Protein AF-A0A3M1DAM8-F1 (afdb_monomer_lite)

pLDDT: mean 81.43, std 16.42, range [24.94, 98.44]

Structure (mmCIF, N/CA/C/O backbone):
data_AF-A0A3M1DAM8-F1
#
_entry.id   AF-A0A3M1DAM8-F1
#
loop_
_atom_site.group_PDB
_atom_site.id
_atom_site.type_symbol
_atom_site.label_atom_id
_atom_site.label_alt_id
_atom_site.label_comp_id
_atom_site.label_asym_id
_atom_site.label_entity_id
_atom_site.label_seq_id
_atom_site.pdbx_PDB_ins_code
_atom_site.Cartn_x
_atom_site.Cartn_y
_atom_site.Cartn_z
_atom_site.occupancy
_atom_site.B_iso_or_equiv
_atom_site.auth_seq_id
_atom_site.auth_comp_id
_atom_site.auth_asym_id
_atom_site.auth_atom_id
_atom_site.pdbx_PDB_model_num
ATOM 1 N N . ASP A 1 1 ? -20.349 29.891 34.684 1.00 51.31 1 ASP A N 1
ATOM 2 C CA . ASP A 1 1 ? -20.551 28.574 34.054 1.00 51.31 1 ASP A CA 1
ATOM 3 C C . ASP A 1 1 ? -19.245 27.816 34.015 1.00 51.31 1 ASP A C 1
ATOM 5 O O . ASP A 1 1 ? -18.319 28.221 33.321 1.00 51.31 1 ASP A O 1
ATOM 9 N N . VAL A 1 2 ? -19.131 26.781 34.844 1.00 54.31 2 VAL A N 1
ATOM 10 C CA . VAL A 1 2 ? -18.022 25.828 34.740 1.00 54.31 2 VAL A CA 1
ATOM 11 C C . VAL A 1 2 ? -18.478 24.766 33.737 1.00 54.31 2 VAL A C 1
ATOM 13 O O . VAL A 1 2 ? -19.573 24.234 33.915 1.00 54.31 2 VAL A O 1
ATOM 16 N N . PRO A 1 3 ? -17.724 24.492 32.661 1.00 67.69 3 PRO A N 1
ATOM 17 C CA . PRO A 1 3 ? -18.123 23.490 31.681 1.00 67.69 3 PRO A CA 1
ATOM 18 C C . PRO A 1 3 ? -18.098 22.084 32.293 1.00 67.69 3 PRO A C 1
ATOM 20 O O . PRO A 1 3 ? -17.290 21.799 33.180 1.00 67.69 3 PRO A O 1
ATOM 23 N N . PHE A 1 4 ? -18.966 21.202 31.791 1.00 71.69 4 PHE A N 1
ATOM 24 C CA . PHE A 1 4 ? -18.923 19.774 32.108 1.00 71.69 4 PHE A CA 1
ATOM 25 C C . PHE A 1 4 ? -17.526 19.197 31.862 1.00 71.69 4 PHE A C 1
ATOM 27 O O . PHE A 1 4 ? -16.839 19.568 30.906 1.00 71.69 4 PHE A O 1
ATOM 34 N N . THR A 1 5 ? -17.123 18.264 32.726 1.00 74.75 5 THR A N 1
ATOM 35 C CA . THR A 1 5 ? -15.880 17.508 32.537 1.00 74.75 5 THR A CA 1
ATOM 36 C C . THR A 1 5 ? -16.200 16.177 31.874 1.00 74.75 5 THR A C 1
ATOM 38 O O . THR A 1 5 ? -17.113 15.472 32.305 1.00 74.75 5 THR A O 1
ATOM 41 N N . PHE A 1 6 ? -15.466 15.840 30.817 1.00 81.19 6 PHE A N 1
ATOM 42 C CA . PHE A 1 6 ? -15.610 14.563 30.130 1.00 81.19 6 PHE A CA 1
ATOM 43 C C . PHE A 1 6 ? -14.553 13.592 30.629 1.00 81.19 6 PHE A C 1
ATOM 45 O O . PHE A 1 6 ? -13.392 13.956 30.812 1.00 81.19 6 PHE A O 1
ATOM 52 N N . GLU A 1 7 ? -14.967 12.351 30.839 1.00 83.50 7 GLU A N 1
ATOM 53 C CA . GLU A 1 7 ? -14.067 11.250 31.129 1.00 83.50 7 GLU A CA 1
ATOM 54 C C . GLU A 1 7 ? -14.307 10.109 30.165 1.00 83.50 7 GLU A C 1
ATOM 56 O O . GLU A 1 7 ? -15.443 9.854 29.763 1.00 83.50 7 GLU A O 1
ATOM 61 N N . TRP A 1 8 ? -13.251 9.376 29.843 1.00 84.94 8 TRP A N 1
ATOM 62 C CA . TRP A 1 8 ? -13.352 8.247 28.938 1.00 84.94 8 TRP A CA 1
ATOM 63 C C . TRP A 1 8 ? -12.553 7.036 29.404 1.00 84.94 8 TRP A C 1
ATOM 65 O O . TRP A 1 8 ? -11.627 7.115 30.218 1.00 84.94 8 TRP A O 1
ATOM 75 N N . ARG A 1 9 ? -12.960 5.888 28.865 1.00 87.50 9 ARG A N 1
ATOM 76 C CA . ARG A 1 9 ? -12.307 4.587 28.969 1.00 87.50 9 ARG A CA 1
ATOM 77 C C . ARG A 1 9 ? -12.384 3.872 27.633 1.00 87.50 9 ARG A C 1
ATOM 79 O O . ARG A 1 9 ? -13.346 4.026 26.893 1.00 87.50 9 ARG A O 1
ATOM 86 N N . VAL A 1 10 ? -11.385 3.055 27.359 1.00 88.75 10 VAL A N 1
ATOM 87 C CA . VAL A 1 10 ? -11.308 2.191 26.195 1.00 88.75 10 VAL A CA 1
ATOM 88 C C . VAL A 1 10 ? -11.270 0.763 26.694 1.00 88.75 10 VAL A C 1
ATOM 90 O O . VAL A 1 10 ? -10.426 0.403 27.520 1.00 88.75 10 VAL A O 1
ATOM 93 N N . TYR A 1 11 ? -12.199 -0.036 26.188 1.00 90.38 11 TYR A N 1
ATOM 94 C CA . TYR A 1 11 ? -12.272 -1.451 26.483 1.00 90.38 11 TYR A CA 1
ATOM 95 C C . TYR A 1 11 ? -11.813 -2.288 25.290 1.00 90.38 11 TYR A C 1
ATOM 97 O O . TYR A 1 11 ? -12.177 -1.985 24.158 1.00 90.38 11 TYR A O 1
ATOM 105 N N . GLY A 1 12 ? -11.027 -3.332 25.534 1.00 90.81 12 GLY A N 1
ATOM 106 C CA . GLY A 1 12 ? -10.430 -4.203 24.520 1.00 90.81 12 GLY A CA 1
ATOM 107 C C . GLY A 1 12 ? -8.984 -4.581 24.872 1.00 90.81 12 GLY A C 1
ATOM 108 O O . GLY A 1 12 ? -8.514 -4.232 25.958 1.00 90.81 12 GLY A O 1
ATOM 109 N N . PRO A 1 13 ? -8.270 -5.299 23.990 1.00 91.31 13 PRO A N 1
ATOM 110 C CA . PRO A 1 13 ? -8.700 -5.747 22.661 1.00 91.31 13 PRO A CA 1
ATOM 111 C C . PRO A 1 13 ? -9.697 -6.920 22.684 1.00 91.31 13 PRO A C 1
ATOM 113 O O . PRO A 1 13 ? -9.583 -7.864 23.480 1.00 91.31 13 PRO A O 1
ATOM 116 N N . TYR A 1 14 ? -10.656 -6.882 21.755 1.00 91.81 14 TYR A N 1
ATOM 117 C CA . TYR A 1 14 ? -11.595 -7.966 21.461 1.00 91.81 14 TYR A CA 1
ATOM 118 C C . TYR A 1 14 ? -11.361 -8.516 20.052 1.00 91.81 14 TYR A C 1
ATOM 120 O O . TYR A 1 14 ? -11.811 -7.941 19.058 1.00 91.81 14 TYR A O 1
ATOM 128 N N . TYR A 1 15 ? -10.664 -9.644 19.975 1.00 88.62 15 TYR A N 1
ATOM 129 C CA . TYR A 1 15 ? -10.414 -10.347 18.721 1.00 88.62 15 TYR A CA 1
ATOM 130 C C . TYR A 1 15 ? -11.683 -11.018 18.185 1.00 88.62 15 TYR A C 1
ATOM 132 O O . TYR A 1 15 ? -12.557 -11.434 18.954 1.00 88.62 15 TYR A O 1
ATOM 140 N N . VAL A 1 16 ? -11.761 -11.119 16.861 1.00 81.38 16 VAL A N 1
ATOM 141 C CA . VAL A 1 16 ? -12.737 -11.961 16.164 1.00 81.38 16 VAL A CA 1
ATOM 142 C C . VAL A 1 16 ? -12.147 -13.368 16.072 1.00 81.38 16 VAL A C 1
ATOM 144 O O . VAL A 1 16 ? -10.995 -13.531 15.673 1.00 81.38 16 VAL A O 1
ATOM 147 N N . ASP A 1 17 ? -12.904 -14.374 16.492 1.00 75.00 17 ASP A N 1
ATOM 148 C CA . ASP A 1 17 ? -12.519 -15.777 16.396 1.00 75.00 17 ASP A CA 1
ATOM 149 C C . ASP A 1 17 ? -12.687 -16.323 14.965 1.00 75.00 17 ASP A C 1
ATOM 151 O O . ASP A 1 17 ? -13.223 -15.671 14.066 1.00 75.00 17 ASP A O 1
ATOM 155 N N . ALA A 1 18 ? -12.222 -17.553 14.740 1.00 60.34 18 ALA A N 1
ATOM 156 C CA . ALA A 1 18 ? -12.277 -18.204 13.430 1.00 60.34 18 ALA A CA 1
ATOM 157 C C . ALA A 1 18 ? -13.711 -18.484 12.934 1.00 60.34 18 ALA A C 1
ATOM 159 O O . ALA A 1 18 ? -13.905 -18.791 11.759 1.00 60.34 18 ALA A O 1
ATOM 160 N N . GLN A 1 19 ? -14.710 -18.408 13.815 1.00 62.50 19 GLN A N 1
ATOM 161 C CA . GLN A 1 19 ? -16.127 -18.588 13.508 1.00 62.50 19 GLN A CA 1
ATOM 162 C C . GLN A 1 19 ? -16.844 -17.243 13.297 1.00 62.50 19 GLN A C 1
ATOM 164 O O . GLN A 1 19 ? -18.054 -17.229 13.071 1.00 62.50 19 GLN A O 1
ATOM 169 N N . GLY A 1 20 ? -16.112 -16.123 13.336 1.00 63.50 20 GLY A N 1
ATOM 170 C CA . GLY A 1 20 ? -16.653 -14.775 13.179 1.00 63.50 20 GLY A CA 1
ATOM 171 C C . GLY A 1 20 ? -17.316 -14.220 14.441 1.00 63.50 20 GLY A C 1
ATOM 172 O O . GLY A 1 20 ? -17.916 -13.150 14.383 1.00 63.50 20 GLY A O 1
ATOM 173 N N . GLY A 1 21 ? -17.232 -14.927 15.570 1.00 72.06 21 GLY A N 1
ATOM 174 C CA . GLY A 1 21 ? -17.699 -14.454 16.865 1.00 72.06 21 GLY A CA 1
ATOM 175 C C . GLY A 1 21 ? -16.644 -13.598 17.552 1.00 72.06 21 GLY A C 1
ATOM 176 O O . GLY A 1 21 ? -15.445 -13.817 17.419 1.00 72.06 21 GLY A O 1
ATOM 177 N N . SER A 1 22 ? -17.064 -12.601 18.322 1.00 78.31 22 SER A N 1
ATOM 178 C CA . SER A 1 22 ? -16.142 -11.829 19.153 1.00 78.31 22 SER A CA 1
ATOM 179 C C . SER A 1 22 ? -16.709 -11.589 20.549 1.00 78.31 22 SER A C 1
ATOM 181 O O . SER A 1 22 ? -17.925 -11.619 20.784 1.00 78.31 22 SER A O 1
ATOM 183 N N . ALA A 1 23 ? -15.823 -11.304 21.507 1.00 86.31 23 ALA A N 1
ATOM 184 C CA . ALA A 1 23 ? -16.248 -10.791 22.809 1.00 86.31 23 ALA A CA 1
ATOM 185 C C . ALA A 1 23 ? -17.082 -9.507 22.644 1.00 86.31 23 ALA A C 1
ATOM 187 O O . ALA A 1 23 ? -18.035 -9.309 23.394 1.00 86.31 23 ALA A O 1
ATOM 188 N N . TRP A 1 24 ? -16.797 -8.702 21.613 1.00 88.69 24 TRP A N 1
ATOM 189 C CA . TRP A 1 24 ? -17.603 -7.545 21.235 1.00 88.69 24 TRP A CA 1
ATOM 190 C C . TRP A 1 24 ? -19.047 -7.919 20.854 1.00 88.69 24 TRP A C 1
ATOM 192 O O . TRP A 1 24 ? -19.976 -7.321 21.391 1.00 88.69 24 TRP A O 1
ATOM 202 N N . ASP A 1 25 ? -19.276 -8.948 20.033 1.00 88.12 25 ASP A N 1
ATOM 203 C CA . ASP A 1 25 ? -20.642 -9.381 19.677 1.00 88.12 25 ASP A CA 1
ATOM 204 C C . ASP A 1 25 ? -21.430 -9.866 20.897 1.00 88.12 25 ASP A C 1
ATOM 206 O O . ASP A 1 25 ? -22.621 -9.568 21.056 1.00 88.12 25 ASP A O 1
ATOM 210 N N . SER A 1 26 ? -20.748 -10.576 21.800 1.00 90.50 26 SER A N 1
ATOM 211 C CA . SER A 1 26 ? -21.319 -10.964 23.089 1.00 90.50 26 SER A CA 1
ATOM 212 C C . SER A 1 26 ? -21.653 -9.748 23.951 1.00 90.50 26 SER A C 1
ATOM 214 O O . SER A 1 26 ? -22.704 -9.738 24.592 1.00 90.50 26 SER A O 1
ATOM 216 N N . ILE A 1 27 ? -20.790 -8.727 23.962 1.00 93.06 27 ILE A N 1
ATOM 217 C CA . ILE A 1 27 ? -21.020 -7.498 24.720 1.00 93.06 27 ILE A CA 1
ATOM 218 C C . ILE A 1 27 ? -22.228 -6.745 24.172 1.00 93.06 27 ILE A C 1
ATOM 220 O O . ILE A 1 27 ? -23.131 -6.411 24.939 1.00 93.06 27 ILE A O 1
ATOM 224 N N . ARG A 1 28 ? -22.288 -6.553 22.851 1.00 91.56 28 ARG A N 1
ATOM 225 C CA . ARG A 1 28 ? -23.414 -5.906 22.172 1.00 91.56 28 ARG A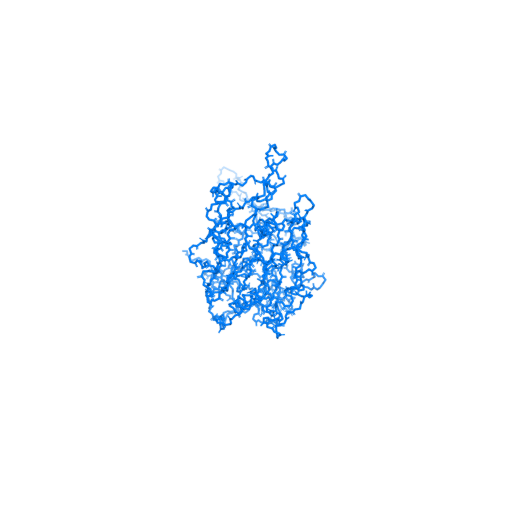 CA 1
ATOM 226 C C . ARG A 1 28 ? -24.734 -6.603 22.488 1.00 91.56 28 ARG A C 1
ATOM 228 O O . ARG A 1 28 ? -25.724 -5.945 22.752 1.00 91.56 28 ARG A O 1
ATOM 235 N N . THR A 1 29 ? -24.748 -7.931 22.514 1.00 91.31 29 THR A N 1
ATOM 236 C CA . THR A 1 29 ? -25.990 -8.684 22.749 1.00 91.31 29 THR A CA 1
ATOM 237 C C . THR A 1 29 ? -26.422 -8.683 24.220 1.00 91.31 29 THR A C 1
ATOM 239 O O . THR A 1 29 ? -27.613 -8.732 24.508 1.00 91.31 29 THR A O 1
ATOM 242 N N . LYS A 1 30 ? -25.474 -8.676 25.166 1.00 92.31 30 LYS A N 1
ATOM 243 C CA . LYS A 1 30 ? -25.769 -8.872 26.599 1.00 92.31 30 LYS A CA 1
ATOM 244 C C . LYS A 1 30 ? -25.804 -7.587 27.421 1.00 92.31 30 LYS A C 1
ATOM 246 O O . LYS A 1 30 ? -26.473 -7.558 28.451 1.00 92.31 30 LYS A O 1
ATOM 251 N N . PHE A 1 31 ? -25.048 -6.568 27.021 1.00 94.44 31 PHE A N 1
ATOM 252 C CA . PHE A 1 31 ? -24.815 -5.374 27.837 1.00 94.44 31 PHE A CA 1
ATOM 253 C C . PHE A 1 31 ? -25.172 -4.069 27.133 1.00 94.44 31 PHE A C 1
ATOM 255 O O . PHE A 1 31 ? -25.290 -3.060 27.823 1.00 94.44 31 PHE A O 1
ATOM 262 N N . VAL A 1 32 ? -25.377 -4.069 25.812 1.00 93.94 32 VAL A N 1
ATOM 263 C CA . VAL A 1 32 ? -26.008 -2.928 25.138 1.00 93.94 32 VAL A CA 1
ATOM 264 C C . VAL A 1 32 ? -27.519 -3.095 25.234 1.00 93.94 32 VAL A C 1
ATOM 266 O O . VAL A 1 32 ? -28.075 -4.090 24.774 1.00 93.94 32 VAL A O 1
ATOM 269 N N . LYS A 1 33 ? -28.170 -2.126 25.872 1.00 92.06 33 LYS A N 1
ATOM 270 C CA . LYS A 1 33 ? -29.611 -2.105 26.114 1.00 92.06 33 LYS A CA 1
ATOM 271 C C . LYS A 1 33 ? -30.223 -0.909 25.405 1.00 92.06 33 LYS A C 1
ATOM 273 O O . LYS A 1 33 ? -29.680 0.195 25.480 1.00 92.06 33 LYS A O 1
ATOM 278 N N . GLU A 1 34 ? -31.369 -1.118 24.771 1.00 91.69 34 GLU A N 1
ATOM 279 C CA . GLU A 1 34 ? -32.238 -0.003 24.407 1.00 91.69 34 GLU A CA 1
ATOM 280 C C . GLU A 1 34 ? -32.925 0.508 25.673 1.00 91.69 34 GLU A C 1
ATOM 282 O O . GLU A 1 34 ? -33.473 -0.267 26.464 1.00 91.69 34 GLU A O 1
ATOM 287 N N . VAL A 1 35 ? -32.897 1.822 25.869 1.00 91.94 35 VAL A N 1
ATOM 288 C CA . VAL A 1 35 ? -33.546 2.470 27.009 1.00 91.94 35 VAL A CA 1
ATOM 289 C C . VAL A 1 35 ? -34.376 3.666 26.561 1.00 91.94 35 VAL A C 1
ATOM 291 O O . VAL A 1 35 ? -34.112 4.281 25.530 1.00 91.94 35 VAL A O 1
ATOM 294 N N . PHE A 1 36 ? -35.384 4.016 27.349 1.00 91.75 36 PHE A N 1
ATOM 295 C CA . PHE A 1 36 ? -36.039 5.311 27.274 1.00 91.75 36 PHE A CA 1
ATOM 296 C C . PHE A 1 36 ? -35.481 6.202 28.381 1.00 91.75 36 PHE A C 1
ATOM 298 O O . PHE A 1 36 ? -35.609 5.887 29.567 1.00 91.75 36 PHE A O 1
ATOM 305 N N . ARG A 1 37 ? -34.828 7.293 27.982 1.00 90.00 37 ARG A N 1
ATOM 306 C CA . ARG A 1 37 ? -34.293 8.313 28.880 1.00 90.00 37 ARG A CA 1
ATOM 307 C C . ARG A 1 37 ? -35.303 9.440 28.998 1.00 90.00 37 ARG A C 1
ATOM 309 O O . ARG A 1 37 ? -35.551 10.150 28.023 1.00 90.00 37 ARG A O 1
ATOM 316 N N . ARG A 1 38 ? -35.849 9.626 30.195 1.00 88.81 38 ARG A N 1
ATOM 317 C CA . ARG A 1 38 ? -36.739 10.746 30.499 1.00 88.81 38 ARG A CA 1
ATOM 318 C C . ARG A 1 38 ? -35.967 12.048 30.684 1.00 88.81 38 ARG A C 1
ATOM 320 O O . ARG A 1 38 ? -34.791 12.040 31.054 1.00 88.81 38 ARG A O 1
ATOM 327 N N . ASN A 1 39 ? -36.652 13.173 30.502 1.00 84.00 39 ASN A N 1
ATOM 328 C CA . ASN A 1 39 ? -36.076 14.512 30.681 1.00 84.00 39 ASN A CA 1
ATOM 329 C C . ASN A 1 39 ? -35.619 14.785 32.124 1.00 84.00 39 ASN A C 1
ATOM 331 O O . ASN A 1 39 ? -34.716 15.583 32.350 1.00 84.00 39 ASN A O 1
ATOM 335 N N . ASN A 1 40 ? -36.180 14.068 33.102 1.00 81.06 40 ASN A N 1
ATOM 336 C CA . ASN A 1 40 ? -35.752 14.104 34.504 1.00 81.06 40 ASN A CA 1
ATOM 337 C C . ASN A 1 40 ? -34.527 13.207 34.811 1.00 81.06 40 ASN A C 1
ATOM 339 O O . ASN A 1 40 ? -34.125 13.112 35.968 1.00 81.06 40 ASN A O 1
ATOM 343 N N . GLY A 1 41 ? -33.958 12.526 33.807 1.00 78.94 41 GLY A N 1
ATOM 344 C CA . GLY A 1 41 ? -32.803 11.632 33.946 1.00 78.94 41 GLY A CA 1
ATOM 345 C C . GLY A 1 41 ? -33.133 10.173 34.285 1.00 78.94 41 GLY A C 1
ATOM 346 O O . GLY A 1 41 ? -32.218 9.353 34.341 1.00 78.94 41 GLY A O 1
ATOM 347 N N . GLU A 1 42 ? -34.406 9.819 34.485 1.00 86.81 42 GLU A N 1
ATOM 348 C CA . GLU A 1 42 ? -34.829 8.434 34.720 1.00 86.81 42 GLU A CA 1
ATOM 349 C C . GLU A 1 42 ? -34.589 7.563 33.474 1.00 86.81 42 GLU A C 1
ATOM 351 O O . GLU A 1 42 ? -34.947 7.944 32.356 1.00 86.81 42 GLU A O 1
ATOM 356 N N . ILE A 1 43 ? -33.995 6.381 33.673 1.00 88.88 43 ILE A N 1
ATOM 357 C CA . ILE A 1 43 ? -33.699 5.410 32.613 1.00 88.88 43 ILE A CA 1
ATOM 358 C C . ILE A 1 43 ? -34.609 4.202 32.763 1.00 88.88 43 ILE A C 1
ATOM 360 O O . ILE A 1 43 ? -34.553 3.494 33.770 1.00 88.88 43 ILE A O 1
ATOM 364 N N . ILE A 1 44 ? -35.415 3.944 31.737 1.00 89.88 44 ILE A N 1
ATOM 365 C CA . ILE A 1 44 ? -36.361 2.831 31.727 1.00 89.88 44 ILE A CA 1
ATOM 366 C C . ILE A 1 44 ? -35.963 1.845 30.622 1.00 89.88 44 ILE A C 1
ATOM 368 O O . ILE A 1 44 ? -35.968 2.227 29.450 1.00 89.88 44 ILE A O 1
ATOM 372 N N . PRO A 1 45 ? -35.609 0.588 30.951 1.00 88.88 45 PRO A N 1
ATOM 373 C CA . PRO A 1 45 ? -35.298 -0.424 29.946 1.00 88.88 45 PRO A CA 1
ATOM 374 C C . PRO A 1 45 ? -36.493 -0.712 29.033 1.00 88.88 45 PRO A C 1
ATOM 376 O O . PRO A 1 45 ? -37.615 -0.901 29.509 1.00 88.88 45 PRO A O 1
ATOM 379 N N . LEU A 1 46 ? -36.232 -0.778 27.728 1.00 88.19 46 LEU A N 1
ATOM 380 C CA . LEU A 1 46 ? -37.199 -1.232 26.730 1.00 88.19 46 LEU A CA 1
ATOM 381 C C . LEU A 1 46 ? -37.232 -2.770 26.677 1.00 88.19 46 LEU A C 1
ATOM 383 O O . LEU A 1 46 ? -36.229 -3.439 26.920 1.00 88.19 46 LEU A O 1
ATOM 387 N N . GLY A 1 47 ? -38.392 -3.337 26.348 1.00 84.69 47 GLY A N 1
ATOM 388 C CA . GLY A 1 47 ? -38.629 -4.780 26.226 1.00 84.69 47 GLY A CA 1
ATOM 389 C C . GLY A 1 47 ? -38.950 -5.496 27.542 1.00 84.69 47 GLY A C 1
ATOM 390 O O . GLY A 1 47 ? -39.156 -6.708 27.544 1.00 84.69 47 GLY A O 1
ATOM 391 N N . GLU A 1 48 ? -39.017 -4.765 28.658 1.00 86.44 48 GLU A N 1
ATOM 392 C CA . GLU A 1 48 ? -39.331 -5.307 29.987 1.00 86.44 48 GLU A CA 1
ATOM 393 C C . GLU A 1 48 ? -40.807 -5.127 30.396 1.00 86.44 48 GLU A C 1
ATOM 395 O O . GLU A 1 48 ? -41.171 -5.472 31.522 1.00 86.44 48 GLU A O 1
ATOM 400 N N . GLY A 1 49 ? -41.673 -4.579 29.532 1.00 85.38 49 GLY A N 1
ATOM 401 C CA . GLY A 1 49 ? -43.084 -4.352 29.872 1.00 85.38 49 GLY A CA 1
ATOM 402 C C . GLY A 1 49 ? -43.280 -3.262 30.929 1.00 85.38 49 GLY A C 1
ATOM 403 O O . GLY A 1 49 ? -44.165 -3.365 31.779 1.00 85.38 49 GLY A O 1
ATOM 404 N N . ARG A 1 50 ? -42.416 -2.238 30.925 1.00 88.31 50 ARG A N 1
ATOM 405 C CA . ARG A 1 50 ? -42.414 -1.163 31.926 1.00 88.31 50 ARG A CA 1
ATOM 406 C C . ARG A 1 50 ? -43.392 -0.048 31.563 1.00 88.31 50 ARG A C 1
ATOM 408 O O . ARG A 1 50 ? -43.567 0.301 30.396 1.00 88.31 50 ARG A O 1
ATOM 415 N N . PHE A 1 51 ? -43.972 0.547 32.600 1.00 87.12 51 PHE A N 1
ATOM 416 C CA . PHE A 1 51 ? -44.838 1.717 32.504 1.00 87.12 51 PHE A CA 1
ATOM 417 C C . PHE A 1 51 ? -44.256 2.852 33.341 1.00 87.12 51 PHE A C 1
ATOM 419 O O . PHE A 1 51 ? -43.661 2.592 34.388 1.00 87.12 51 PHE A O 1
ATOM 426 N N . TYR A 1 52 ? -44.475 4.093 32.915 1.00 85.75 52 TYR A N 1
ATOM 427 C CA . TYR A 1 52 ? -44.286 5.268 33.766 1.00 85.75 52 TYR A CA 1
ATOM 428 C C . TYR A 1 52 ? -45.534 6.136 33.758 1.00 85.75 52 TYR A C 1
ATOM 430 O O . TYR A 1 52 ? -46.354 6.063 32.843 1.00 85.75 52 TYR A O 1
ATOM 438 N N . THR A 1 53 ? -45.676 6.943 34.802 1.00 86.50 53 THR A N 1
ATOM 439 C CA . THR A 1 53 ? -46.802 7.857 34.948 1.00 86.50 53 THR A CA 1
ATOM 440 C C . THR A 1 53 ? -46.392 9.252 34.493 1.00 86.50 53 THR A C 1
ATOM 442 O O . THR A 1 53 ? -45.386 9.791 34.965 1.00 86.50 53 THR A O 1
ATOM 445 N N . VAL A 1 54 ? -47.186 9.832 33.598 1.00 82.44 54 VAL A N 1
ATOM 446 C CA . VAL A 1 54 ? -47.126 11.242 33.203 1.00 82.44 54 VAL A CA 1
ATOM 447 C C . VAL A 1 54 ? -48.280 11.944 33.888 1.00 82.44 54 VAL A C 1
ATOM 449 O O . VAL A 1 54 ? -49.400 11.447 33.838 1.00 82.44 54 VAL A O 1
ATOM 452 N N . CYS A 1 55 ? -48.012 13.057 34.561 1.00 84.50 55 CYS A N 1
ATOM 453 C CA . CYS A 1 55 ? -49.040 13.825 35.247 1.00 84.50 55 CYS A CA 1
ATOM 454 C C . CYS A 1 55 ? -49.053 15.255 34.719 1.00 84.50 55 CYS A C 1
ATOM 456 O O . CYS A 1 55 ? -48.110 16.008 34.954 1.00 84.50 55 CYS A O 1
ATOM 458 N N . ASP A 1 56 ? -50.154 15.637 34.084 1.00 79.94 56 ASP A N 1
ATOM 459 C CA . ASP A 1 56 ? -50.389 16.993 33.618 1.00 79.94 56 ASP A CA 1
ATOM 460 C C . ASP A 1 56 ? -51.153 17.789 34.666 1.00 79.94 56 ASP A C 1
ATOM 462 O O . ASP A 1 56 ? -52.165 17.345 35.219 1.00 79.94 56 ASP A O 1
ATOM 466 N N . THR A 1 57 ? -50.673 19.002 34.934 1.00 84.75 57 THR A N 1
ATOM 467 C CA . THR A 1 57 ? -51.338 19.926 35.852 1.00 84.75 57 THR A CA 1
ATOM 468 C C . THR A 1 57 ? -52.076 20.978 35.042 1.00 84.75 57 THR A C 1
ATOM 470 O O . THR A 1 57 ? -51.454 21.847 34.434 1.00 84.75 57 THR A O 1
ATOM 473 N N . MET A 1 58 ? -53.406 20.919 35.043 1.00 81.31 58 MET A N 1
ATOM 474 C CA . MET A 1 58 ? -54.242 21.878 34.328 1.00 81.31 58 MET A CA 1
ATOM 475 C C . MET A 1 58 ? -54.931 22.851 35.296 1.00 81.31 58 MET A C 1
ATOM 477 O O . MET A 1 58 ? -55.543 22.424 36.282 1.00 81.31 58 MET A O 1
ATOM 481 N N . PRO A 1 59 ? -54.860 24.168 35.041 1.00 81.00 59 PRO A N 1
ATOM 482 C CA . PRO A 1 59 ? -55.632 25.146 35.790 1.00 81.00 59 PRO A CA 1
ATOM 483 C C . PRO A 1 59 ? -57.106 25.072 35.384 1.00 81.00 59 PRO A C 1
ATOM 485 O O . PRO A 1 59 ? -57.460 25.339 34.236 1.00 81.00 59 PRO A O 1
ATOM 488 N N . VAL A 1 60 ? -57.980 24.751 36.336 1.00 82.88 60 VAL A N 1
ATOM 489 C CA . VAL A 1 60 ? -59.433 24.748 36.145 1.00 82.88 60 VAL A CA 1
ATOM 490 C C . VAL A 1 60 ? -60.049 25.911 36.928 1.00 82.88 60 VAL A C 1
ATOM 492 O O . VAL A 1 60 ? -59.883 25.982 38.150 1.00 82.88 60 VAL A O 1
ATOM 495 N N . PRO A 1 61 ? -60.754 26.846 36.264 1.00 76.81 61 PRO A N 1
ATOM 496 C CA . PRO A 1 61 ? -61.427 27.945 36.946 1.00 76.81 61 PRO A CA 1
ATOM 497 C C . PRO A 1 61 ? -62.535 27.425 37.865 1.00 76.81 61 PRO A C 1
ATOM 499 O O . PRO A 1 61 ? -63.402 26.660 37.441 1.00 76.81 61 PRO A O 1
ATOM 502 N N . VAL A 1 62 ? -62.541 27.882 39.114 1.00 77.19 62 VAL A N 1
ATOM 503 C CA . VAL A 1 62 ? -63.626 27.660 40.072 1.00 77.19 62 VAL A CA 1
ATOM 504 C C . VAL A 1 62 ? -64.224 29.030 40.402 1.00 77.19 62 VAL A C 1
ATOM 506 O O . VAL A 1 62 ? -63.788 29.733 41.309 1.00 77.19 62 VAL A O 1
ATOM 509 N N . GLY A 1 63 ? -65.207 29.455 39.608 1.00 76.69 63 GLY A N 1
ATOM 510 C CA . GLY A 1 63 ? -65.792 30.801 39.694 1.00 76.69 63 GLY A CA 1
ATOM 511 C C . GLY A 1 63 ? -65.002 31.868 38.924 1.00 76.69 63 GLY A C 1
ATOM 512 O O . GLY A 1 63 ? -64.158 31.546 38.094 1.00 76.69 63 GLY A O 1
ATOM 513 N N . THR A 1 64 ? -65.314 33.147 39.162 1.00 72.94 64 THR A N 1
ATOM 514 C CA . THR A 1 64 ? -64.742 34.285 38.413 1.00 72.94 64 THR A CA 1
ATOM 515 C C . THR A 1 64 ? -63.316 34.651 38.821 1.00 72.94 64 THR A C 1
ATOM 517 O O . THR A 1 64 ? -62.601 35.216 38.003 1.00 72.94 64 THR A O 1
ATOM 520 N N . ASP A 1 65 ? -62.892 34.300 40.041 1.00 71.69 65 ASP A N 1
ATOM 521 C CA . ASP A 1 65 ? -61.654 34.824 40.644 1.00 71.69 65 ASP A CA 1
ATOM 522 C C . ASP A 1 65 ? -60.755 33.748 41.280 1.00 71.69 65 ASP A C 1
ATOM 524 O O . ASP A 1 65 ? -59.816 34.077 42.004 1.00 71.69 65 ASP A O 1
ATOM 528 N N . SER A 1 66 ? -61.020 32.455 41.052 1.00 70.12 66 SER A N 1
ATOM 529 C CA . SER A 1 66 ? -60.171 31.389 41.599 1.00 70.12 66 SER A CA 1
ATOM 530 C C . SER A 1 66 ? -59.881 30.284 40.590 1.00 70.12 66 SER A C 1
ATOM 532 O O . SER A 1 66 ? -60.728 29.918 39.778 1.00 70.12 66 SER A O 1
ATOM 534 N N . VAL A 1 67 ? -58.655 29.763 40.633 1.00 77.44 67 VAL A N 1
ATOM 535 C CA . VAL A 1 67 ? -58.178 28.662 39.794 1.00 77.44 67 VAL A CA 1
ATOM 536 C C . VAL A 1 67 ? -57.759 27.536 40.723 1.00 77.44 67 VAL A C 1
ATOM 538 O O . VAL A 1 67 ? -56.935 27.736 41.613 1.00 77.44 67 VAL A O 1
ATOM 541 N N . THR A 1 68 ? -58.331 26.354 40.523 1.00 82.44 68 THR A N 1
ATOM 542 C CA . THR A 1 68 ? -57.874 25.127 41.179 1.00 82.44 68 THR A CA 1
ATOM 543 C C . THR A 1 68 ? -57.018 24.346 40.195 1.00 82.44 68 THR A C 1
ATOM 545 O O . THR A 1 68 ? -57.386 24.195 39.033 1.00 82.44 68 THR A O 1
ATOM 548 N N . LEU A 1 69 ? -55.867 23.855 40.644 1.00 82.12 69 LEU A N 1
ATOM 549 C CA . LEU A 1 69 ? -55.027 22.977 39.837 1.00 82.12 69 LEU A CA 1
ATOM 550 C C . LEU A 1 69 ? -55.573 21.553 39.932 1.00 82.12 69 LEU A C 1
ATOM 552 O O . LEU A 1 69 ? -55.650 20.993 41.026 1.00 82.12 69 LEU A O 1
ATOM 556 N N . ILE A 1 70 ? -55.956 20.977 38.796 1.00 84.00 70 ILE A N 1
ATOM 557 C CA . ILE A 1 70 ? -56.292 19.558 38.696 1.00 84.00 70 ILE A CA 1
ATOM 558 C C . ILE A 1 70 ? -55.087 18.842 38.098 1.00 84.00 70 ILE A C 1
ATOM 560 O O . ILE A 1 70 ? -54.597 19.229 37.038 1.00 84.00 70 ILE A O 1
ATOM 564 N N . VAL A 1 71 ? -54.614 17.804 38.784 1.00 85.94 71 VAL A N 1
ATOM 565 C CA . VAL A 1 71 ? -53.560 16.917 38.285 1.00 85.94 71 VAL A CA 1
ATOM 566 C C . VAL A 1 71 ? -54.231 15.695 37.669 1.00 85.94 71 VAL A C 1
ATOM 568 O O . VAL A 1 71 ? -54.944 14.972 38.365 1.00 85.94 71 VAL A O 1
ATOM 571 N N . THR A 1 72 ? -54.021 15.478 36.374 1.00 83.31 72 THR A N 1
ATOM 572 C CA . THR A 1 72 ? -54.475 14.277 35.660 1.00 83.31 72 THR A CA 1
ATOM 573 C C . THR A 1 72 ? -53.256 13.436 35.343 1.00 83.31 72 THR A C 1
ATOM 575 O O . THR A 1 72 ? -52.286 13.968 34.818 1.00 83.31 72 THR A O 1
ATOM 578 N N . CYS A 1 73 ? -53.283 12.149 35.680 1.00 86.56 73 CYS A N 1
ATOM 579 C CA . CYS A 1 73 ? -52.155 11.257 35.453 1.00 86.56 73 CYS A CA 1
ATOM 580 C C . CYS A 1 73 ? -52.548 10.115 34.522 1.00 86.56 73 CYS A C 1
ATOM 582 O O . CYS A 1 73 ? -53.531 9.426 34.793 1.00 86.56 73 CYS A O 1
ATOM 584 N N . ASP A 1 74 ? -51.735 9.881 33.498 1.00 84.56 74 ASP A N 1
ATOM 585 C CA . ASP A 1 74 ? -51.838 8.750 32.583 1.00 84.56 74 ASP A CA 1
ATOM 586 C C . ASP A 1 74 ? -50.610 7.845 32.703 1.00 84.56 74 ASP A C 1
ATOM 588 O O . ASP A 1 74 ? -49.520 8.270 33.089 1.00 84.56 74 ASP A O 1
ATOM 592 N N . THR A 1 75 ? -50.787 6.565 32.383 1.00 86.94 75 THR A N 1
ATOM 593 C CA . THR A 1 75 ? -49.694 5.587 32.346 1.00 86.94 75 THR A CA 1
ATOM 594 C C . THR A 1 75 ? -49.275 5.324 30.911 1.00 86.94 75 THR A C 1
ATOM 596 O O . THR A 1 75 ? -50.085 4.878 30.098 1.00 86.94 75 THR A O 1
ATOM 599 N N . VAL A 1 76 ? -47.996 5.525 30.617 1.00 85.69 76 VAL A N 1
ATOM 600 C CA . VAL A 1 76 ? -47.412 5.288 29.299 1.00 85.69 76 VAL A CA 1
ATOM 601 C C . VAL A 1 76 ? -46.671 3.957 29.302 1.00 85.69 76 VAL A C 1
ATOM 603 O O . VAL A 1 76 ? -45.824 3.710 30.162 1.00 85.69 76 VAL A O 1
ATOM 606 N N . TRP A 1 77 ? -46.974 3.100 28.325 1.00 88.62 77 TRP A N 1
ATOM 607 C CA . TRP A 1 77 ? -46.232 1.862 28.089 1.00 88.62 77 TRP A CA 1
ATOM 608 C C . TRP A 1 77 ? -44.969 2.160 27.276 1.00 88.62 77 TRP A C 1
ATOM 610 O O . TRP A 1 77 ? -45.050 2.508 26.096 1.00 88.62 77 TRP A O 1
ATOM 620 N N . VAL A 1 78 ? -43.798 2.013 27.898 1.00 86.88 78 VAL A N 1
ATOM 621 C CA . VAL A 1 78 ? -42.511 2.451 27.325 1.00 86.88 78 VAL A CA 1
ATOM 622 C C . VAL A 1 78 ? -42.181 1.738 26.016 1.00 86.88 78 VAL A C 1
ATOM 624 O O . VAL A 1 78 ? -41.671 2.364 25.091 1.00 86.88 78 VAL A O 1
ATOM 627 N N . ASP A 1 79 ? -42.551 0.463 25.886 1.00 86.12 79 ASP A N 1
ATOM 628 C CA . ASP A 1 79 ? -42.238 -0.335 24.693 1.00 86.12 79 ASP A CA 1
ATOM 629 C C . ASP A 1 79 ? -42.975 0.147 23.431 1.00 86.12 79 ASP A C 1
ATOM 631 O O . ASP A 1 79 ? -42.573 -0.189 22.317 1.00 86.12 79 ASP A O 1
ATOM 635 N N . THR A 1 80 ? -44.026 0.965 23.582 1.00 86.19 80 THR A N 1
ATOM 636 C CA . THR A 1 80 ? -44.761 1.564 22.451 1.00 86.19 80 THR A CA 1
ATOM 637 C C . THR A 1 80 ? -44.113 2.829 21.902 1.00 86.19 80 THR A C 1
ATOM 639 O O . THR A 1 80 ? -44.442 3.256 20.795 1.00 86.19 80 THR A O 1
ATOM 642 N N . ILE A 1 81 ? -43.183 3.431 22.644 1.00 85.00 81 ILE A N 1
ATOM 643 C CA . ILE A 1 81 ? -42.512 4.660 22.233 1.00 85.00 81 ILE A CA 1
ATOM 644 C C . ILE A 1 81 ? -41.502 4.303 21.147 1.00 85.00 81 ILE A C 1
ATOM 646 O O . ILE A 1 81 ? -40.610 3.491 21.382 1.00 85.00 81 ILE A O 1
ATOM 650 N N . GLN A 1 82 ? -41.632 4.899 19.961 1.00 81.00 82 GLN A N 1
ATOM 651 C CA . GLN A 1 82 ? -40.734 4.653 18.821 1.00 81.00 82 GLN A CA 1
ATOM 652 C C . GLN A 1 82 ? -39.709 5.775 18.598 1.00 81.00 82 GLN A C 1
ATOM 654 O O . GLN A 1 82 ? -38.669 5.531 17.993 1.00 81.00 82 GLN A O 1
ATOM 659 N N . TYR A 1 83 ? -39.972 6.981 19.109 1.00 83.44 83 TYR A N 1
ATOM 660 C CA . TYR A 1 83 ? -39.175 8.190 18.867 1.00 83.44 83 TYR A CA 1
ATOM 661 C C . TYR A 1 83 ? -39.076 9.054 20.134 1.00 83.44 83 TYR A C 1
ATOM 663 O O . TYR A 1 83 ? -39.556 8.663 21.198 1.00 83.44 83 TYR A O 1
ATOM 671 N N . SER A 1 84 ? -38.457 10.231 20.022 1.00 85.62 84 SER A N 1
ATOM 672 C CA . SER A 1 84 ? -38.496 11.255 21.067 1.00 85.62 84 SER A CA 1
ATOM 673 C C . SER A 1 84 ? -39.916 11.776 21.295 1.00 85.62 84 SER A C 1
ATOM 675 O O . SER A 1 84 ? -40.726 11.863 20.374 1.00 85.62 84 SER A O 1
ATOM 677 N N . THR A 1 85 ? -40.191 12.132 22.540 1.00 86.25 85 THR A N 1
ATOM 678 C CA . THR A 1 85 ? -41.449 12.684 23.043 1.00 86.25 85 THR A CA 1
ATOM 679 C C . THR A 1 85 ? -41.129 13.852 23.970 1.00 86.25 85 THR A C 1
ATOM 681 O O . THR A 1 85 ? -39.979 14.017 24.380 1.00 86.25 85 THR A O 1
ATOM 684 N N . ASP A 1 86 ? -42.145 14.606 24.377 1.00 84.00 86 ASP A N 1
ATOM 685 C CA . ASP A 1 86 ? -41.983 15.701 25.343 1.00 84.00 86 ASP A CA 1
ATOM 686 C C . ASP A 1 86 ? -41.496 15.221 26.723 1.00 84.00 86 ASP A C 1
ATOM 688 O O . ASP A 1 86 ? -40.983 16.006 27.514 1.00 84.00 86 ASP A O 1
ATOM 692 N N . GLU A 1 87 ? -41.596 13.919 27.002 1.00 85.88 87 GLU A N 1
ATOM 693 C CA . GLU A 1 87 ? -41.184 13.298 28.263 1.00 85.88 87 GLU A CA 1
ATOM 694 C C . GLU A 1 87 ? -39.756 12.745 28.240 1.00 85.88 87 GLU A C 1
ATOM 696 O O . GLU A 1 87 ? -39.192 12.436 29.295 1.00 85.88 87 GLU A O 1
ATOM 701 N N . GLY A 1 88 ? -39.165 12.583 27.055 1.00 88.19 88 GLY A N 1
ATOM 702 C CA . GLY A 1 88 ? -37.874 11.924 26.895 1.00 88.19 88 GLY A CA 1
ATOM 703 C C . GLY A 1 88 ? -37.648 11.321 25.516 1.00 88.19 88 GLY A C 1
ATOM 704 O O . GLY A 1 88 ? -38.447 11.488 24.594 1.00 88.19 88 GLY A O 1
ATOM 705 N N . ARG A 1 89 ? -36.559 10.565 25.373 1.00 91.06 89 ARG A N 1
ATOM 706 C CA . ARG A 1 89 ? -36.138 9.962 24.102 1.00 91.06 89 ARG A CA 1
ATOM 707 C C . ARG A 1 89 ? -35.666 8.523 24.250 1.00 91.06 89 ARG A C 1
ATOM 709 O O . ARG A 1 89 ? -35.177 8.121 25.305 1.00 91.06 89 ARG A O 1
ATOM 716 N N . ARG A 1 90 ? -35.769 7.757 23.161 1.00 89.69 90 ARG A N 1
ATOM 717 C CA . ARG A 1 90 ? -35.050 6.484 23.028 1.00 89.69 90 ARG A CA 1
ATOM 718 C C . ARG A 1 90 ? -33.547 6.740 22.958 1.00 89.69 90 ARG A C 1
ATOM 720 O O . ARG A 1 90 ? -33.113 7.673 22.288 1.00 89.69 90 ARG A O 1
ATOM 727 N N . ASP A 1 91 ? -32.780 5.895 23.629 1.00 90.44 91 ASP A N 1
ATOM 728 C CA . ASP A 1 91 ? -31.324 5.956 23.681 1.00 90.44 91 ASP A CA 1
ATOM 729 C C . ASP A 1 91 ? -30.736 4.539 23.824 1.00 90.44 91 ASP A C 1
ATOM 731 O O . ASP A 1 91 ? -31.461 3.548 23.978 1.00 90.44 91 ASP A O 1
ATOM 735 N N . THR A 1 92 ? -29.410 4.437 23.789 1.00 91.00 92 THR A N 1
ATOM 736 C CA . THR A 1 92 ? -28.683 3.184 24.021 1.00 91.00 92 THR A CA 1
ATOM 737 C C . THR A 1 92 ? -27.756 3.305 25.217 1.00 91.00 92 THR A C 1
ATOM 739 O O . THR A 1 92 ? -27.044 4.292 25.377 1.00 91.00 92 THR A O 1
ATOM 742 N N . LEU A 1 93 ? -27.734 2.268 26.050 1.00 91.69 93 LEU A N 1
ATOM 743 C CA . LEU A 1 93 ? -26.876 2.187 27.225 1.00 91.69 93 LEU A CA 1
ATOM 744 C C . LEU A 1 93 ? -25.963 0.970 27.114 1.00 91.69 93 LEU A C 1
ATOM 746 O O . LEU A 1 93 ? -26.447 -0.156 27.014 1.00 91.69 93 LEU A O 1
ATOM 750 N N . LEU A 1 94 ? -24.652 1.188 27.210 1.00 93.50 94 LEU A N 1
ATOM 751 C CA . LEU A 1 94 ? -23.694 0.121 27.482 1.00 93.50 94 LEU A CA 1
ATOM 752 C C . LEU A 1 94 ? -23.515 -0.033 28.998 1.00 93.50 94 LEU A C 1
ATOM 754 O O . LEU A 1 94 ? -22.869 0.784 29.655 1.00 93.50 94 LEU A O 1
ATOM 758 N N . ASP A 1 95 ? -24.072 -1.104 29.554 1.00 90.81 95 ASP A N 1
ATOM 759 C CA . ASP A 1 95 ? -24.065 -1.383 30.991 1.00 90.81 95 ASP A CA 1
ATOM 760 C C . ASP A 1 95 ? -22.768 -2.083 31.436 1.00 90.81 95 ASP A C 1
ATOM 762 O O . ASP A 1 95 ? -22.747 -3.266 31.784 1.00 90.81 95 ASP A O 1
ATOM 766 N N . VAL A 1 96 ? -21.653 -1.345 31.423 1.00 89.12 96 VAL A N 1
ATOM 767 C CA . VAL A 1 96 ? -20.344 -1.867 31.869 1.00 89.12 96 VAL A CA 1
ATOM 768 C C . VAL A 1 96 ? -20.257 -2.093 33.382 1.00 89.12 96 VAL A C 1
ATOM 770 O O . VAL A 1 96 ? -19.315 -2.722 33.861 1.00 89.12 96 VAL A O 1
ATOM 773 N N . ASN A 1 97 ? -21.217 -1.568 34.148 1.00 88.38 97 ASN A N 1
ATOM 774 C CA . ASN A 1 97 ? -21.277 -1.723 35.601 1.00 88.38 97 ASN A CA 1
ATOM 775 C C . ASN A 1 97 ? -22.068 -2.970 36.022 1.00 88.38 97 ASN A C 1
ATOM 777 O O . ASN A 1 97 ? -22.078 -3.313 37.206 1.00 88.38 97 ASN A O 1
ATOM 781 N N . ALA A 1 98 ? -22.707 -3.667 35.076 1.00 91.00 98 ALA A N 1
ATOM 782 C CA . ALA A 1 98 ? -23.373 -4.930 35.342 1.00 91.00 98 ALA A CA 1
ATOM 783 C C . ALA A 1 98 ? -22.402 -5.911 36.034 1.00 91.00 98 ALA A C 1
ATOM 785 O O . ALA A 1 98 ? -21.284 -6.110 35.543 1.00 91.00 98 ALA A O 1
ATOM 786 N N . PRO A 1 99 ? -22.809 -6.602 37.120 1.00 93.94 99 PRO A N 1
ATOM 787 C CA . PRO A 1 99 ? -21.930 -7.533 37.832 1.00 93.94 99 PRO A CA 1
ATOM 788 C C . PRO A 1 99 ? -21.297 -8.594 36.921 1.00 93.94 99 PRO A C 1
ATOM 790 O O . PRO A 1 99 ? -20.130 -8.937 37.085 1.00 93.94 99 PRO A O 1
ATOM 793 N N . ALA A 1 100 ? -22.040 -9.071 35.917 1.00 93.31 100 ALA A N 1
ATOM 794 C CA . ALA A 1 100 ? -21.551 -10.040 34.938 1.00 93.31 100 ALA A CA 1
ATOM 795 C C . ALA A 1 100 ? -20.530 -9.459 33.938 1.00 93.31 100 ALA A C 1
ATOM 797 O O . ALA A 1 100 ? -19.717 -10.216 33.409 1.00 93.31 100 ALA A O 1
ATOM 798 N N . PHE A 1 101 ? -20.555 -8.147 33.677 1.00 93.44 101 PHE A N 1
ATOM 799 C CA . PHE A 1 101 ? -19.532 -7.472 32.875 1.00 93.44 101 PHE A CA 1
ATOM 800 C C . PHE A 1 101 ? -18.246 -7.337 33.692 1.00 93.44 101 PHE A C 1
ATOM 802 O O . PHE A 1 101 ? -17.193 -7.811 33.275 1.00 93.44 101 PHE A O 1
ATOM 809 N N . LEU A 1 102 ? -18.357 -6.766 34.897 1.00 91.62 102 LEU A N 1
ATOM 810 C CA . LEU A 1 102 ? -17.224 -6.501 35.788 1.00 91.62 102 LEU A CA 1
ATOM 811 C C . LEU A 1 102 ? -16.491 -7.776 36.221 1.00 91.62 102 LEU A C 1
ATOM 813 O O . LEU A 1 102 ? -15.263 -7.775 36.301 1.00 91.62 102 LEU A O 1
ATOM 817 N N . ALA A 1 103 ? -17.233 -8.855 36.487 1.00 91.69 103 ALA A N 1
ATOM 818 C CA . ALA A 1 103 ? -16.669 -10.130 36.922 1.00 91.69 103 ALA A CA 1
ATOM 819 C C . ALA A 1 103 ? -16.033 -10.946 35.785 1.00 91.69 103 ALA A C 1
ATOM 821 O O . ALA A 1 103 ? -15.326 -11.913 36.066 1.00 91.69 103 ALA A O 1
ATOM 822 N N . ASN A 1 104 ? -16.284 -10.600 34.515 1.00 90.75 104 ASN A N 1
ATOM 823 C CA . ASN A 1 104 ? -15.768 -11.359 33.383 1.00 90.75 104 ASN A CA 1
ATOM 824 C C . ASN A 1 104 ? -14.539 -10.669 32.762 1.00 90.75 104 ASN A C 1
ATOM 826 O O . ASN A 1 104 ? -14.699 -9.667 32.060 1.00 90.75 104 ASN A O 1
ATOM 830 N N . PRO A 1 105 ? -13.322 -11.222 32.923 1.00 88.75 105 PRO A N 1
ATOM 831 C CA . PRO A 1 105 ? -12.108 -10.635 32.354 1.00 88.75 105 PRO A CA 1
ATOM 832 C C . PRO A 1 105 ? -12.088 -10.648 30.818 1.00 88.75 105 PRO A C 1
ATOM 834 O O . PRO A 1 105 ? -11.321 -9.906 30.216 1.00 88.75 105 PRO A O 1
ATOM 837 N N . ALA A 1 106 ? -12.934 -11.450 30.159 1.00 86.88 106 ALA A N 1
ATOM 838 C CA . ALA A 1 106 ? -13.089 -11.400 28.706 1.00 86.88 106 ALA A CA 1
ATOM 839 C C . ALA A 1 106 ? -13.848 -10.147 28.234 1.00 86.88 106 ALA A C 1
ATOM 841 O O . ALA A 1 106 ? -13.706 -9.762 27.075 1.00 86.88 106 ALA A O 1
ATOM 842 N N . TYR A 1 107 ? -14.645 -9.521 29.110 1.00 90.19 107 TYR A N 1
ATOM 843 C CA . TYR A 1 107 ? -15.415 -8.310 28.814 1.00 90.19 107 TYR A CA 1
ATOM 844 C C . TYR A 1 107 ? -14.765 -7.073 29.432 1.00 90.19 107 TYR A C 1
ATOM 846 O O . TYR A 1 107 ? -14.510 -6.103 28.727 1.00 90.19 107 TYR A O 1
ATOM 854 N N . ASN A 1 108 ? -14.416 -7.111 30.717 1.00 90.00 108 ASN A N 1
ATOM 855 C CA . ASN A 1 108 ? -13.778 -5.998 31.415 1.00 90.00 108 ASN A CA 1
ATOM 856 C C . ASN A 1 108 ? -12.259 -5.939 31.150 1.00 90.00 108 ASN A C 1
ATOM 858 O O . ASN A 1 108 ? -11.445 -6.097 32.059 1.00 90.00 108 ASN A O 1
ATOM 862 N N . LYS A 1 109 ? -11.882 -5.732 29.885 1.00 87.81 109 LYS A N 1
ATOM 863 C CA . LYS A 1 109 ? -10.500 -5.490 29.458 1.00 87.81 109 LYS A CA 1
ATOM 864 C C . LYS A 1 109 ? -10.289 -3.993 29.290 1.00 87.81 109 LYS A C 1
ATOM 866 O O . LYS A 1 109 ? -10.827 -3.439 28.346 1.00 87.81 109 LYS A O 1
ATOM 871 N N . ILE A 1 110 ? -9.557 -3.333 30.180 1.00 86.06 110 ILE A N 1
ATOM 872 C CA . ILE A 1 110 ? -9.289 -1.890 30.072 1.00 86.06 110 ILE A CA 1
ATOM 873 C C . ILE A 1 110 ? -7.944 -1.696 29.368 1.00 86.06 110 ILE A C 1
ATOM 875 O O . ILE A 1 110 ? -6.934 -2.244 29.811 1.00 86.06 110 ILE A O 1
ATOM 879 N N . ALA A 1 111 ? -7.925 -0.917 28.287 1.00 81.62 111 ALA A N 1
ATOM 880 C CA . ALA A 1 111 ? -6.687 -0.584 27.591 1.00 81.62 111 ALA A CA 1
ATOM 881 C C . ALA A 1 111 ? -5.795 0.307 28.473 1.00 81.62 111 ALA A C 1
ATOM 883 O O . ALA A 1 111 ? -6.294 1.168 29.199 1.00 81.62 111 ALA A O 1
ATOM 884 N N . LEU A 1 112 ? -4.468 0.152 28.385 1.00 74.19 112 LEU A N 1
ATOM 885 C CA . LEU A 1 112 ? -3.523 0.917 29.216 1.00 74.19 112 LEU A CA 1
ATOM 886 C C . LEU A 1 112 ? -3.694 2.435 29.047 1.00 74.19 112 LEU A C 1
ATOM 888 O O . LEU A 1 112 ? -3.614 3.179 30.026 1.00 74.19 112 LEU A O 1
ATOM 892 N N . SER A 1 113 ? -4.007 2.884 27.825 1.00 70.12 113 SER A N 1
ATOM 893 C CA . SER A 1 113 ? -4.319 4.285 27.508 1.00 70.12 113 SER A CA 1
ATOM 894 C C . SER A 1 113 ? -5.444 4.874 28.356 1.00 70.12 113 SER A C 1
ATOM 896 O O . SER A 1 113 ? -5.603 6.084 28.385 1.00 70.12 113 SER A O 1
ATOM 898 N N . SER A 1 114 ? -6.252 4.033 29.003 1.00 69.31 114 SER A N 1
ATOM 899 C CA . SER A 1 114 ? -7.410 4.410 29.811 1.00 69.31 114 SER A CA 1
ATOM 900 C C . SER A 1 114 ? -7.139 4.436 31.311 1.00 69.31 114 SER A C 1
ATOM 902 O O . SER A 1 114 ? -8.077 4.400 32.110 1.00 69.31 114 SER A O 1
ATOM 904 N N . THR A 1 115 ? -5.866 4.517 31.701 1.00 65.19 115 THR A N 1
ATOM 905 C CA . THR A 1 115 ? -5.453 4.672 33.095 1.00 65.19 115 THR A CA 1
ATOM 906 C C . THR A 1 115 ? -4.513 5.869 33.246 1.00 65.19 115 THR A C 1
ATOM 908 O O . THR A 1 115 ? -3.459 5.932 32.622 1.00 65.19 115 THR A O 1
ATOM 911 N N . GLU A 1 116 ? -4.894 6.836 34.084 1.00 63.38 116 GLU A N 1
ATOM 912 C CA . GLU A 1 116 ? -3.972 7.849 34.611 1.00 63.38 116 GLU A CA 1
ATOM 913 C C . GLU A 1 116 ? -3.431 7.344 35.960 1.00 63.38 116 GLU A C 1
ATOM 915 O O . GLU A 1 116 ? -4.141 6.659 36.699 1.00 63.38 116 GLU A O 1
ATOM 920 N N . THR A 1 117 ? -2.191 7.680 36.326 1.00 59.50 117 THR A N 1
ATOM 921 C CA . THR A 1 117 ? -1.594 7.253 37.605 1.00 59.50 117 THR A CA 1
ATOM 922 C C . THR A 1 117 ? -2.510 7.586 38.788 1.00 59.50 117 THR A C 1
ATOM 924 O O . THR A 1 117 ? -2.740 8.751 39.104 1.00 59.50 117 THR A O 1
ATOM 927 N N . GLY A 1 118 ? -3.032 6.552 39.455 1.00 55.28 118 GLY A N 1
ATOM 928 C CA . GLY A 1 118 ? -3.919 6.693 40.614 1.00 55.28 118 GLY A CA 1
ATOM 929 C C . GLY A 1 118 ? -5.389 7.000 40.296 1.00 55.28 118 GLY A C 1
ATOM 930 O O . GLY A 1 118 ? -6.172 7.152 41.232 1.00 55.28 118 GLY A O 1
ATOM 931 N N . LYS A 1 119 ? -5.794 7.052 39.019 1.00 59.41 119 LYS A N 1
ATOM 932 C CA . LYS A 1 119 ? -7.198 7.203 38.610 1.00 59.41 119 LYS A CA 1
ATOM 933 C C . LYS A 1 119 ? -7.660 6.027 37.764 1.00 59.41 119 LYS A C 1
ATOM 935 O O . LYS A 1 119 ? -6.930 5.472 36.951 1.00 59.41 119 LYS A O 1
ATOM 940 N N . THR A 1 120 ? -8.932 5.684 37.920 1.00 68.31 120 THR A N 1
ATOM 941 C CA . THR A 1 120 ? -9.577 4.640 37.120 1.00 68.31 120 THR A CA 1
ATOM 942 C C . THR A 1 120 ? -10.198 5.183 35.830 1.00 68.31 120 THR A C 1
ATOM 944 O O . THR A 1 120 ? -10.756 4.404 35.071 1.00 68.31 120 THR A O 1
ATOM 947 N N . TRP A 1 121 ? -10.154 6.492 35.585 1.00 75.06 121 TRP A N 1
ATOM 948 C CA . TRP A 1 121 ? -10.736 7.173 34.427 1.00 75.06 121 TRP A CA 1
ATOM 949 C C . TRP A 1 121 ? -9.756 8.205 33.888 1.00 75.06 121 TRP A C 1
ATOM 951 O O . TRP A 1 121 ? -9.022 8.807 34.676 1.00 75.06 121 TRP A O 1
ATOM 961 N N . VAL A 1 122 ? -9.777 8.416 32.572 1.00 76.56 122 VAL A N 1
ATOM 962 C CA . VAL A 1 122 ? -8.993 9.473 31.931 1.00 76.56 122 VAL A CA 1
ATOM 963 C C . VAL A 1 122 ? -9.868 10.698 31.770 1.00 76.56 122 VAL A C 1
ATOM 965 O O . VAL A 1 122 ? -10.990 10.603 31.279 1.00 76.56 122 VAL A O 1
ATOM 968 N N . SER A 1 123 ? -9.350 11.830 32.229 1.00 75.25 123 SER A N 1
ATOM 969 C CA . SER A 1 123 ? -10.010 13.142 32.199 1.00 75.25 123 SER A CA 1
ATOM 970 C C . SER A 1 123 ? -9.400 14.083 31.159 1.00 75.25 123 SER A C 1
ATOM 972 O O . SER A 1 123 ? -9.916 15.175 30.931 1.00 75.25 123 SER A O 1
ATOM 974 N N . ASP A 1 124 ? -8.292 13.667 30.544 1.00 70.00 124 ASP A N 1
ATOM 975 C CA . ASP A 1 124 ? -7.684 14.372 29.426 1.00 70.00 124 ASP A CA 1
ATOM 976 C C . ASP A 1 124 ? -8.628 14.362 28.215 1.00 70.00 124 ASP A C 1
ATOM 978 O O . ASP A 1 124 ? -9.113 13.313 27.796 1.00 70.00 124 ASP A O 1
ATOM 982 N N . SER A 1 125 ? -8.888 15.534 27.645 1.00 65.62 125 SER A N 1
ATOM 983 C CA . SER A 1 125 ? -9.695 15.691 26.433 1.00 65.62 125 SER A CA 1
ATOM 984 C C . SER A 1 125 ? -8.889 15.474 25.149 1.00 65.62 125 SER A C 1
ATOM 986 O O . SER A 1 125 ? -9.397 15.735 24.055 1.00 65.62 125 SER A O 1
ATOM 988 N N . SER A 1 126 ? -7.632 15.030 25.255 1.00 59.06 126 SER A N 1
ATOM 989 C CA . SER A 1 126 ? -6.800 14.762 24.089 1.00 59.06 126 SER A CA 1
ATOM 990 C C . SER A 1 126 ? -7.402 13.683 23.182 1.00 59.06 126 SER A C 1
ATOM 992 O O . SER A 1 126 ? -7.975 12.685 23.614 1.00 59.06 126 SER A O 1
ATOM 994 N N . SER A 1 127 ? -7.271 13.897 21.872 1.00 57.84 127 SER A N 1
ATOM 995 C CA . SER A 1 127 ? -7.844 13.044 20.827 1.00 57.84 127 SER A CA 1
ATOM 996 C C . SER A 1 127 ? -6.936 11.871 20.434 1.00 57.84 127 SER A C 1
ATOM 998 O O . SER A 1 127 ? -7.032 11.385 19.308 1.00 57.84 127 SER A O 1
ATOM 1000 N N . ILE A 1 128 ? -5.969 11.488 21.280 1.00 61.59 128 ILE A N 1
ATOM 1001 C CA . ILE A 1 128 ? -4.918 10.533 20.905 1.00 61.59 128 ILE A CA 1
ATOM 1002 C C . ILE A 1 128 ? -4.807 9.418 21.942 1.00 61.59 128 ILE A C 1
ATOM 1004 O O . ILE A 1 128 ? -4.411 9.639 23.083 1.00 61.59 128 ILE A O 1
ATOM 1008 N N . PHE A 1 129 ? -5.090 8.195 21.500 1.00 68.69 129 PHE A N 1
ATOM 1009 C CA . PHE A 1 129 ? -4.888 6.977 22.276 1.00 68.69 129 PHE A CA 1
ATOM 1010 C C . PHE A 1 129 ? -3.533 6.362 21.921 1.00 68.69 129 PHE A C 1
ATOM 1012 O O . PHE A 1 129 ? -3.221 6.183 20.743 1.00 68.69 129 PHE A O 1
ATOM 1019 N N . TYR A 1 130 ? -2.737 6.004 22.928 1.00 66.31 130 TYR A N 1
ATOM 1020 C CA . TYR A 1 130 ? -1.438 5.359 22.727 1.00 66.31 130 TYR A CA 1
ATOM 1021 C C . TYR A 1 130 ? -1.459 3.918 23.226 1.00 66.31 130 TYR A C 1
ATOM 1023 O O . TYR A 1 130 ? -1.957 3.645 24.313 1.00 66.31 130 TYR A O 1
ATOM 1031 N N . ASN A 1 131 ? -0.842 3.016 22.461 1.00 70.25 131 ASN A N 1
ATOM 1032 C CA . ASN A 1 131 ? -0.520 1.657 22.895 1.00 70.25 131 ASN A CA 1
ATOM 1033 C C . ASN A 1 131 ? -1.732 0.860 23.429 1.00 70.25 131 ASN A C 1
ATOM 1035 O O . ASN A 1 131 ? -1.722 0.327 24.539 1.00 70.25 131 ASN A O 1
ATOM 1039 N N . LEU A 1 132 ? -2.798 0.784 22.627 1.00 81.62 132 LEU A N 1
ATOM 1040 C CA . LEU A 1 132 ? -4.035 0.079 22.988 1.00 81.62 132 LEU A CA 1
ATOM 1041 C C . LEU A 1 132 ? -3.837 -1.424 23.256 1.00 81.62 132 LEU A C 1
ATOM 1043 O O . LEU A 1 132 ? -4.609 -2.019 24.004 1.00 81.62 132 LEU A O 1
ATOM 1047 N N . PHE A 1 133 ? -2.779 -2.013 22.700 1.00 82.25 133 PHE A N 1
ATOM 1048 C CA . PHE A 1 133 ? -2.421 -3.424 22.847 1.00 82.25 133 PHE A CA 1
ATOM 1049 C C . PHE A 1 133 ? -1.400 -3.684 23.969 1.00 82.25 133 PHE A C 1
ATOM 1051 O O . PHE A 1 133 ? -0.993 -4.821 24.169 1.00 82.25 133 PHE A O 1
ATOM 1058 N N . ALA A 1 134 ? -1.004 -2.675 24.758 1.00 80.31 134 ALA A N 1
ATOM 1059 C CA . ALA A 1 134 ? 0.062 -2.809 25.763 1.00 80.31 134 ALA A CA 1
ATOM 1060 C C . ALA A 1 134 ? -0.129 -3.969 26.760 1.00 80.31 134 ALA A C 1
ATOM 1062 O O . ALA A 1 134 ? 0.845 -4.551 27.233 1.00 80.31 134 ALA A O 1
ATOM 1063 N N . HIS A 1 135 ? -1.380 -4.263 27.122 1.00 79.00 135 HIS A N 1
ATOM 1064 C CA . HIS A 1 135 ? -1.741 -5.330 28.062 1.00 79.00 135 HIS A CA 1
ATOM 1065 C C . HIS A 1 135 ? -2.033 -6.676 27.390 1.00 79.00 135 HIS A C 1
ATOM 1067 O O . HIS A 1 135 ? -2.269 -7.657 28.091 1.00 79.00 135 HIS A O 1
ATOM 1073 N N . ASP A 1 136 ? -2.014 -6.723 26.062 1.00 80.44 136 ASP A N 1
ATOM 1074 C CA . ASP A 1 136 ? -2.234 -7.924 25.258 1.00 80.44 136 ASP A CA 1
ATOM 1075 C C . ASP A 1 136 ? -1.264 -7.915 24.058 1.00 80.44 136 ASP A C 1
ATOM 1077 O O . ASP A 1 136 ? -1.698 -7.818 22.906 1.00 80.44 136 ASP A O 1
ATOM 1081 N N . PRO A 1 137 ? 0.062 -7.893 24.319 1.00 79.19 137 PRO A N 1
ATOM 1082 C CA . PRO A 1 137 ? 1.053 -7.776 23.263 1.00 79.19 137 PRO A CA 1
ATOM 1083 C C . PRO A 1 137 ? 1.047 -9.033 22.394 1.00 79.19 137 PRO A C 1
ATOM 1085 O O . PRO A 1 137 ? 1.132 -10.154 22.895 1.00 79.19 137 PRO A O 1
ATOM 1088 N N . SER A 1 138 ? 0.996 -8.829 21.082 1.00 80.19 138 SER A N 1
ATOM 1089 C CA . SER A 1 138 ? 1.117 -9.890 20.085 1.00 80.19 138 SER A CA 1
ATOM 1090 C C . SER A 1 138 ? 2.499 -9.872 19.425 1.00 80.19 138 SER A C 1
ATOM 1092 O O . SER A 1 138 ? 3.101 -8.807 19.277 1.00 80.19 138 SER A O 1
ATOM 1094 N N . ASP A 1 139 ? 2.985 -11.031 18.979 1.00 80.56 139 ASP A N 1
ATOM 1095 C CA . ASP A 1 139 ? 4.167 -11.130 18.104 1.00 80.56 139 ASP A CA 1
ATOM 1096 C C . ASP A 1 139 ? 3.795 -11.023 16.615 1.00 80.56 139 ASP A C 1
ATOM 1098 O O . ASP A 1 139 ? 4.665 -10.893 15.755 1.00 80.56 139 ASP A O 1
ATOM 1102 N N . THR A 1 140 ? 2.498 -11.069 16.308 1.00 84.44 140 THR A N 1
ATOM 1103 C CA . THR A 1 140 ? 1.951 -11.010 14.949 1.00 84.44 140 THR A CA 1
ATOM 1104 C C . THR A 1 140 ? 0.977 -9.857 14.798 1.00 84.44 140 THR A C 1
ATOM 1106 O O . THR A 1 140 ? 0.265 -9.501 15.741 1.00 84.44 140 THR A O 1
ATOM 1109 N N . THR A 1 141 ? 0.926 -9.293 13.600 1.00 84.75 141 THR A N 1
ATOM 1110 C CA . THR A 1 141 ? 0.008 -8.220 13.232 1.00 84.75 141 THR A CA 1
ATOM 1111 C C . THR A 1 141 ? -1.421 -8.658 13.519 1.00 84.75 141 THR A C 1
ATOM 1113 O O . THR A 1 141 ? -1.873 -9.692 13.025 1.00 84.75 141 THR A O 1
ATOM 1116 N N . ALA A 1 142 ? -2.128 -7.896 14.348 1.00 83.56 142 ALA A N 1
ATOM 1117 C CA . ALA A 1 142 ? -3.419 -8.311 14.881 1.00 83.56 142 ALA A CA 1
ATOM 1118 C C . ALA A 1 142 ? -4.470 -7.218 14.704 1.00 83.56 142 ALA A C 1
ATOM 1120 O O . ALA A 1 142 ? -4.185 -6.036 14.884 1.00 83.56 142 ALA A O 1
ATOM 1121 N N . ILE A 1 143 ? -5.696 -7.623 14.370 1.00 85.88 143 ILE A N 1
ATOM 1122 C CA . ILE A 1 143 ? -6.863 -6.738 14.343 1.00 85.88 143 ILE A CA 1
ATOM 1123 C C . ILE A 1 143 ? -7.717 -7.035 15.568 1.00 85.88 143 ILE A C 1
ATOM 1125 O O . ILE A 1 143 ? -8.090 -8.187 15.793 1.00 85.88 143 ILE A O 1
ATOM 1129 N N . ALA A 1 144 ? -8.095 -6.002 16.310 1.00 88.00 144 ALA A N 1
ATOM 1130 C CA . ALA A 1 144 ? -9.058 -6.137 17.391 1.00 88.00 144 ALA A CA 1
ATOM 1131 C C . ALA A 1 144 ? -10.087 -5.010 17.384 1.00 88.00 144 ALA A C 1
ATOM 1133 O O . ALA A 1 144 ? -9.818 -3.887 16.951 1.00 88.00 144 ALA A O 1
ATOM 1134 N N . ASN A 1 145 ? -11.267 -5.318 17.917 1.00 90.00 145 ASN A N 1
ATOM 1135 C CA . ASN A 1 145 ? -12.262 -4.314 18.251 1.00 90.00 145 ASN A CA 1
ATOM 1136 C C . ASN A 1 145 ? -11.982 -3.743 19.641 1.00 90.00 145 ASN A C 1
ATOM 1138 O O . ASN A 1 145 ? -11.588 -4.463 20.562 1.00 90.00 145 ASN A O 1
ATOM 1142 N N . PHE A 1 146 ? -12.253 -2.457 19.792 1.00 90.62 146 PHE A N 1
ATOM 1143 C CA . PHE A 1 146 ? -12.258 -1.745 21.057 1.00 90.62 146 PHE A CA 1
ATOM 1144 C C . PHE A 1 146 ? -13.567 -0.974 21.196 1.00 90.62 146 PHE A C 1
ATOM 1146 O O . PHE A 1 146 ? -14.239 -0.698 20.206 1.00 90.62 146 PHE A O 1
ATOM 1153 N N . ILE A 1 147 ? -13.926 -0.613 22.421 1.00 91.25 147 ILE A N 1
ATOM 1154 C CA . ILE A 1 147 ? -15.088 0.221 22.723 1.00 91.25 147 ILE A CA 1
ATOM 1155 C C . ILE A 1 147 ? -14.582 1.462 23.438 1.00 91.25 147 ILE A C 1
ATOM 1157 O O . ILE A 1 147 ? -14.063 1.355 24.549 1.00 91.25 147 ILE A O 1
ATOM 1161 N N . ILE A 1 148 ? -14.744 2.631 22.829 1.00 89.75 148 ILE A N 1
ATOM 1162 C CA . ILE A 1 148 ? -14.557 3.898 23.531 1.00 89.75 148 ILE A CA 1
ATOM 1163 C C . ILE A 1 148 ? -15.854 4.179 24.284 1.00 89.75 148 ILE A C 1
ATOM 1165 O O . ILE A 1 148 ? -16.919 4.178 23.678 1.00 89.75 148 ILE A O 1
ATOM 1169 N N . TRP A 1 149 ? -15.766 4.411 25.588 1.00 89.31 149 TRP A N 1
ATOM 1170 C CA . TRP A 1 149 ? -16.881 4.748 26.465 1.00 89.31 149 TRP A CA 1
ATOM 1171 C C . TRP A 1 149 ? -16.603 6.088 27.136 1.00 89.31 149 TRP A C 1
ATOM 1173 O O . TRP A 1 149 ? -15.588 6.238 27.819 1.00 89.31 149 TRP A O 1
ATOM 1183 N N . VAL A 1 150 ? -17.482 7.062 26.924 1.00 87.50 150 VAL A N 1
ATOM 1184 C CA . VAL A 1 150 ? -17.311 8.455 27.343 1.00 87.50 150 VAL A CA 1
ATOM 1185 C C . VAL A 1 150 ? -18.490 8.863 28.207 1.00 87.50 150 VAL A C 1
ATOM 1187 O O . VAL A 1 150 ? -19.641 8.668 27.828 1.00 87.50 150 VAL A O 1
ATOM 1190 N N . ARG A 1 151 ? -18.208 9.472 29.356 1.00 84.06 151 ARG A N 1
ATOM 1191 C CA . ARG A 1 151 ? -19.217 10.017 30.264 1.00 84.06 151 ARG A CA 1
ATOM 1192 C C . ARG A 1 151 ? -18.966 11.488 30.549 1.00 84.06 151 ARG A C 1
ATOM 1194 O O . ARG A 1 151 ? -17.818 11.920 30.646 1.00 84.06 151 ARG A O 1
ATOM 1201 N N . ALA A 1 152 ? -20.045 12.232 30.752 1.00 83.50 152 ALA A N 1
ATOM 1202 C CA . ALA A 1 152 ? -19.986 13.563 31.338 1.00 83.50 152 ALA A CA 1
ATOM 1203 C C . ALA A 1 152 ? -20.109 13.484 32.869 1.00 83.50 152 ALA A C 1
ATOM 1205 O O . ALA A 1 152 ? -20.819 12.628 33.410 1.00 83.50 152 ALA A O 1
ATOM 1206 N N . ARG A 1 153 ? -19.424 14.397 33.561 1.00 78.06 153 ARG A N 1
ATOM 1207 C CA . ARG A 1 153 ? -19.607 14.673 34.989 1.00 78.06 153 ARG A CA 1
ATOM 1208 C C . ARG A 1 153 ? -19.917 16.134 35.224 1.00 78.06 153 ARG A C 1
ATOM 1210 O O . ARG A 1 153 ? -19.249 17.012 34.663 1.00 78.06 153 ARG A O 1
ATOM 1217 N N . ASP A 1 154 ? -20.868 16.355 36.120 1.00 73.31 154 ASP A N 1
ATOM 1218 C CA . ASP A 1 154 ? -21.178 17.678 36.632 1.00 73.31 154 ASP A CA 1
ATOM 1219 C C . ASP A 1 154 ? -19.958 18.244 37.399 1.00 73.31 154 ASP A C 1
ATOM 1221 O O . ASP A 1 154 ? -19.355 17.546 38.224 1.00 73.31 154 ASP A O 1
ATOM 1225 N N . PRO A 1 155 ? -19.525 19.480 37.090 1.00 68.31 155 PRO A N 1
ATOM 1226 C CA . PRO A 1 155 ? -18.359 20.092 37.722 1.00 68.31 155 PRO A CA 1
ATOM 1227 C C . PRO A 1 155 ? -18.610 20.546 39.170 1.00 68.31 155 PRO A C 1
ATOM 1229 O O . PRO A 1 155 ? -17.651 20.796 39.899 1.00 68.31 155 PRO A O 1
ATOM 1232 N N . VAL A 1 156 ? -19.873 20.681 39.580 1.00 69.69 156 VAL A N 1
ATOM 1233 C CA . VAL A 1 156 ? -20.316 21.061 40.927 1.00 69.69 156 VAL A CA 1
ATOM 1234 C C . VAL A 1 156 ? -20.553 19.818 41.783 1.00 69.69 156 VAL A C 1
ATOM 1236 O O . VAL A 1 156 ? -20.167 19.809 42.953 1.00 69.69 156 VAL A O 1
ATOM 1239 N N . ASP A 1 157 ? -21.115 18.756 41.201 1.00 71.06 157 ASP A N 1
ATOM 1240 C CA . ASP A 1 157 ? -21.310 17.471 41.874 1.00 71.06 157 ASP A CA 1
ATOM 1241 C C . ASP A 1 157 ? -20.806 16.288 41.035 1.00 71.06 157 ASP A C 1
ATOM 1243 O O . ASP A 1 157 ? -21.514 15.695 40.224 1.00 71.06 157 ASP A O 1
ATOM 1247 N N . SER A 1 158 ? -19.572 15.866 41.315 1.00 66.25 158 SER A N 1
ATOM 1248 C CA . SER A 1 158 ? -18.938 14.719 40.651 1.00 66.25 158 SER A CA 1
ATOM 1249 C C . SER A 1 158 ? -19.656 13.369 40.841 1.00 66.25 158 SER A C 1
ATOM 1251 O O . SER A 1 158 ? -19.259 12.385 40.209 1.00 66.25 158 SER A O 1
ATOM 1253 N N . THR A 1 159 ? -20.671 13.294 41.712 1.00 69.38 159 THR A N 1
ATOM 1254 C CA . THR A 1 159 ? -21.511 12.101 41.889 1.00 69.38 159 THR A CA 1
ATOM 1255 C C . THR A 1 159 ? -22.648 12.021 40.871 1.00 69.38 159 THR A C 1
ATOM 1257 O O . THR A 1 159 ? -23.168 10.929 40.637 1.00 69.38 159 THR A O 1
ATOM 1260 N N . ILE A 1 160 ? -22.983 13.135 40.210 1.00 71.38 160 ILE A N 1
ATOM 1261 C CA . ILE A 1 160 ? -23.927 13.167 39.095 1.00 71.38 160 ILE A CA 1
ATOM 1262 C C . ILE A 1 160 ? -23.192 12.689 37.842 1.00 71.38 160 ILE A C 1
ATOM 1264 O O . ILE A 1 160 ? -22.301 13.354 37.305 1.00 71.38 160 ILE A O 1
ATOM 1268 N N . VAL A 1 161 ? -23.560 11.491 37.396 1.00 69.69 161 VAL A N 1
ATOM 1269 C CA . VAL A 1 161 ? -22.992 10.835 36.217 1.00 69.69 161 VAL A CA 1
ATOM 1270 C C . VAL A 1 161 ? -24.021 10.850 35.097 1.00 69.69 161 VAL A C 1
ATOM 1272 O O . VAL A 1 161 ? -25.213 10.686 35.353 1.00 69.69 161 VAL A O 1
ATOM 1275 N N . ASP A 1 162 ? -23.551 11.014 33.860 1.00 77.06 162 ASP A N 1
ATOM 1276 C CA . ASP A 1 162 ? -24.375 10.819 32.668 1.00 77.06 162 ASP A CA 1
ATOM 1277 C C . ASP A 1 162 ? -25.136 9.478 32.743 1.00 77.06 162 ASP A C 1
ATOM 1279 O O . ASP A 1 162 ? -24.502 8.423 32.867 1.00 77.06 162 ASP A O 1
ATOM 1283 N N . PRO A 1 163 ? -26.479 9.491 32.709 1.00 78.00 163 PRO A N 1
ATOM 1284 C CA . PRO A 1 163 ? -27.267 8.277 32.876 1.00 78.00 163 PRO A CA 1
ATOM 1285 C C . PRO A 1 163 ? -27.190 7.344 31.655 1.00 78.00 163 PRO A C 1
ATOM 1287 O O . PRO A 1 163 ? -27.449 6.148 31.788 1.00 78.00 163 PRO A O 1
ATOM 1290 N N . THR A 1 164 ? -26.794 7.856 30.484 1.00 85.12 164 THR A N 1
ATOM 1291 C CA . THR A 1 164 ? -26.577 7.069 29.255 1.00 85.12 164 THR A CA 1
ATOM 1292 C C . THR A 1 164 ? -25.271 7.489 28.583 1.00 85.12 164 THR A C 1
ATOM 1294 O O . THR A 1 164 ? -25.308 8.175 27.559 1.00 85.12 164 THR A O 1
ATOM 1297 N N . PRO A 1 165 ? -24.106 7.114 29.143 1.00 88.12 165 PRO A N 1
ATOM 1298 C CA . PRO A 1 165 ? -22.839 7.564 28.593 1.00 88.12 165 PRO A CA 1
ATOM 1299 C C . PRO A 1 165 ? -22.623 7.031 27.176 1.00 88.12 165 PRO A C 1
ATOM 1301 O O . PRO A 1 165 ? -22.888 5.857 26.894 1.00 88.12 165 PRO A O 1
ATOM 1304 N N . ALA A 1 166 ? -22.109 7.894 26.304 1.00 88.69 166 ALA A N 1
ATOM 1305 C CA . ALA A 1 166 ? -21.864 7.573 24.907 1.00 88.69 166 ALA A CA 1
ATOM 1306 C C . ALA A 1 166 ? -20.803 6.474 24.762 1.00 88.69 166 ALA A C 1
ATOM 1308 O O . ALA A 1 166 ? -19.812 6.430 25.495 1.00 88.69 166 ALA A O 1
ATOM 1309 N N . PHE A 1 167 ? -20.973 5.599 23.774 1.00 91.31 167 PHE A N 1
ATOM 1310 C CA . PHE A 1 167 ? -19.947 4.637 23.389 1.00 91.31 167 PHE A CA 1
ATOM 1311 C C . PHE A 1 167 ? -19.910 4.428 21.882 1.00 91.31 167 PHE A C 1
ATOM 1313 O O . PHE A 1 167 ? -20.922 4.564 21.200 1.00 91.31 167 PHE A O 1
ATOM 1320 N N . ALA A 1 168 ? -18.740 4.052 21.374 1.00 89.06 168 ALA A N 1
ATOM 1321 C CA . ALA A 1 168 ? -18.559 3.676 19.981 1.00 89.06 168 ALA A CA 1
ATOM 1322 C C . ALA A 1 168 ? -17.549 2.527 19.863 1.00 89.06 168 ALA A C 1
ATOM 1324 O O . ALA A 1 168 ? -16.513 2.554 20.539 1.00 89.06 168 ALA A O 1
ATOM 1325 N N . PRO A 1 169 ? -17.818 1.519 19.016 1.00 87.25 169 PRO A N 1
ATOM 1326 C CA . PRO A 1 169 ? -16.806 0.548 18.651 1.00 87.25 169 PRO A CA 1
ATOM 1327 C C . PRO A 1 169 ? -15.801 1.173 17.680 1.00 87.25 169 PRO A C 1
ATOM 1329 O O . PRO A 1 169 ? -16.168 1.954 16.804 1.00 87.25 169 PRO A O 1
ATOM 1332 N N . ILE A 1 170 ? -14.540 0.779 17.802 1.00 86.69 170 ILE A N 1
ATOM 1333 C CA . ILE A 1 170 ? -13.491 1.067 16.825 1.00 86.69 170 ILE A CA 1
ATOM 1334 C C . ILE A 1 170 ? -12.736 -0.222 16.514 1.00 86.69 170 ILE A C 1
ATOM 1336 O O . ILE A 1 170 ? -12.584 -1.084 17.381 1.00 86.69 170 ILE A O 1
ATOM 1340 N N . THR A 1 171 ? -12.228 -0.345 15.296 1.00 85.56 171 THR A N 1
ATOM 1341 C CA . THR A 1 171 ? -11.325 -1.433 14.918 1.00 85.56 171 THR A CA 1
ATOM 1342 C C . THR A 1 171 ? -9.917 -0.874 14.797 1.00 85.56 171 THR A C 1
ATOM 1344 O O . THR A 1 171 ? -9.716 0.171 14.184 1.00 85.56 171 THR A O 1
ATOM 1347 N N . VAL A 1 172 ? -8.946 -1.550 15.407 1.00 85.06 172 VAL A N 1
ATOM 1348 C CA . VAL A 1 172 ? -7.546 -1.115 15.419 1.00 85.06 172 VAL A CA 1
ATOM 1349 C C . VAL A 1 172 ? -6.665 -2.280 14.999 1.00 85.06 172 VAL A C 1
ATOM 1351 O O . VAL A 1 172 ? -6.878 -3.413 15.441 1.00 85.06 172 VAL A O 1
ATOM 1354 N N . ILE A 1 173 ? -5.677 -1.990 14.156 1.00 84.94 173 ILE A N 1
ATOM 1355 C CA . ILE A 1 173 ? -4.640 -2.939 13.756 1.00 84.94 173 ILE A CA 1
ATOM 1356 C C . ILE A 1 173 ? -3.350 -2.589 14.493 1.00 84.94 173 ILE A C 1
ATOM 1358 O O . ILE A 1 173 ? -2.924 -1.435 14.482 1.00 84.94 173 ILE A O 1
ATOM 1362 N N . GLU A 1 174 ? -2.730 -3.577 15.129 1.00 84.81 174 GLU A N 1
ATOM 1363 C CA . GLU A 1 174 ? -1.383 -3.453 15.678 1.00 84.81 174 GLU A CA 1
ATOM 1364 C C . GLU A 1 174 ? -0.370 -3.946 14.633 1.00 84.81 174 GLU A C 1
ATOM 1366 O O . GLU A 1 174 ? -0.280 -5.157 14.422 1.00 84.81 174 GLU A O 1
ATOM 1371 N N . PRO A 1 175 ? 0.375 -3.057 13.949 1.00 84.75 175 PRO A N 1
ATOM 1372 C CA . PRO A 1 175 ? 1.397 -3.484 12.999 1.00 84.75 175 PRO A CA 1
ATOM 1373 C C . PRO A 1 175 ? 2.585 -4.116 13.732 1.00 84.75 175 PRO A C 1
ATOM 1375 O O . PRO A 1 175 ? 3.065 -3.571 14.730 1.00 84.75 175 PRO A O 1
ATOM 1378 N N . LYS A 1 176 ? 3.086 -5.249 13.226 1.00 85.25 176 LYS A N 1
ATOM 1379 C CA . LYS A 1 176 ? 4.289 -5.911 13.770 1.00 85.25 176 LYS A CA 1
ATOM 1380 C C . LYS A 1 176 ? 5.453 -5.999 12.795 1.00 85.25 176 LYS A C 1
ATOM 1382 O O . LYS A 1 176 ? 6.564 -6.270 13.244 1.00 85.25 176 LYS A O 1
ATOM 1387 N N . PHE A 1 177 ? 5.230 -5.743 11.502 1.00 87.81 177 PHE A N 1
ATOM 1388 C CA . PHE A 1 177 ? 6.275 -5.805 10.470 1.00 87.81 177 PHE A CA 1
ATOM 1389 C C . PHE A 1 177 ? 7.113 -7.098 10.555 1.00 87.81 177 PHE A C 1
ATOM 1391 O O . PHE A 1 177 ? 8.343 -7.094 10.466 1.00 87.81 177 PHE A O 1
ATOM 1398 N N . GLU A 1 178 ? 6.434 -8.216 10.807 1.00 89.25 178 GLU A N 1
ATOM 1399 C CA . GLU A 1 178 ? 7.032 -9.524 11.085 1.00 89.25 178 GLU A CA 1
ATOM 1400 C C . GLU A 1 178 ? 7.698 -10.172 9.859 1.00 89.25 178 GLU A C 1
ATOM 1402 O O . GLU A 1 178 ? 8.526 -11.082 9.997 1.00 89.25 178 GLU A O 1
ATOM 1407 N N . ARG A 1 179 ? 7.344 -9.716 8.657 1.00 93.12 179 ARG A N 1
ATOM 1408 C CA . ARG A 1 179 ? 7.866 -10.161 7.365 1.00 93.12 179 ARG A CA 1
ATOM 1409 C C . ARG A 1 179 ? 8.757 -9.086 6.756 1.00 93.12 179 ARG A C 1
ATOM 1411 O O . ARG A 1 179 ? 8.487 -7.892 6.879 1.00 93.12 179 ARG A O 1
ATOM 1418 N N . ASP A 1 180 ? 9.820 -9.499 6.081 1.00 94.00 180 ASP A N 1
ATOM 1419 C CA . ASP A 1 180 ? 10.737 -8.552 5.452 1.00 94.00 180 ASP A CA 1
ATOM 1420 C C . ASP A 1 180 ? 10.110 -7.930 4.200 1.00 94.00 180 ASP A C 1
ATOM 1422 O O . ASP A 1 180 ? 10.132 -6.709 4.056 1.00 94.00 180 ASP A O 1
ATOM 1426 N N . MET A 1 181 ? 9.514 -8.751 3.331 1.00 95.44 181 MET A N 1
ATOM 1427 C CA . MET A 1 181 ? 9.079 -8.357 1.987 1.00 95.44 181 MET A CA 1
ATOM 1428 C C . MET A 1 181 ? 7.694 -8.903 1.673 1.00 95.44 181 MET A C 1
ATOM 1430 O O . MET A 1 181 ? 7.469 -10.089 1.866 1.00 95.44 181 MET A O 1
ATOM 1434 N N . GLY A 1 182 ? 6.798 -8.071 1.148 1.00 96.19 182 GLY A N 1
ATOM 1435 C CA . GLY A 1 182 ? 5.546 -8.498 0.521 1.00 96.19 182 GLY A CA 1
ATOM 1436 C C . GLY A 1 182 ? 5.539 -8.097 -0.951 1.00 96.19 182 GLY A C 1
ATOM 1437 O O . GLY A 1 182 ? 5.965 -6.997 -1.285 1.00 96.19 182 GLY A O 1
ATOM 1438 N N . VAL A 1 183 ? 5.065 -8.958 -1.847 1.00 95.31 183 VAL A N 1
ATOM 1439 C CA . VAL A 1 183 ? 4.976 -8.702 -3.291 1.00 95.31 183 VAL A CA 1
ATOM 1440 C C . VAL A 1 183 ? 3.518 -8.772 -3.720 1.00 95.31 183 VAL A C 1
ATOM 1442 O O . VAL A 1 183 ? 2.857 -9.792 -3.550 1.00 95.31 183 VAL A O 1
ATOM 1445 N N . VAL A 1 184 ? 3.021 -7.690 -4.306 1.00 92.50 184 VAL A N 1
ATOM 1446 C CA . VAL A 1 184 ? 1.643 -7.539 -4.768 1.00 92.50 184 VAL A CA 1
ATOM 1447 C C . VAL A 1 184 ? 1.650 -7.365 -6.277 1.00 92.50 184 VAL A C 1
ATOM 1449 O O . VAL A 1 184 ? 2.095 -6.342 -6.796 1.00 92.50 184 VAL A O 1
ATOM 1452 N N . GLN A 1 185 ? 1.116 -8.350 -6.991 1.00 88.69 185 GLN A N 1
ATOM 1453 C CA . GLN A 1 185 ? 0.807 -8.220 -8.408 1.00 88.69 185 GLN A CA 1
ATOM 1454 C C . GLN A 1 185 ? -0.593 -7.618 -8.559 1.00 88.69 185 GLN A C 1
ATOM 1456 O O . GLN A 1 185 ? -1.593 -8.318 -8.447 1.00 88.69 185 GLN A O 1
ATOM 1461 N N . ALA A 1 186 ? -0.666 -6.321 -8.832 1.00 83.31 186 ALA A N 1
ATOM 1462 C CA . ALA A 1 186 ? -1.895 -5.602 -9.133 1.00 83.31 186 ALA A CA 1
ATOM 1463 C C . ALA A 1 186 ? -2.122 -5.598 -10.650 1.00 83.31 186 ALA A C 1
ATOM 1465 O O . ALA A 1 186 ? -1.638 -4.717 -11.351 1.00 83.31 186 ALA A O 1
ATOM 1466 N N . ALA A 1 187 ? -2.832 -6.594 -11.176 1.00 71.88 187 ALA A N 1
ATOM 1467 C CA . ALA A 1 187 ? -3.102 -6.700 -12.610 1.00 71.88 187 ALA A CA 1
ATOM 1468 C C . ALA A 1 187 ? -4.610 -6.753 -12.888 1.00 71.88 187 ALA A C 1
ATOM 1470 O O . ALA A 1 187 ? -5.388 -7.290 -12.106 1.00 71.88 187 ALA A O 1
ATOM 1471 N N . SER A 1 188 ? -5.044 -6.215 -14.027 1.00 66.44 188 SER A N 1
ATOM 1472 C CA . SER A 1 188 ? -6.412 -6.437 -14.507 1.00 66.44 188 SER A CA 1
ATOM 1473 C C . SER A 1 188 ? -6.576 -7.873 -15.019 1.00 66.44 188 SER A C 1
ATOM 1475 O O . SER A 1 188 ? -5.609 -8.522 -15.419 1.00 66.44 188 SER A O 1
ATOM 1477 N N . VAL A 1 189 ? -7.819 -8.368 -15.042 1.00 65.75 189 VAL A N 1
ATOM 1478 C CA . VAL A 1 189 ? -8.167 -9.626 -15.734 1.00 65.75 189 VAL A CA 1
ATOM 1479 C C . VAL A 1 189 ? -7.848 -9.541 -17.225 1.00 65.75 189 VAL A C 1
ATOM 1481 O O . VAL A 1 189 ? -7.482 -10.544 -17.833 1.00 65.75 189 VAL A O 1
ATOM 1484 N N . PHE A 1 190 ? -7.961 -8.345 -17.803 1.00 71.62 190 PHE A N 1
ATOM 1485 C CA . PHE A 1 190 ? -7.552 -8.072 -19.171 1.00 71.62 190 PHE A CA 1
ATOM 1486 C C . PHE A 1 190 ? -6.188 -7.381 -19.186 1.00 71.62 190 PHE A C 1
ATOM 1488 O O . PHE A 1 190 ? -6.010 -6.318 -18.591 1.00 71.62 190 PHE A O 1
ATOM 1495 N N . CYS A 1 191 ? -5.228 -7.995 -19.869 1.00 74.69 191 CYS A N 1
ATOM 1496 C CA . CYS A 1 191 ? -3.830 -7.599 -19.842 1.00 74.69 191 CYS A CA 1
ATOM 1497 C C . CYS A 1 191 ? -3.284 -7.572 -21.271 1.00 74.69 191 CYS A C 1
ATOM 1499 O O . CYS A 1 191 ? -3.363 -8.582 -21.971 1.00 74.69 191 CYS A O 1
ATOM 1501 N N . LEU A 1 192 ? -2.770 -6.419 -21.706 1.00 79.50 192 LEU A N 1
ATOM 1502 C CA . LEU A 1 192 ? -2.193 -6.230 -23.039 1.00 79.50 192 LEU A CA 1
ATOM 1503 C C . LEU A 1 192 ? -0.679 -6.100 -22.945 1.00 79.50 192 LEU A C 1
ATOM 1505 O O . LEU A 1 192 ? -0.170 -5.314 -22.140 1.00 79.50 192 LEU A O 1
ATOM 1509 N N . ASN A 1 193 ? 0.022 -6.858 -23.798 1.00 84.88 193 ASN A N 1
ATOM 1510 C CA . ASN A 1 193 ? 1.480 -6.859 -23.922 1.00 84.88 193 ASN A CA 1
ATOM 1511 C C . ASN A 1 193 ? 2.164 -6.808 -22.559 1.00 84.88 193 ASN A C 1
ATOM 1513 O O . ASN A 1 193 ? 2.893 -5.864 -22.260 1.00 84.88 193 ASN A O 1
ATOM 1517 N N . CYS A 1 194 ? 1.850 -7.781 -21.708 1.00 86.81 194 CYS A N 1
ATOM 1518 C CA . CYS A 1 194 ? 2.286 -7.838 -20.322 1.00 86.81 194 CYS A CA 1
ATOM 1519 C C . CYS A 1 194 ? 3.111 -9.075 -20.027 1.00 86.81 194 CYS A C 1
ATOM 1521 O O . CYS A 1 194 ? 3.040 -10.076 -20.744 1.00 86.81 194 CYS A O 1
ATOM 1523 N N . VAL A 1 195 ? 3.900 -9.006 -18.964 1.00 89.50 195 VAL A N 1
ATOM 1524 C CA . VAL A 1 195 ? 4.680 -10.135 -18.488 1.00 89.50 195 VAL A CA 1
ATOM 1525 C C . VAL A 1 195 ? 3.763 -11.320 -18.170 1.00 89.50 195 VAL A C 1
ATOM 1527 O O . VAL A 1 195 ? 2.659 -11.191 -17.630 1.00 89.50 195 VAL A O 1
ATOM 1530 N N . ARG A 1 196 ? 4.232 -12.513 -18.514 1.00 86.56 196 ARG A N 1
ATOM 1531 C CA . ARG A 1 196 ? 3.548 -13.764 -18.205 1.00 86.56 196 ARG A CA 1
ATOM 1532 C C . ARG A 1 196 ? 3.428 -13.936 -16.692 1.00 86.56 196 ARG A C 1
ATOM 1534 O O . ARG A 1 196 ? 4.415 -13.814 -15.970 1.00 86.56 196 ARG A O 1
ATOM 1541 N N . THR A 1 197 ? 2.226 -14.236 -16.201 1.00 79.19 197 THR A N 1
ATOM 1542 C CA . THR A 1 197 ? 1.960 -14.300 -14.752 1.00 79.19 197 THR A CA 1
ATOM 1543 C C . THR A 1 197 ? 2.832 -15.343 -14.053 1.00 79.19 197 THR A C 1
ATOM 1545 O O . THR A 1 197 ? 3.330 -15.094 -12.959 1.00 79.19 197 THR A O 1
ATOM 1548 N N . GLU A 1 198 ? 3.061 -16.490 -14.692 1.00 79.19 198 GLU A N 1
ATOM 1549 C CA . GLU A 1 198 ? 3.912 -17.556 -14.164 1.00 79.19 198 GLU A CA 1
ATOM 1550 C C . GLU A 1 198 ? 5.355 -17.099 -13.901 1.00 79.19 198 GLU A C 1
ATOM 1552 O O . GLU A 1 198 ? 5.994 -17.598 -12.980 1.00 79.19 198 GLU A O 1
ATOM 1557 N N . PHE A 1 199 ? 5.848 -16.109 -14.651 1.00 88.81 199 PHE A N 1
ATOM 1558 C CA . PHE A 1 199 ? 7.204 -15.587 -14.508 1.00 88.81 199 PHE A CA 1
ATOM 1559 C C . PHE A 1 199 ? 7.348 -14.640 -13.312 1.00 88.81 199 PHE A C 1
ATOM 1561 O O . PHE A 1 199 ? 8.380 -14.641 -12.648 1.00 88.81 199 PHE A O 1
ATOM 1568 N N . ILE A 1 200 ? 6.316 -13.846 -13.011 1.00 90.62 200 ILE A N 1
ATOM 1569 C CA . ILE A 1 200 ? 6.364 -12.785 -11.993 1.00 90.62 200 ILE A CA 1
ATOM 1570 C C . ILE A 1 200 ? 6.773 -13.328 -10.622 1.00 90.62 200 ILE A C 1
ATOM 1572 O O . ILE A 1 200 ? 7.639 -12.763 -9.950 1.00 90.62 200 ILE A O 1
ATOM 1576 N N . LYS A 1 201 ? 6.111 -14.406 -10.201 1.00 91.12 201 LYS A N 1
ATOM 1577 C CA . LYS A 1 201 ? 6.291 -14.999 -8.877 1.00 91.12 201 LYS A CA 1
ATOM 1578 C C . LYS A 1 201 ? 7.699 -15.570 -8.716 1.00 91.12 201 LYS A C 1
ATOM 1580 O O . LYS A 1 201 ? 8.370 -15.280 -7.729 1.00 91.12 201 LYS A O 1
ATOM 1585 N N . ASP A 1 202 ? 8.164 -16.324 -9.710 1.00 93.00 202 ASP A N 1
ATOM 1586 C CA . ASP A 1 202 ? 9.511 -16.897 -9.703 1.00 93.00 202 ASP A CA 1
ATOM 1587 C C . ASP A 1 202 ? 10.592 -15.809 -9.797 1.00 93.00 202 ASP A C 1
ATOM 1589 O O . ASP A 1 202 ? 11.585 -15.887 -9.077 1.00 93.00 202 ASP A O 1
ATOM 1593 N N . TYR A 1 203 ? 10.367 -14.756 -10.593 1.00 95.50 203 TYR A N 1
ATOM 1594 C CA . TYR A 1 203 ? 11.278 -13.615 -10.694 1.00 95.50 203 TYR A CA 1
ATOM 1595 C C . TYR A 1 203 ? 11.523 -12.962 -9.334 1.00 95.50 203 TYR A C 1
ATOM 1597 O O . TYR A 1 203 ? 12.672 -12.830 -8.918 1.00 95.50 203 TYR A O 1
ATOM 1605 N N . TRP A 1 204 ? 10.460 -12.586 -8.613 1.00 95.94 204 TRP A N 1
ATOM 1606 C CA . TRP A 1 204 ? 10.616 -11.921 -7.318 1.00 95.94 204 TRP A CA 1
ATOM 1607 C C . TRP A 1 204 ? 11.163 -12.842 -6.242 1.00 95.94 204 TRP A C 1
ATOM 1609 O O . TRP A 1 204 ? 12.005 -12.401 -5.463 1.00 95.94 204 TRP A O 1
ATOM 1619 N N . ARG A 1 205 ? 10.769 -14.121 -6.233 1.00 95.00 205 ARG A N 1
ATOM 1620 C CA . ARG A 1 205 ? 11.369 -15.108 -5.330 1.00 95.00 205 ARG A CA 1
ATOM 1621 C C . ARG A 1 205 ? 12.885 -15.156 -5.520 1.00 95.00 205 ARG A C 1
ATOM 1623 O O . ARG A 1 205 ? 13.623 -15.016 -4.550 1.00 95.00 205 ARG A O 1
ATOM 1630 N N . THR A 1 206 ? 13.354 -15.298 -6.761 1.00 95.69 206 THR A N 1
ATOM 1631 C CA . THR A 1 206 ? 14.789 -15.326 -7.073 1.00 95.69 206 THR A CA 1
ATOM 1632 C C . THR A 1 206 ? 15.470 -13.994 -6.763 1.00 95.69 206 THR A C 1
ATOM 1634 O O . THR A 1 206 ? 16.532 -13.991 -6.147 1.00 95.69 206 THR A O 1
ATOM 1637 N N . ALA A 1 207 ? 14.863 -12.864 -7.125 1.00 97.12 207 ALA A N 1
ATOM 1638 C CA . ALA A 1 207 ? 15.441 -11.545 -6.890 1.00 97.12 207 ALA A CA 1
ATOM 1639 C C . ALA A 1 207 ? 15.612 -11.235 -5.393 1.00 97.12 207 ALA A C 1
ATOM 1641 O O . ALA A 1 207 ? 16.665 -10.738 -4.994 1.00 97.12 207 ALA A O 1
ATOM 1642 N N . ILE A 1 208 ? 14.619 -11.579 -4.564 1.00 96.94 208 ILE A N 1
ATOM 1643 C CA . ILE A 1 208 ? 14.656 -11.402 -3.104 1.00 96.94 208 ILE A CA 1
ATOM 1644 C C . ILE A 1 208 ? 15.673 -12.357 -2.470 1.00 96.94 208 ILE A C 1
ATOM 1646 O O . ILE A 1 208 ? 16.462 -11.932 -1.631 1.00 96.94 208 ILE A O 1
ATOM 1650 N N . GLN A 1 209 ? 15.718 -13.620 -2.905 1.00 95.44 209 GLN A N 1
ATOM 1651 C CA . GLN A 1 209 ? 16.713 -14.589 -2.428 1.00 95.44 209 GLN A CA 1
ATOM 1652 C C . GLN A 1 209 ? 18.148 -14.181 -2.786 1.00 95.44 209 GLN A C 1
ATOM 1654 O O . GLN A 1 209 ? 19.059 -14.406 -1.994 1.00 95.44 209 GLN A O 1
ATOM 1659 N N . ASN A 1 210 ? 18.354 -13.560 -3.950 1.00 96.62 210 ASN A N 1
ATOM 1660 C CA . ASN A 1 210 ? 19.652 -13.025 -4.365 1.00 96.62 210 ASN A CA 1
ATOM 1661 C C . ASN A 1 210 ? 20.035 -11.744 -3.616 1.00 96.62 210 ASN A C 1
ATOM 1663 O O . ASN A 1 210 ? 21.220 -11.510 -3.385 1.00 96.62 210 ASN A O 1
ATOM 1667 N N . TRP A 1 211 ? 19.053 -10.910 -3.268 1.00 95.81 211 TRP A N 1
ATOM 1668 C CA . TRP A 1 211 ? 19.271 -9.728 -2.438 1.00 95.81 211 TRP A CA 1
ATOM 1669 C C . TRP A 1 211 ? 19.686 -10.134 -1.025 1.00 95.81 211 TRP A C 1
ATOM 1671 O O . TRP A 1 211 ? 20.727 -9.699 -0.532 1.00 95.81 211 TRP A O 1
ATOM 1681 N N . ARG A 1 212 ? 18.887 -10.996 -0.391 1.00 94.00 212 ARG A N 1
ATOM 1682 C CA . ARG A 1 212 ? 19.064 -11.385 1.002 1.00 94.00 212 ARG A CA 1
ATOM 1683 C C . ARG A 1 212 ? 18.619 -12.835 1.236 1.00 94.00 212 ARG A C 1
ATOM 1685 O O . ARG A 1 212 ? 17.440 -13.068 1.514 1.00 94.00 212 ARG A O 1
ATOM 1692 N N . PRO A 1 213 ? 19.540 -13.816 1.164 1.00 92.38 213 PRO A N 1
ATOM 1693 C CA . PRO A 1 213 ? 19.212 -15.237 1.305 1.00 92.38 213 PRO A CA 1
ATOM 1694 C C . PRO A 1 213 ? 18.545 -15.608 2.636 1.00 92.38 213 PRO A C 1
ATOM 1696 O O . PRO A 1 213 ? 17.825 -16.599 2.709 1.00 92.38 213 PRO A O 1
ATOM 1699 N N . GLU A 1 214 ? 18.795 -14.835 3.694 1.00 91.62 214 GLU A N 1
ATOM 1700 C CA . GLU A 1 214 ? 18.199 -15.008 5.019 1.00 91.62 214 GLU A CA 1
ATOM 1701 C C . GLU A 1 214 ? 16.853 -14.293 5.206 1.00 91.62 214 GLU A C 1
ATOM 1703 O O . GLU A 1 214 ? 16.295 -14.341 6.305 1.00 91.62 214 GLU A O 1
ATOM 1708 N N . SER A 1 215 ? 16.337 -13.617 4.173 1.00 92.25 215 SER A N 1
ATOM 1709 C CA . SER A 1 215 ? 15.002 -13.023 4.217 1.00 92.25 215 SER A CA 1
ATOM 1710 C C . SER A 1 215 ? 13.959 -14.091 4.536 1.00 92.25 215 SER A C 1
ATOM 1712 O O . SER A 1 215 ? 14.006 -15.206 4.017 1.00 92.25 215 SER A O 1
ATOM 1714 N N . ASN A 1 216 ? 12.978 -13.740 5.365 1.00 93.50 216 ASN A N 1
ATOM 1715 C CA . ASN A 1 216 ? 11.885 -14.649 5.708 1.00 93.50 216 ASN A CA 1
ATOM 1716 C C . ASN A 1 216 ? 10.761 -14.714 4.655 1.00 93.50 216 ASN A C 1
ATOM 1718 O O . ASN A 1 216 ? 9.660 -15.146 4.993 1.00 93.50 216 ASN A O 1
ATOM 1722 N N . TYR A 1 217 ? 11.043 -14.306 3.412 1.00 94.38 217 TYR A N 1
ATOM 1723 C CA . TYR A 1 217 ? 10.097 -14.315 2.300 1.00 94.38 217 TYR A CA 1
ATOM 1724 C C . TYR A 1 217 ? 9.654 -15.735 1.921 1.00 94.38 217 TYR A C 1
ATOM 1726 O O . TYR A 1 217 ? 10.468 -16.590 1.560 1.00 94.38 217 TYR A O 1
ATOM 1734 N N . VAL A 1 218 ? 8.345 -15.969 1.944 1.00 93.69 218 VAL A N 1
ATOM 1735 C CA . VAL A 1 218 ? 7.694 -17.206 1.526 1.00 93.69 218 VAL A CA 1
ATOM 1736 C C . VAL A 1 218 ? 6.476 -16.879 0.673 1.00 93.69 218 VAL A C 1
ATOM 1738 O O . VAL A 1 218 ? 5.461 -16.377 1.147 1.00 93.69 218 VAL A O 1
ATOM 1741 N N . ASP A 1 219 ? 6.530 -17.287 -0.588 1.00 90.94 219 ASP A N 1
ATOM 1742 C CA . ASP A 1 219 ? 5.483 -17.114 -1.594 1.00 90.94 219 ASP A CA 1
ATOM 1743 C C . ASP A 1 219 ? 4.038 -17.386 -1.152 1.00 90.94 219 ASP A C 1
ATOM 1745 O O . ASP A 1 219 ? 3.119 -16.765 -1.673 1.00 90.94 219 ASP A O 1
ATOM 1749 N N . SER A 1 220 ? 3.799 -18.367 -0.276 1.00 90.38 220 SER A N 1
ATOM 1750 C CA . SER A 1 220 ? 2.441 -18.703 0.178 1.00 90.38 220 SER A CA 1
ATOM 1751 C C . SER A 1 220 ? 1.821 -17.632 1.073 1.00 90.38 220 SER A C 1
ATOM 1753 O O . SER A 1 220 ? 0.603 -17.608 1.223 1.00 90.38 220 SER A O 1
ATOM 1755 N N . CYS A 1 221 ? 2.657 -16.799 1.688 1.00 89.31 221 CYS A N 1
ATOM 1756 C CA . CYS A 1 221 ? 2.265 -15.785 2.660 1.00 89.31 221 CYS A CA 1
ATOM 1757 C C . CYS A 1 221 ? 2.522 -14.373 2.139 1.00 89.31 221 CYS A C 1
ATOM 1759 O O . CYS A 1 221 ? 1.748 -13.476 2.447 1.00 89.31 221 CYS A O 1
ATOM 1761 N N . ASP A 1 222 ? 3.570 -14.209 1.331 1.00 94.75 222 ASP A N 1
ATOM 1762 C CA . ASP A 1 222 ? 4.158 -12.909 1.023 1.00 94.75 222 ASP A CA 1
ATOM 1763 C C . ASP A 1 222 ? 3.984 -12.520 -0.453 1.00 94.75 222 ASP A C 1
ATOM 1765 O O . ASP A 1 222 ? 4.345 -11.417 -0.851 1.00 94.75 222 ASP A O 1
ATOM 1769 N N . PHE A 1 223 ? 3.421 -13.402 -1.288 1.00 93.56 223 PHE A N 1
ATOM 1770 C CA . PHE A 1 223 ? 3.024 -13.078 -2.658 1.00 93.56 223 PHE A CA 1
ATOM 1771 C C . PHE A 1 223 ? 1.502 -13.020 -2.775 1.00 93.56 223 PHE A C 1
ATOM 1773 O O . PHE A 1 223 ? 0.814 -14.024 -2.580 1.00 93.56 223 PHE A O 1
ATOM 1780 N N . LEU A 1 224 ? 0.979 -11.861 -3.167 1.00 90.31 224 LEU A N 1
ATOM 1781 C CA . LEU A 1 224 ? -0.440 -11.653 -3.401 1.00 90.31 224 LEU A CA 1
ATOM 1782 C C . LEU A 1 224 ? -0.703 -11.333 -4.873 1.00 90.31 224 LEU A C 1
ATOM 1784 O O . LEU A 1 224 ? -0.264 -10.310 -5.399 1.00 90.31 224 LEU A O 1
ATOM 1788 N N . ASP A 1 225 ? -1.462 -12.209 -5.522 1.00 86.56 225 ASP A N 1
ATOM 1789 C CA . ASP A 1 225 ? -1.934 -12.009 -6.887 1.00 86.56 225 ASP A CA 1
ATOM 1790 C C . ASP A 1 225 ? -3.323 -11.378 -6.872 1.00 86.56 225 ASP A C 1
ATOM 1792 O O . ASP A 1 225 ? -4.325 -12.009 -6.528 1.00 86.56 225 ASP A O 1
ATOM 1796 N N . VAL A 1 226 ? -3.365 -10.105 -7.233 1.00 80.00 226 VAL A N 1
ATOM 1797 C CA . VAL A 1 226 ? -4.546 -9.263 -7.189 1.00 80.00 226 VAL A CA 1
ATOM 1798 C C . VAL A 1 226 ? -5.056 -9.053 -8.612 1.00 80.00 226 VAL A C 1
ATOM 1800 O O . VAL A 1 226 ? -5.035 -7.950 -9.156 1.00 80.00 226 VAL A O 1
ATOM 1803 N N . ARG A 1 227 ? -5.513 -10.144 -9.235 1.00 72.88 227 ARG A N 1
ATOM 1804 C CA . ARG A 1 227 ? -6.194 -10.126 -10.537 1.00 72.88 227 ARG A CA 1
ATOM 1805 C C . ARG A 1 227 ? -7.700 -10.119 -10.353 1.00 72.88 227 ARG A C 1
ATOM 1807 O O . ARG A 1 227 ? -8.296 -11.154 -10.067 1.00 72.88 227 ARG A O 1
ATOM 1814 N N . THR A 1 228 ? -8.337 -8.962 -10.531 1.00 56.38 228 THR A N 1
ATOM 1815 C CA . THR A 1 228 ? -9.806 -8.871 -10.470 1.00 56.38 228 THR A CA 1
ATOM 1816 C C . THR A 1 228 ? -10.386 -7.957 -11.547 1.00 56.38 228 THR A C 1
ATOM 1818 O O . THR A 1 228 ? -9.737 -6.986 -11.931 1.00 56.38 228 THR A O 1
ATOM 1821 N N . PRO A 1 229 ? -11.605 -8.243 -12.045 1.00 49.62 229 PRO A N 1
ATOM 1822 C CA . PRO A 1 229 ? -12.290 -7.356 -12.978 1.00 49.62 229 PRO A CA 1
ATOM 1823 C C . PRO A 1 229 ? -13.002 -6.181 -12.280 1.00 49.62 229 PRO A C 1
ATOM 1825 O O . PRO A 1 229 ? -13.435 -5.262 -12.963 1.00 49.62 229 PRO A O 1
ATOM 1828 N N . TRP A 1 230 ? -13.135 -6.199 -10.942 1.00 46.12 230 TRP A N 1
ATOM 1829 C CA . TRP A 1 230 ? -14.054 -5.319 -10.194 1.00 46.12 230 TRP A CA 1
ATOM 1830 C C . TRP A 1 230 ? -13.480 -4.680 -8.920 1.00 46.12 230 TRP A C 1
ATOM 1832 O O . TRP A 1 230 ? -14.240 -4.164 -8.107 1.00 46.12 230 TRP A O 1
ATOM 1842 N N . GLY A 1 231 ? -12.160 -4.679 -8.736 1.00 51.88 231 GLY A N 1
ATOM 1843 C CA . GLY A 1 231 ? -11.548 -4.047 -7.569 1.00 51.88 231 GLY A CA 1
ATOM 1844 C C . GLY A 1 231 ? -11.402 -5.007 -6.402 1.00 51.88 231 GLY A C 1
ATOM 1845 O O . GLY A 1 231 ? -12.323 -5.259 -5.632 1.00 51.88 231 GLY A O 1
ATOM 1846 N N . TYR A 1 232 ? -10.199 -5.537 -6.262 1.00 63.66 232 TYR A N 1
ATOM 1847 C CA . TYR A 1 232 ? -9.773 -6.192 -5.044 1.00 63.66 232 TYR A CA 1
ATOM 1848 C C . TYR A 1 232 ? -9.215 -5.138 -4.098 1.00 63.66 232 TYR A C 1
ATOM 1850 O O . TYR A 1 232 ? -8.383 -4.317 -4.489 1.00 63.66 232 TYR A O 1
ATOM 1858 N N . ILE A 1 233 ? -9.640 -5.197 -2.845 1.00 67.50 233 ILE A N 1
ATOM 1859 C CA . ILE A 1 233 ? -9.079 -4.368 -1.789 1.00 67.50 233 ILE A CA 1
ATOM 1860 C C . ILE A 1 233 ? -7.890 -5.128 -1.211 1.00 67.50 233 ILE A C 1
ATOM 1862 O O . ILE A 1 233 ? -8.049 -6.198 -0.628 1.00 67.50 233 ILE A O 1
ATOM 1866 N N . LEU A 1 234 ? -6.692 -4.576 -1.392 1.00 80.62 234 LEU A N 1
ATOM 1867 C CA . LEU A 1 234 ? -5.458 -5.099 -0.812 1.00 80.62 234 LEU A CA 1
ATOM 1868 C C . LEU A 1 234 ? -5.585 -5.121 0.722 1.00 80.62 234 LEU A C 1
ATOM 1870 O O . LEU A 1 234 ? -5.736 -4.046 1.301 1.00 80.62 234 LEU A O 1
ATOM 1874 N N . PRO A 1 235 ? -5.561 -6.284 1.403 1.00 86.56 235 PRO A N 1
ATOM 1875 C CA . PRO A 1 235 ? -5.791 -6.332 2.841 1.00 86.56 235 PRO A CA 1
ATOM 1876 C C . PRO A 1 235 ? -4.748 -5.503 3.586 1.00 86.56 235 PRO A C 1
ATOM 1878 O O . PRO A 1 235 ? -3.550 -5.755 3.471 1.00 86.56 235 PRO A O 1
ATOM 1881 N N . LEU A 1 236 ? -5.194 -4.526 4.374 1.00 87.88 236 LEU A N 1
ATOM 1882 C CA . LEU A 1 236 ? -4.281 -3.668 5.128 1.00 87.88 236 LEU A CA 1
ATOM 1883 C C . LEU A 1 236 ? -3.430 -4.477 6.119 1.00 87.88 236 LEU A C 1
ATOM 1885 O O . LEU A 1 236 ? -2.255 -4.184 6.292 1.00 87.88 236 LEU A O 1
ATOM 1889 N N . THR A 1 237 ? -3.973 -5.550 6.701 1.00 88.06 237 THR A N 1
ATOM 1890 C CA . THR A 1 237 ? -3.208 -6.472 7.556 1.00 88.06 237 THR A CA 1
ATOM 1891 C C . THR A 1 237 ? -2.047 -7.140 6.854 1.00 88.06 237 THR A C 1
ATOM 1893 O O . THR A 1 237 ? -0.991 -7.274 7.461 1.00 88.06 237 THR A O 1
ATOM 1896 N N . PHE A 1 238 ? -2.227 -7.534 5.590 1.00 91.38 238 PHE A N 1
ATOM 1897 C CA . PHE A 1 238 ? -1.125 -8.047 4.788 1.00 91.38 238 PHE A CA 1
ATOM 1898 C C . PHE A 1 238 ? -0.057 -6.965 4.658 1.00 91.38 238 PHE A C 1
ATOM 1900 O O . PHE A 1 238 ? 1.104 -7.231 4.900 1.00 91.38 238 PHE A O 1
ATOM 1907 N N . LEU A 1 239 ? -0.410 -5.717 4.350 1.00 92.81 239 LEU A N 1
ATOM 1908 C CA . LEU A 1 239 ? 0.603 -4.665 4.216 1.00 92.81 239 LEU A CA 1
ATOM 1909 C C . LEU A 1 239 ? 1.337 -4.389 5.532 1.00 92.81 239 LEU A C 1
ATOM 1911 O O . LEU A 1 239 ? 2.560 -4.309 5.546 1.00 92.81 239 LEU A O 1
ATOM 1915 N N . LEU A 1 240 ? 0.599 -4.303 6.638 1.00 92.00 240 LEU A N 1
ATOM 1916 C CA . LEU A 1 240 ? 1.132 -3.995 7.966 1.00 92.00 240 LEU A CA 1
ATOM 1917 C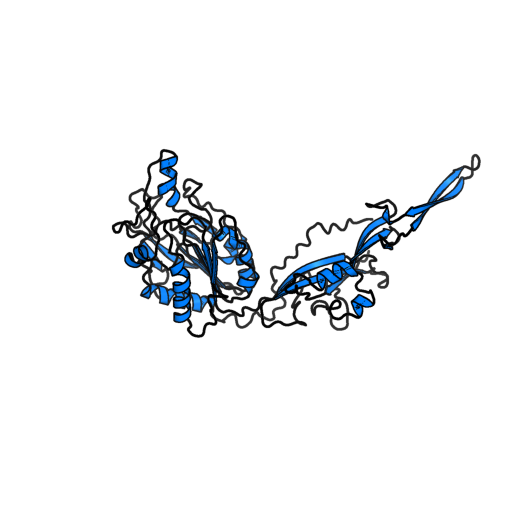 C . LEU A 1 240 ? 1.952 -5.136 8.596 1.00 92.00 240 LEU A C 1
ATOM 1919 O O . LEU A 1 240 ? 2.685 -4.897 9.560 1.00 92.00 240 LEU A O 1
ATOM 1923 N N . SER A 1 241 ? 1.880 -6.356 8.051 1.00 92.38 241 SER A N 1
ATOM 1924 C CA . SER A 1 241 ? 2.775 -7.447 8.443 1.00 92.38 241 SER A CA 1
ATOM 1925 C C . SER A 1 241 ? 4.152 -7.364 7.782 1.00 92.38 241 SER A C 1
ATOM 1927 O O . SER A 1 241 ? 5.049 -8.087 8.204 1.00 92.38 241 SER A O 1
ATOM 1929 N N . HIS A 1 242 ? 4.361 -6.496 6.786 1.00 94.75 242 HIS A N 1
ATOM 1930 C CA . HIS A 1 242 ? 5.608 -6.413 6.020 1.00 94.75 242 HIS A CA 1
ATOM 1931 C C . HIS A 1 242 ? 6.360 -5.105 6.264 1.00 94.75 242 HIS A C 1
ATOM 1933 O O . HIS A 1 242 ? 5.765 -4.033 6.304 1.00 94.75 242 HIS A O 1
ATOM 1939 N N . LYS A 1 243 ? 7.692 -5.171 6.359 1.00 94.19 243 LYS A N 1
ATOM 1940 C CA . LYS A 1 243 ? 8.550 -3.974 6.420 1.00 94.19 243 LYS A CA 1
ATOM 1941 C C . LYS A 1 243 ? 8.577 -3.235 5.086 1.00 94.19 243 LYS A C 1
ATOM 1943 O O . LYS A 1 243 ? 8.512 -2.008 5.061 1.00 94.19 243 LYS A O 1
ATOM 1948 N N . VAL A 1 244 ? 8.690 -3.986 3.990 1.00 96.56 244 VAL A N 1
ATOM 1949 C CA . VAL A 1 244 ? 8.700 -3.456 2.626 1.00 96.56 244 VAL A CA 1
ATOM 1950 C C . VAL A 1 244 ? 7.633 -4.156 1.797 1.00 96.56 244 VAL A C 1
ATOM 1952 O O . VAL A 1 244 ? 7.529 -5.381 1.817 1.00 96.56 244 VAL A O 1
ATOM 1955 N N . VAL A 1 245 ? 6.866 -3.388 1.027 1.00 96.69 245 VAL A N 1
ATOM 1956 C CA . VAL A 1 245 ? 5.905 -3.921 0.059 1.00 96.69 245 VAL A CA 1
ATOM 1957 C C . VAL A 1 245 ? 6.277 -3.480 -1.349 1.00 96.69 245 VAL A C 1
ATOM 1959 O O . VAL A 1 245 ? 6.398 -2.293 -1.645 1.00 96.69 245 VAL A O 1
ATOM 1962 N N . ILE A 1 246 ? 6.413 -4.453 -2.236 1.00 96.62 246 ILE A N 1
ATOM 1963 C CA . ILE A 1 246 ? 6.625 -4.282 -3.663 1.00 96.62 246 ILE A CA 1
ATOM 1964 C C . ILE A 1 246 ? 5.270 -4.417 -4.347 1.00 96.62 246 ILE A C 1
ATOM 1966 O O . ILE A 1 246 ? 4.640 -5.467 -4.281 1.00 96.62 246 ILE A O 1
ATOM 1970 N N . VAL A 1 247 ? 4.803 -3.366 -5.004 1.00 93.62 247 VAL A N 1
ATOM 1971 C CA . VAL A 1 247 ? 3.526 -3.342 -5.715 1.00 93.62 247 VAL A CA 1
ATOM 1972 C C . VAL A 1 247 ? 3.800 -3.154 -7.191 1.00 93.62 247 VAL A C 1
ATOM 1974 O O . VAL A 1 247 ? 4.457 -2.191 -7.576 1.00 93.62 247 VAL A O 1
ATOM 1977 N N . GLN A 1 248 ? 3.266 -4.034 -8.030 1.00 91.25 248 GLN A N 1
ATOM 1978 C CA . GLN A 1 248 ? 3.502 -3.951 -9.464 1.00 91.25 248 GLN A CA 1
ATOM 1979 C C . GLN A 1 248 ? 2.260 -4.135 -10.318 1.00 91.25 248 GLN A C 1
ATOM 1981 O O . GLN A 1 248 ? 1.433 -5.000 -10.044 1.00 91.25 248 GLN A O 1
ATOM 1986 N N . SER A 1 249 ? 2.188 -3.363 -11.397 1.00 87.62 249 SER A N 1
ATOM 1987 C CA . SER A 1 249 ? 1.169 -3.458 -12.438 1.00 87.62 249 SER A CA 1
ATOM 1988 C C . SER A 1 249 ? 1.837 -3.391 -13.805 1.00 87.62 249 SER A C 1
ATOM 1990 O O . SER A 1 249 ? 2.104 -2.318 -14.352 1.00 87.62 249 SER A O 1
ATOM 1992 N N . ASP A 1 250 ? 2.127 -4.559 -14.371 1.00 87.38 250 ASP A N 1
ATOM 1993 C CA . ASP A 1 250 ? 2.759 -4.652 -15.681 1.00 87.38 250 ASP A CA 1
ATOM 1994 C C . ASP A 1 250 ? 1.729 -4.692 -16.817 1.00 87.38 250 ASP A C 1
ATOM 1996 O O . ASP A 1 250 ? 1.740 -5.608 -17.626 1.00 87.38 250 ASP A O 1
ATOM 2000 N N . ASN A 1 251 ? 0.811 -3.730 -16.893 1.00 80.81 251 ASN A N 1
ATOM 2001 C CA . ASN A 1 251 ? -0.194 -3.681 -17.959 1.00 80.81 251 ASN A CA 1
ATOM 2002 C C . ASN A 1 251 ? -0.103 -2.374 -18.748 1.00 80.81 251 ASN A C 1
ATOM 2004 O O . ASN A 1 251 ? -0.020 -1.306 -18.146 1.00 80.81 251 ASN A O 1
ATOM 2008 N N . ALA A 1 252 ? -0.192 -2.471 -20.076 1.00 76.88 252 ALA A N 1
ATOM 2009 C CA . ALA A 1 252 ? -0.298 -1.315 -20.963 1.00 76.88 252 ALA A CA 1
ATOM 2010 C C . ALA A 1 252 ? -1.704 -0.687 -20.980 1.00 76.88 252 ALA A C 1
ATOM 2012 O O . ALA A 1 252 ? -1.879 0.417 -21.475 1.00 76.88 252 ALA A O 1
ATOM 2013 N N . ALA A 1 253 ? -2.725 -1.384 -20.472 1.00 70.94 253 ALA A N 1
ATOM 2014 C CA . ALA A 1 253 ? -4.114 -1.002 -20.727 1.00 70.94 253 ALA A CA 1
ATOM 2015 C C . ALA A 1 253 ? -4.916 -0.545 -19.504 1.00 70.94 253 ALA A C 1
ATOM 2017 O O . ALA A 1 253 ? -6.021 -0.047 -19.690 1.00 70.94 253 ALA A O 1
ATOM 2018 N N . THR A 1 254 ? -4.445 -0.722 -18.259 1.00 67.12 254 THR A N 1
ATOM 2019 C CA . THR A 1 254 ? -5.315 -0.538 -17.073 1.00 67.12 254 THR A CA 1
ATOM 2020 C C . THR A 1 254 ? -4.652 0.145 -15.884 1.00 67.12 254 THR A C 1
ATOM 2022 O O . THR A 1 254 ? -3.638 -0.345 -15.396 1.00 67.12 254 THR A O 1
ATOM 2025 N N . GLY A 1 255 ? -5.337 1.149 -15.319 1.00 70.44 255 GLY A N 1
ATOM 2026 C CA . GLY A 1 255 ? -4.984 1.866 -14.085 1.00 70.44 255 GLY A CA 1
ATOM 2027 C C . GLY A 1 255 ? -5.232 1.097 -12.781 1.00 70.44 255 GLY A C 1
ATOM 2028 O O . GLY A 1 255 ? -5.978 1.562 -11.920 1.00 70.44 255 GLY A O 1
ATOM 2029 N N . ALA A 1 256 ? -4.646 -0.093 -12.629 1.00 69.00 256 ALA A N 1
ATOM 2030 C CA . ALA A 1 256 ? -4.920 -0.986 -11.498 1.00 69.00 256 ALA A CA 1
ATOM 2031 C C . ALA A 1 256 ? -4.477 -0.425 -10.129 1.00 69.00 256 ALA A C 1
ATOM 2033 O O . ALA A 1 256 ? -5.025 -0.827 -9.100 1.00 69.00 256 ALA A O 1
ATOM 2034 N N . LEU A 1 257 ? -3.534 0.529 -10.087 1.00 75.06 257 LEU A N 1
ATOM 2035 C CA . LEU A 1 257 ? -3.034 1.072 -8.819 1.00 75.06 257 LEU A CA 1
ATOM 2036 C C . LEU A 1 257 ? -4.060 1.940 -8.084 1.00 75.06 257 LEU A C 1
ATOM 2038 O O . LEU A 1 257 ? -4.019 2.007 -6.855 1.00 75.06 257 LEU A O 1
ATOM 2042 N N . ASN A 1 258 ? -5.010 2.557 -8.794 1.00 68.50 258 ASN A N 1
ATOM 2043 C CA . ASN A 1 258 ? -6.056 3.372 -8.166 1.00 68.50 258 ASN A CA 1
ATOM 2044 C C . ASN A 1 258 ? -6.885 2.587 -7.137 1.00 68.50 258 ASN A C 1
ATOM 2046 O O . ASN A 1 258 ? -7.319 3.146 -6.133 1.00 68.50 258 ASN A O 1
ATOM 2050 N N . LEU A 1 259 ? -7.067 1.285 -7.358 1.00 66.50 259 LEU A N 1
ATOM 2051 C CA . LEU A 1 259 ? -7.891 0.420 -6.512 1.00 66.50 259 LEU A CA 1
ATOM 2052 C C . LEU A 1 259 ? -7.204 0.040 -5.194 1.00 66.50 259 LEU A C 1
ATOM 2054 O O . LEU A 1 259 ? -7.874 -0.312 -4.227 1.00 66.50 259 LEU A O 1
ATOM 2058 N N . ILE A 1 260 ? -5.875 0.127 -5.145 1.00 73.44 260 ILE A N 1
ATOM 2059 C CA . ILE A 1 260 ? -5.068 -0.289 -3.989 1.00 73.44 260 ILE A CA 1
ATOM 2060 C C . ILE A 1 260 ? -4.356 0.879 -3.297 1.00 73.44 260 ILE A C 1
ATOM 2062 O O . ILE A 1 260 ? -3.796 0.700 -2.216 1.00 73.44 260 ILE A O 1
ATOM 2066 N N . ALA A 1 261 ? -4.412 2.082 -3.878 1.00 77.75 261 ALA A N 1
ATOM 2067 C CA . ALA A 1 261 ? -3.737 3.273 -3.371 1.00 77.75 261 ALA A CA 1
ATOM 2068 C C . ALA A 1 261 ? -4.167 3.669 -1.947 1.00 77.75 261 ALA A C 1
ATOM 2070 O O . ALA A 1 261 ? -3.334 4.158 -1.190 1.00 77.75 261 ALA A O 1
ATOM 2071 N N . GLY A 1 262 ? -5.433 3.441 -1.572 1.00 82.06 262 GLY A N 1
ATOM 2072 C CA . GLY A 1 262 ? -5.960 3.781 -0.243 1.00 82.06 262 GLY A CA 1
ATOM 2073 C C . GLY A 1 262 ? -5.249 3.031 0.887 1.00 82.06 262 GLY A C 1
ATOM 2074 O O . GLY A 1 262 ? -4.564 3.644 1.702 1.00 82.06 262 GLY A O 1
ATOM 2075 N N . ASN A 1 263 ? -5.337 1.698 0.886 1.00 86.62 263 ASN A N 1
ATOM 2076 C CA . ASN A 1 263 ? -4.699 0.872 1.918 1.00 86.62 263 ASN A CA 1
ATOM 2077 C C . ASN A 1 263 ? -3.169 0.927 1.839 1.00 86.62 263 ASN A C 1
ATOM 2079 O O . ASN A 1 263 ? -2.500 0.838 2.865 1.00 86.62 263 ASN A O 1
ATOM 2083 N N . LEU A 1 264 ? -2.599 1.111 0.642 1.00 88.88 264 LEU A N 1
ATOM 2084 C CA . LEU A 1 264 ? -1.161 1.328 0.498 1.00 88.88 264 LEU A CA 1
ATOM 2085 C C . LEU A 1 264 ? -0.711 2.622 1.189 1.00 88.88 264 LEU A C 1
ATOM 2087 O O . LEU A 1 264 ? 0.282 2.610 1.910 1.00 88.88 264 LEU A O 1
ATOM 2091 N N . ALA A 1 265 ? -1.447 3.722 1.016 1.00 87.94 265 ALA A N 1
ATOM 2092 C CA . ALA A 1 265 ? -1.156 4.980 1.695 1.00 87.94 265 ALA A CA 1
ATOM 2093 C C . ALA A 1 265 ? -1.273 4.854 3.223 1.00 87.94 265 ALA A C 1
ATOM 2095 O O . ALA A 1 265 ? -0.425 5.370 3.947 1.00 87.94 265 ALA A O 1
ATOM 2096 N N . GLU A 1 266 ? -2.280 4.134 3.719 1.00 87.06 266 GLU A N 1
ATOM 2097 C CA . GLU A 1 266 ? -2.448 3.877 5.155 1.00 87.06 266 GLU A CA 1
ATOM 2098 C C . GLU A 1 266 ? -1.307 3.025 5.735 1.00 87.06 266 GLU A C 1
ATOM 2100 O O . GLU A 1 266 ? -0.768 3.337 6.801 1.00 87.06 266 GLU A O 1
ATOM 2105 N N . ALA A 1 267 ? -0.869 1.998 5.004 1.00 90.06 267 ALA A N 1
ATOM 2106 C CA . ALA A 1 267 ? 0.279 1.182 5.378 1.00 90.06 267 ALA A CA 1
ATOM 2107 C C . ALA A 1 267 ? 1.577 2.003 5.433 1.00 90.06 267 ALA A C 1
ATOM 2109 O O . ALA A 1 267 ? 2.304 1.944 6.426 1.00 90.06 267 ALA A O 1
ATOM 2110 N N . VAL A 1 268 ? 1.842 2.824 4.409 1.00 91.38 268 VAL A N 1
ATOM 2111 C CA . VAL A 1 268 ? 3.023 3.703 4.379 1.00 91.38 268 VAL A CA 1
ATOM 2112 C C . VAL A 1 268 ? 2.974 4.733 5.507 1.00 91.38 268 VAL A C 1
ATOM 2114 O O . VAL A 1 268 ? 3.965 4.936 6.209 1.00 91.38 268 VAL A O 1
ATOM 2117 N N . GLY A 1 269 ? 1.803 5.324 5.756 1.00 86.69 269 GLY A N 1
ATOM 2118 C CA . GLY A 1 269 ? 1.572 6.215 6.895 1.00 86.69 269 GLY A CA 1
ATOM 2119 C C . GLY A 1 269 ? 1.794 5.552 8.259 1.00 86.69 269 GLY A C 1
ATOM 2120 O O . GLY A 1 269 ? 2.061 6.251 9.235 1.00 86.69 269 GLY A O 1
ATOM 2121 N N . SER A 1 270 ? 1.735 4.220 8.318 1.00 83.00 270 SER A N 1
ATOM 2122 C CA . SER A 1 270 ? 1.995 3.419 9.517 1.00 83.00 270 SER A CA 1
ATOM 2123 C C . SER A 1 270 ? 3.456 2.967 9.650 1.00 83.00 270 SER A C 1
ATOM 2125 O O . SER A 1 270 ? 3.805 2.393 10.677 1.00 83.00 270 SER A O 1
ATOM 2127 N N . GLY A 1 271 ? 4.314 3.243 8.659 1.00 87.56 271 GLY A N 1
ATOM 2128 C CA . GLY A 1 271 ? 5.747 2.917 8.676 1.00 87.56 271 GLY A CA 1
ATOM 2129 C C . GLY A 1 271 ? 6.182 1.816 7.703 1.00 87.56 271 GLY A C 1
ATOM 2130 O O . GLY A 1 271 ? 7.354 1.446 7.709 1.00 87.56 271 GLY A O 1
ATOM 2131 N N . VAL A 1 272 ? 5.278 1.296 6.863 1.00 92.56 272 VAL A N 1
ATOM 2132 C CA . VAL A 1 272 ? 5.649 0.374 5.777 1.00 92.56 272 VAL A CA 1
ATOM 2133 C C . VAL A 1 272 ? 6.405 1.140 4.691 1.00 92.56 272 VAL A C 1
ATOM 2135 O O . VAL A 1 272 ? 5.964 2.190 4.229 1.00 92.56 272 VAL A O 1
ATOM 2138 N N . ASN A 1 273 ? 7.522 0.597 4.226 1.00 96.25 273 ASN A N 1
ATOM 2139 C CA . ASN A 1 273 ? 8.226 1.134 3.065 1.00 96.25 273 ASN A CA 1
ATOM 2140 C C . ASN A 1 273 ? 7.675 0.494 1.786 1.00 96.25 273 ASN A C 1
ATOM 2142 O O . ASN A 1 273 ? 7.288 -0.672 1.787 1.00 96.25 273 ASN A O 1
ATOM 2146 N N . ALA A 1 274 ? 7.607 1.236 0.682 1.00 96.25 274 ALA A N 1
ATOM 2147 C CA . ALA A 1 274 ? 6.928 0.744 -0.519 1.00 96.25 274 ALA A CA 1
ATOM 2148 C C . ALA A 1 274 ? 7.713 0.988 -1.805 1.00 96.25 274 ALA A C 1
ATOM 2150 O O . ALA A 1 274 ? 8.245 2.073 -2.026 1.00 96.25 274 ALA A O 1
ATOM 2151 N N . TRP A 1 275 ? 7.712 0.002 -2.696 1.00 97.25 275 TRP A N 1
ATOM 2152 C CA . TRP A 1 275 ? 8.199 0.142 -4.060 1.00 97.25 275 TRP A CA 1
ATOM 2153 C C . TRP A 1 275 ? 7.077 -0.153 -5.041 1.00 97.25 275 TRP A C 1
ATOM 2155 O O . TRP A 1 275 ? 6.653 -1.293 -5.197 1.00 97.25 275 TRP A O 1
ATOM 2165 N N . VAL A 1 276 ? 6.595 0.887 -5.706 1.00 94.75 276 VAL A N 1
ATOM 2166 C CA . VAL A 1 276 ? 5.523 0.799 -6.690 1.00 94.75 276 VAL A CA 1
ATOM 2167 C C . VAL A 1 276 ? 6.108 0.853 -8.097 1.00 94.75 276 VAL A C 1
ATOM 2169 O O . VAL A 1 276 ? 6.906 1.734 -8.405 1.00 94.75 276 VAL A O 1
ATOM 2172 N N . MET A 1 277 ? 5.703 -0.073 -8.958 1.00 93.38 277 MET A N 1
ATOM 2173 C CA . MET A 1 277 ? 6.106 -0.158 -10.362 1.00 93.38 277 MET A CA 1
ATOM 2174 C C . MET A 1 277 ? 4.867 -0.326 -11.231 1.00 93.38 277 MET A C 1
ATOM 2176 O O . MET A 1 277 ? 4.112 -1.277 -11.058 1.00 93.38 277 MET A O 1
ATOM 2180 N N . SER A 1 278 ? 4.616 0.564 -12.179 1.00 88.38 278 SER A N 1
ATOM 2181 C CA . SER A 1 278 ? 3.467 0.396 -13.068 1.00 88.38 278 SER A CA 1
ATOM 2182 C C . SER A 1 278 ? 3.670 1.081 -14.396 1.00 88.38 278 SER A C 1
ATOM 2184 O O . SER A 1 278 ? 4.069 2.234 -14.412 1.00 88.38 278 SER A O 1
ATOM 2186 N N . ARG A 1 279 ? 3.305 0.402 -15.486 1.00 84.88 279 ARG A N 1
ATOM 2187 C CA . ARG A 1 279 ? 3.342 0.966 -16.844 1.00 84.88 279 ARG A CA 1
ATOM 2188 C C . ARG A 1 279 ? 2.213 1.962 -17.117 1.00 84.88 279 ARG A C 1
ATOM 2190 O O . ARG A 1 279 ? 2.484 3.041 -17.618 1.00 84.88 279 ARG A O 1
ATOM 2197 N N . ALA A 1 280 ? 0.994 1.636 -16.670 1.00 79.69 280 ALA A N 1
ATOM 2198 C CA . ALA A 1 280 ? -0.191 2.499 -16.734 1.00 79.69 280 ALA A CA 1
ATOM 2199 C C . ALA A 1 280 ? -0.883 2.578 -15.351 1.00 79.69 280 ALA A C 1
ATOM 2201 O O . ALA A 1 280 ? -1.771 1.783 -15.052 1.00 79.69 280 ALA A O 1
ATOM 2202 N N . PRO A 1 281 ? -0.454 3.462 -14.432 1.00 78.44 281 PRO A N 1
ATOM 2203 C CA . PRO A 1 281 ? -0.839 3.402 -13.017 1.00 78.44 281 PRO A CA 1
ATOM 2204 C C . PRO A 1 281 ? -2.287 3.807 -12.705 1.00 78.44 281 PRO A C 1
ATOM 2206 O O . PRO A 1 281 ? -2.924 3.173 -11.863 1.00 78.44 281 PRO A O 1
ATOM 2209 N N . PHE A 1 282 ? -2.824 4.843 -13.358 1.00 74.00 282 PHE A N 1
ATOM 2210 C CA . PHE A 1 282 ? -4.059 5.504 -12.899 1.00 74.00 282 PHE A CA 1
ATOM 2211 C C . PHE A 1 282 ? -5.211 5.484 -13.906 1.00 74.00 282 PHE A C 1
ATOM 2213 O O . PHE A 1 282 ? -6.369 5.367 -13.511 1.00 74.00 282 PHE A O 1
ATOM 2220 N N . ILE A 1 283 ? -4.930 5.565 -15.202 1.00 63.88 283 ILE A N 1
ATOM 2221 C CA . ILE A 1 283 ? -5.951 5.497 -16.249 1.00 63.88 283 ILE A CA 1
ATOM 2222 C C . ILE A 1 283 ? -5.537 4.391 -17.207 1.00 63.88 283 ILE A C 1
ATOM 2224 O O . ILE A 1 283 ? -4.376 4.292 -17.587 1.00 63.88 283 ILE A O 1
ATOM 2228 N N . GLY A 1 284 ? -6.489 3.522 -17.537 1.00 54.41 284 GLY A N 1
ATOM 2229 C CA . GLY A 1 284 ? -6.321 2.589 -18.638 1.00 54.41 284 GLY A CA 1
ATOM 2230 C C . GLY A 1 284 ? -6.572 3.293 -19.964 1.00 54.41 284 GLY A C 1
ATOM 2231 O O . GLY A 1 284 ? -7.554 4.029 -20.065 1.00 54.41 284 GLY A O 1
ATOM 2232 N N . GLY A 1 285 ? -5.733 3.059 -20.974 1.00 49.97 285 GLY A N 1
ATOM 2233 C CA . GLY A 1 285 ? -5.843 3.654 -22.316 1.00 49.97 285 GLY A CA 1
ATOM 2234 C C . GLY A 1 285 ? -7.150 3.361 -23.073 1.00 49.97 285 GLY A C 1
ATOM 2235 O O . GLY A 1 285 ? -7.326 3.816 -24.200 1.00 49.97 285 GLY A O 1
ATOM 2236 N N . GLU A 1 286 ? -8.101 2.652 -22.460 1.00 50.00 286 GLU A N 1
ATOM 2237 C CA . GLU A 1 286 ? -9.333 2.203 -23.103 1.00 50.00 286 GLU A CA 1
ATOM 2238 C C . GLU A 1 286 ? -10.366 3.309 -23.368 1.00 50.00 286 GLU A C 1
ATOM 2240 O O . GLU A 1 286 ? -11.263 3.101 -24.183 1.00 50.00 286 GLU A O 1
ATOM 2245 N N . VAL A 1 287 ? -10.301 4.462 -22.688 1.00 50.47 287 VAL A N 1
ATOM 2246 C CA . VAL A 1 287 ? -11.464 5.380 -22.630 1.00 50.47 287 VAL A CA 1
ATOM 2247 C C . VAL A 1 287 ? -11.201 6.837 -22.993 1.00 50.47 287 VAL A C 1
ATOM 2249 O O . VAL A 1 287 ? -12.167 7.571 -23.206 1.00 50.47 287 VAL A O 1
ATOM 2252 N N . THR A 1 288 ? -9.946 7.268 -23.129 1.00 57.78 288 THR A N 1
ATOM 2253 C CA . THR A 1 288 ? -9.644 8.692 -23.336 1.00 57.78 288 THR A CA 1
ATOM 2254 C C . THR A 1 288 ? -8.580 8.873 -24.407 1.00 57.78 288 THR A C 1
ATOM 2256 O O . THR A 1 288 ? -7.501 8.294 -24.307 1.00 57.78 288 THR A O 1
ATOM 2259 N N . GLU A 1 289 ? -8.883 9.687 -25.424 1.00 64.56 289 GLU A N 1
ATOM 2260 C CA . GLU A 1 289 ? -7.860 10.202 -26.338 1.00 64.56 289 GLU A CA 1
ATOM 2261 C C . GLU A 1 289 ? -6.757 10.862 -25.499 1.00 64.56 289 GLU A C 1
ATOM 2263 O O . GLU A 1 289 ? -7.087 11.613 -24.572 1.00 64.56 289 GLU A O 1
ATOM 2268 N N . PRO A 1 290 ? -5.471 10.556 -25.749 1.00 65.44 290 PRO A N 1
ATOM 2269 C CA . PRO A 1 290 ? -4.391 11.102 -24.948 1.00 65.44 290 PRO A CA 1
ATOM 2270 C C . PRO A 1 290 ? -4.425 12.626 -25.007 1.00 65.44 290 PRO A C 1
ATOM 2272 O O . PRO A 1 290 ? -4.201 13.234 -26.053 1.00 65.44 290 PRO A O 1
ATOM 2275 N N . ASN A 1 291 ? -4.699 13.237 -23.858 1.00 57.41 291 ASN A N 1
ATOM 2276 C CA . ASN A 1 291 ? -4.413 14.638 -23.634 1.00 57.41 291 ASN A CA 1
ATOM 2277 C C . ASN A 1 291 ? -3.010 14.707 -23.024 1.00 57.41 291 ASN A C 1
ATOM 2279 O O . ASN A 1 291 ? -2.799 14.219 -21.917 1.00 57.41 291 ASN A O 1
ATOM 2283 N N . PHE A 1 292 ? -2.048 15.270 -23.759 1.00 59.53 292 PHE A N 1
ATOM 2284 C CA . PHE A 1 292 ? -0.664 15.431 -23.293 1.00 59.53 292 PHE A CA 1
ATOM 2285 C C . PHE A 1 292 ? -0.517 16.529 -22.218 1.00 59.53 292 PHE A C 1
ATOM 2287 O O . PHE A 1 292 ? 0.587 16.763 -21.723 1.00 59.53 292 PHE A O 1
ATOM 2294 N N . ASP A 1 293 ? -1.617 17.185 -21.827 1.00 56.06 293 ASP A N 1
ATOM 2295 C CA . ASP A 1 293 ? -1.687 17.966 -20.593 1.00 56.06 293 ASP A CA 1
ATOM 2296 C C . ASP A 1 293 ? -1.722 17.041 -19.356 1.00 56.06 293 ASP A C 1
ATOM 2298 O O . ASP A 1 293 ? -2.363 15.989 -19.387 1.00 56.06 293 ASP A O 1
ATOM 2302 N N . PRO A 1 294 ? -1.072 17.412 -18.235 1.00 54.84 294 PRO A N 1
ATOM 2303 C CA . PRO A 1 294 ? -1.011 16.590 -17.024 1.00 54.84 294 PRO A CA 1
ATOM 2304 C C . PRO A 1 294 ? -2.411 16.356 -16.439 1.00 54.84 294 PRO A C 1
ATOM 2306 O O . PRO A 1 294 ? -2.958 17.210 -15.742 1.00 54.84 294 PRO A O 1
ATOM 2309 N N . ALA A 1 295 ? -3.016 15.206 -16.737 1.00 53.00 295 ALA A N 1
ATOM 2310 C CA . ALA A 1 295 ? -4.381 14.889 -16.324 1.00 53.00 295 ALA A CA 1
ATOM 2311 C C . ALA A 1 295 ? -4.586 13.381 -16.098 1.00 53.00 295 ALA A C 1
ATOM 2313 O O . ALA A 1 295 ? -5.327 12.702 -16.808 1.00 53.00 295 ALA A O 1
ATOM 2314 N N . PRO A 1 296 ? -4.000 12.873 -15.012 1.00 60.09 296 PRO A N 1
ATOM 2315 C CA . PRO A 1 296 ? -4.801 12.324 -13.938 1.00 60.09 296 PRO A CA 1
ATOM 2316 C C . PRO A 1 296 ? -4.522 13.145 -12.680 1.00 60.09 296 PRO A C 1
ATOM 2318 O O . PRO A 1 296 ? -3.373 13.347 -12.277 1.00 60.09 296 PRO A O 1
ATOM 2321 N N . TYR A 1 297 ? -5.586 13.633 -12.050 1.00 62.88 297 TYR A N 1
ATOM 2322 C CA . TYR A 1 297 ? -5.488 14.197 -10.713 1.00 62.88 297 TYR A CA 1
ATOM 2323 C C . TYR A 1 297 ? -5.064 13.075 -9.760 1.00 62.88 297 TYR A C 1
ATOM 2325 O O . TYR A 1 297 ? -5.860 12.195 -9.429 1.00 62.88 297 TYR A O 1
ATOM 2333 N N . ILE A 1 298 ? -3.793 13.075 -9.364 1.00 74.62 298 ILE A N 1
ATOM 2334 C CA . ILE A 1 298 ? -3.299 12.194 -8.309 1.00 74.62 298 ILE A CA 1
ATOM 2335 C C . ILE A 1 298 ? -3.833 12.734 -6.987 1.00 74.62 298 ILE A C 1
ATOM 2337 O O . ILE A 1 298 ? -3.811 13.943 -6.745 1.00 74.62 298 ILE A O 1
ATOM 2341 N N . SER A 1 299 ? -4.332 11.847 -6.124 1.00 77.38 299 SER A N 1
ATOM 2342 C CA . SER A 1 299 ? -4.834 12.280 -4.823 1.00 77.38 299 SER A CA 1
ATOM 2343 C C . SER A 1 299 ? -3.707 12.953 -4.019 1.00 77.38 299 SER A C 1
ATOM 2345 O O . SER A 1 299 ? -2.570 12.468 -4.031 1.00 77.38 299 SER A O 1
ATOM 2347 N N . PRO A 1 300 ? -3.991 14.029 -3.260 1.00 81.81 300 PRO A N 1
ATOM 2348 C CA . PRO A 1 300 ? -2.982 14.674 -2.416 1.00 81.81 300 PRO A CA 1
ATOM 2349 C C . PRO A 1 300 ? -2.310 13.699 -1.439 1.00 81.81 300 PRO A C 1
ATOM 2351 O O . PRO A 1 300 ? -1.128 13.833 -1.130 1.00 81.81 300 PRO A O 1
ATOM 2354 N N . VAL A 1 301 ? -3.060 12.684 -0.995 1.00 83.44 301 VAL A N 1
ATOM 2355 C CA . VAL A 1 301 ? -2.566 11.596 -0.147 1.00 83.44 301 VAL A CA 1
ATOM 2356 C C . VAL A 1 301 ? -1.485 10.800 -0.880 1.00 83.44 301 VAL A C 1
ATOM 2358 O O . VAL A 1 301 ? -0.371 10.686 -0.374 1.00 83.44 301 VAL A O 1
ATOM 2361 N N . PHE A 1 302 ? -1.757 10.314 -2.094 1.00 83.75 302 PHE A N 1
ATOM 2362 C CA . PHE A 1 302 ? -0.773 9.554 -2.866 1.00 83.75 302 PHE A CA 1
ATOM 2363 C C . PHE A 1 302 ? 0.464 10.397 -3.195 1.00 83.75 302 PHE A C 1
ATOM 2365 O O . PHE A 1 302 ? 1.591 9.936 -3.011 1.00 83.75 302 PHE A O 1
ATOM 2372 N N . GLN A 1 303 ? 0.268 11.655 -3.603 1.00 87.81 303 GLN A N 1
ATOM 2373 C CA . GLN A 1 303 ? 1.368 12.587 -3.848 1.00 87.81 303 GLN A CA 1
ATOM 2374 C C . GLN A 1 303 ? 2.266 12.736 -2.612 1.00 87.81 303 GLN A C 1
ATOM 2376 O O . GLN A 1 303 ? 3.489 12.736 -2.748 1.00 87.81 303 GLN A O 1
ATOM 2381 N N . SER A 1 304 ? 1.683 12.839 -1.412 1.00 87.31 304 SER A N 1
ATOM 2382 C CA . SER A 1 304 ? 2.448 13.013 -0.171 1.00 87.31 304 SER A CA 1
ATOM 2383 C C . SER A 1 304 ? 3.324 11.807 0.186 1.00 87.31 304 SER A C 1
ATOM 2385 O O . SER A 1 304 ? 4.380 11.986 0.791 1.00 87.31 304 SER A O 1
ATOM 2387 N N . PHE A 1 305 ? 2.921 10.599 -0.223 1.00 90.88 305 PHE A N 1
ATOM 2388 C CA . PHE A 1 305 ? 3.653 9.365 0.061 1.00 90.88 305 PHE A CA 1
ATOM 2389 C C . PHE A 1 305 ? 4.646 8.975 -1.031 1.00 90.88 305 PHE A C 1
ATOM 2391 O O . PHE A 1 305 ? 5.681 8.404 -0.707 1.00 90.88 305 PHE A O 1
ATOM 2398 N N . PHE A 1 306 ? 4.368 9.281 -2.301 1.00 91.62 306 PHE A N 1
ATOM 2399 C CA . PHE A 1 306 ? 5.168 8.810 -3.443 1.00 91.62 306 PHE A CA 1
ATOM 2400 C C . PHE A 1 306 ? 5.854 9.922 -4.242 1.00 91.62 306 PHE A C 1
ATOM 2402 O O . PHE A 1 306 ? 6.623 9.629 -5.153 1.00 91.62 306 PHE A O 1
ATOM 2409 N N . GLY A 1 307 ? 5.604 11.195 -3.924 1.00 91.00 307 GLY A N 1
ATOM 2410 C CA . GLY A 1 307 ? 6.297 12.314 -4.568 1.00 91.00 307 GLY A CA 1
ATOM 2411 C C . GLY A 1 307 ? 5.910 12.527 -6.031 1.00 91.00 307 GLY A C 1
ATOM 2412 O O . GLY A 1 307 ? 6.678 13.100 -6.801 1.00 91.00 307 GLY A O 1
ATOM 2413 N N . VAL A 1 308 ? 4.724 12.076 -6.442 1.00 90.38 308 VAL A N 1
ATOM 2414 C CA . VAL A 1 308 ? 4.225 12.231 -7.815 1.00 90.38 308 VAL A CA 1
ATOM 2415 C C . VAL A 1 308 ? 3.081 13.238 -7.824 1.00 90.38 308 VAL A C 1
ATOM 2417 O O . VAL A 1 308 ? 2.045 12.998 -7.210 1.00 90.38 308 VAL A O 1
ATOM 2420 N N . SER A 1 309 ? 3.259 14.371 -8.506 1.00 88.75 309 SER A N 1
ATOM 2421 C CA . SER A 1 309 ? 2.210 15.389 -8.664 1.00 88.75 309 SER A CA 1
ATOM 2422 C C . SER A 1 309 ? 1.250 15.065 -9.803 1.00 88.75 309 SER A C 1
ATOM 2424 O O . SER A 1 309 ? 0.065 15.370 -9.717 1.00 88.75 309 SER A O 1
ATOM 2426 N N . SER A 1 310 ? 1.753 14.462 -10.879 1.00 86.56 310 SER A N 1
ATOM 2427 C CA . SER A 1 310 ? 0.939 14.007 -12.005 1.00 86.56 310 SER A CA 1
ATOM 2428 C C . SER A 1 310 ? 1.685 12.941 -12.812 1.00 86.56 310 SER A C 1
ATOM 2430 O O . SER A 1 310 ? 2.903 12.802 -12.687 1.00 86.56 310 SER A O 1
ATOM 2432 N N . VAL A 1 311 ? 0.953 12.207 -13.644 1.00 84.69 311 VAL A N 1
ATOM 2433 C CA . VAL A 1 311 ? 1.483 11.282 -14.656 1.00 84.69 311 VAL A CA 1
ATOM 2434 C C . VAL A 1 311 ? 1.004 11.773 -16.015 1.00 84.69 311 VAL A C 1
ATOM 2436 O O . VAL A 1 311 ? -0.135 12.205 -16.137 1.00 84.69 311 VAL A O 1
ATOM 2439 N N . VAL A 1 312 ? 1.845 11.733 -17.040 1.00 83.50 312 VAL A N 1
ATOM 2440 C CA . VAL A 1 312 ? 1.424 12.073 -18.402 1.00 83.50 312 VAL A CA 1
ATOM 2441 C C . VAL A 1 312 ? 1.440 10.824 -19.252 1.00 83.50 312 VAL A C 1
ATOM 2443 O O . VAL A 1 312 ? 2.507 10.268 -19.499 1.00 83.50 312 VAL A O 1
ATOM 2446 N N . PHE A 1 313 ? 0.252 10.424 -19.694 1.00 80.56 313 PHE A N 1
ATOM 2447 C CA . PHE A 1 313 ? 0.044 9.181 -20.418 1.00 80.56 313 PHE A CA 1
ATOM 2448 C C . PHE A 1 313 ? 0.603 9.230 -21.835 1.00 80.56 313 PHE A C 1
ATOM 2450 O O . PHE A 1 313 ? 0.380 10.204 -22.558 1.00 80.56 313 PHE A O 1
ATOM 2457 N N . SER A 1 314 ? 1.267 8.152 -22.256 1.00 80.25 314 SER A N 1
ATOM 2458 C CA . SER A 1 314 ? 1.705 8.007 -23.650 1.00 80.25 314 SER A CA 1
ATOM 2459 C C . SER A 1 314 ? 0.504 7.819 -24.590 1.00 80.25 314 SER A C 1
ATOM 2461 O O . SER A 1 314 ? 0.490 8.327 -25.716 1.00 80.25 314 SER A O 1
ATOM 2463 N N . GLY A 1 315 ? -0.538 7.129 -24.105 1.00 80.25 315 GLY A N 1
ATOM 2464 C CA . GLY A 1 315 ? -1.744 6.807 -24.864 1.00 80.25 315 GLY A CA 1
ATOM 2465 C C . GLY A 1 315 ? -1.510 5.719 -25.905 1.00 80.25 315 GLY A C 1
ATOM 2466 O O . GLY A 1 315 ? -2.227 5.674 -26.909 1.00 80.25 315 GLY A O 1
ATOM 2467 N N . TRP A 1 316 ? -0.493 4.878 -25.706 1.00 84.62 316 TRP A N 1
ATOM 2468 C CA . TRP A 1 316 ? -0.096 3.853 -26.664 1.00 84.62 316 TRP A CA 1
ATOM 2469 C C . TRP A 1 316 ? -1.262 2.908 -26.974 1.00 84.62 316 TRP A C 1
ATOM 2471 O O . TRP A 1 316 ? -1.604 2.759 -28.148 1.00 84.62 316 TRP A O 1
ATOM 2481 N N . ASP A 1 317 ? -1.951 2.369 -25.963 1.00 81.69 317 ASP A N 1
ATOM 2482 C CA . ASP A 1 317 ? -3.113 1.487 -26.171 1.00 81.69 317 ASP A CA 1
ATOM 2483 C C . ASP A 1 317 ? -4.234 2.195 -26.952 1.00 81.69 317 ASP A C 1
ATOM 2485 O O . ASP A 1 317 ? -4.802 1.631 -27.891 1.00 81.69 317 ASP A O 1
ATOM 2489 N N . TRP A 1 318 ? -4.500 3.472 -26.656 1.00 82.31 318 TRP A N 1
ATOM 2490 C CA . TRP A 1 318 ? -5.509 4.245 -27.381 1.00 82.31 318 TRP A CA 1
ATOM 2491 C C . TRP A 1 318 ? -5.168 4.372 -28.872 1.00 82.31 318 TRP A C 1
ATOM 2493 O O . TRP A 1 318 ? -6.009 4.094 -29.731 1.00 82.31 318 TRP A O 1
ATOM 2503 N N . TRP A 1 319 ? -3.931 4.751 -29.206 1.00 83.94 319 TRP A N 1
ATOM 2504 C CA . TRP A 1 319 ? -3.494 4.905 -30.600 1.00 83.94 319 TRP A CA 1
ATOM 2505 C C . TRP A 1 319 ? -3.517 3.597 -31.369 1.00 83.94 319 TRP A C 1
ATOM 2507 O O . TRP A 1 319 ? -3.803 3.565 -32.567 1.00 83.94 319 TRP A O 1
ATOM 2517 N N . VAL A 1 320 ? -3.168 2.523 -30.684 1.00 82.56 320 VAL A N 1
ATOM 2518 C CA . VAL A 1 320 ? -2.950 1.226 -31.289 1.00 82.56 320 VAL A CA 1
ATOM 2519 C C . VAL A 1 320 ? -4.280 0.478 -31.474 1.00 82.56 320 VAL A C 1
ATOM 2521 O O . VAL A 1 320 ? -4.477 -0.150 -32.522 1.00 82.56 320 VAL A O 1
ATOM 2524 N N . ARG A 1 321 ? -5.231 0.627 -30.539 1.00 81.38 321 ARG A N 1
ATOM 2525 C CA . ARG A 1 321 ? -6.521 -0.085 -30.522 1.00 81.38 321 ARG A CA 1
ATOM 2526 C C . ARG A 1 321 ? -7.751 0.794 -30.749 1.00 81.38 321 ARG A C 1
ATOM 2528 O O . ARG A 1 321 ? -8.620 0.409 -31.530 1.00 81.38 321 ARG A O 1
ATOM 2535 N N . MET A 1 322 ? -7.853 1.945 -30.087 1.00 82.12 322 MET A N 1
ATOM 2536 C CA . MET A 1 322 ? -9.084 2.750 -30.069 1.00 82.12 322 MET A CA 1
ATOM 2537 C C . MET A 1 322 ? -9.200 3.695 -31.265 1.00 82.12 322 MET A C 1
ATOM 2539 O O . MET A 1 322 ? -10.274 3.787 -31.860 1.00 82.12 322 MET A O 1
ATOM 2543 N N . ALA A 1 323 ? -8.105 4.343 -31.675 1.00 85.25 323 ALA A N 1
ATOM 2544 C CA . ALA A 1 323 ? -8.106 5.282 -32.797 1.00 85.25 323 ALA A CA 1
ATOM 2545 C C . ALA A 1 323 ? -8.730 4.693 -34.085 1.00 85.25 323 ALA A C 1
ATOM 2547 O O . ALA A 1 323 ? -9.585 5.359 -34.670 1.00 85.25 323 ALA A O 1
ATOM 2548 N N . PRO A 1 324 ? -8.426 3.445 -34.509 1.00 85.62 324 PRO A N 1
ATOM 2549 C CA . PRO A 1 324 ? -9.073 2.823 -35.672 1.00 85.62 324 PRO A CA 1
ATOM 2550 C C . PRO A 1 324 ? -10.591 2.670 -35.555 1.00 85.62 324 PRO A C 1
ATOM 2552 O O . PRO A 1 324 ? -11.301 2.803 -36.552 1.00 85.62 324 PRO A O 1
ATOM 2555 N N . LEU A 1 325 ? -11.103 2.404 -34.350 1.00 85.19 325 LEU A N 1
ATOM 2556 C CA . LEU A 1 325 ? -12.532 2.177 -34.111 1.00 85.19 325 LEU A CA 1
ATOM 2557 C C . LEU A 1 325 ? -13.358 3.463 -34.240 1.00 85.19 325 LEU A C 1
ATOM 2559 O O . LEU A 1 325 ? -14.548 3.398 -34.538 1.00 85.19 325 LEU A O 1
ATOM 2563 N N . VAL A 1 326 ? -12.724 4.624 -34.062 1.00 85.62 326 VAL A N 1
ATOM 2564 C CA . VAL A 1 326 ? -13.346 5.952 -34.203 1.00 85.62 326 VAL A CA 1
ATOM 2565 C C . VAL A 1 326 ? -12.968 6.654 -35.516 1.00 85.62 326 VAL A C 1
ATOM 2567 O O . VAL A 1 326 ? -13.173 7.856 -35.662 1.00 85.62 326 VAL A O 1
ATOM 2570 N N . GLY A 1 327 ? -12.432 5.913 -36.494 1.00 85.06 327 GLY A N 1
ATOM 2571 C CA . GLY A 1 327 ? -12.079 6.435 -37.821 1.00 85.06 327 GLY A CA 1
ATOM 2572 C C . GLY A 1 327 ? -10.707 7.117 -37.914 1.00 85.06 327 GLY A C 1
ATOM 2573 O O . GLY A 1 327 ? -10.385 7.706 -38.945 1.00 85.06 327 GLY A O 1
ATOM 2574 N N . GLY A 1 328 ? -9.893 7.036 -36.861 1.00 85.38 328 GLY A N 1
ATOM 2575 C CA . GLY A 1 328 ? -8.489 7.440 -36.856 1.00 85.38 328 GLY A CA 1
ATOM 2576 C C . GLY A 1 328 ? -7.550 6.370 -37.427 1.00 85.38 328 GLY A C 1
ATOM 2577 O O . GLY A 1 328 ? -7.943 5.257 -37.768 1.00 85.38 328 GLY A O 1
ATOM 2578 N N . THR A 1 329 ? -6.265 6.705 -37.530 1.00 85.19 329 THR A N 1
ATOM 2579 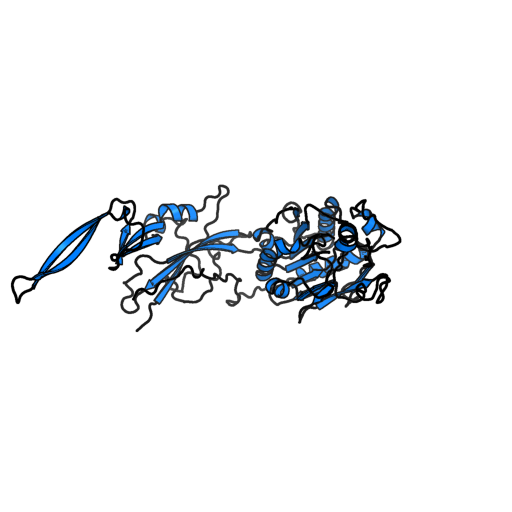C CA . THR A 1 329 ? -5.213 5.765 -37.955 1.00 85.19 329 THR A CA 1
ATOM 2580 C C . THR A 1 329 ? -4.591 5.075 -36.750 1.00 85.19 329 THR A C 1
ATOM 2582 O O . THR A 1 329 ? -4.198 5.775 -35.817 1.00 85.19 329 THR A O 1
ATOM 2585 N N . SER A 1 330 ? -4.404 3.751 -36.808 1.00 85.69 330 SER A N 1
ATOM 2586 C CA . SER A 1 330 ? -3.571 3.043 -35.825 1.00 85.69 330 SER A CA 1
ATOM 2587 C C . SER A 1 330 ? -2.138 3.584 -35.873 1.00 85.69 330 SER A C 1
ATOM 2589 O O . SER A 1 330 ? -1.591 3.757 -36.968 1.00 85.69 330 SER A O 1
ATOM 2591 N N . ARG A 1 331 ? -1.530 3.867 -34.715 1.00 86.00 331 ARG A N 1
ATOM 2592 C CA . ARG A 1 331 ? -0.139 4.346 -34.620 1.00 86.00 331 ARG A CA 1
ATOM 2593 C C . ARG A 1 331 ? 0.624 3.573 -33.557 1.00 86.00 331 ARG A C 1
ATOM 2595 O O . ARG A 1 331 ? 0.172 3.494 -32.427 1.00 86.00 331 ARG A O 1
ATOM 2602 N N . ARG A 1 332 ? 1.804 3.070 -33.914 1.00 84.50 332 ARG A N 1
ATOM 2603 C CA . ARG A 1 332 ? 2.781 2.488 -32.984 1.00 84.50 332 ARG A CA 1
ATOM 2604 C C . ARG A 1 332 ? 3.695 3.614 -32.507 1.00 84.50 332 ARG A C 1
ATOM 2606 O O . ARG A 1 332 ? 4.496 4.118 -33.294 1.00 84.50 332 ARG A O 1
ATOM 2613 N N . ILE A 1 333 ? 3.471 4.079 -31.281 1.00 86.69 333 ILE A N 1
ATOM 2614 C CA . ILE A 1 333 ? 4.208 5.204 -30.682 1.00 86.69 333 ILE A CA 1
ATOM 2615 C C . ILE A 1 333 ? 5.252 4.741 -29.662 1.00 86.69 333 ILE A C 1
ATOM 2617 O O . ILE A 1 333 ? 5.876 5.573 -29.018 1.00 86.69 333 ILE A O 1
ATOM 2621 N N . GLU A 1 334 ? 5.402 3.429 -29.459 1.00 88.88 334 GLU A N 1
ATOM 2622 C CA . GLU A 1 334 ? 6.344 2.915 -28.474 1.00 88.88 334 GLU A CA 1
ATOM 2623 C C . GLU A 1 334 ? 7.794 3.219 -28.871 1.00 88.88 334 GLU A C 1
ATOM 2625 O O . GLU A 1 334 ? 8.250 2.881 -29.967 1.00 88.88 334 GLU A O 1
ATOM 2630 N N . ASP A 1 335 ? 8.523 3.859 -27.961 1.00 92.38 335 ASP A N 1
ATOM 2631 C CA . ASP A 1 335 ? 9.914 4.258 -28.169 1.00 92.38 335 ASP A CA 1
ATOM 2632 C C . ASP A 1 335 ? 10.788 4.136 -26.908 1.00 92.38 335 ASP A C 1
ATOM 2634 O O . ASP A 1 335 ? 11.978 4.454 -26.970 1.00 92.38 335 ASP A O 1
ATOM 2638 N N . PHE A 1 336 ? 10.238 3.651 -25.788 1.00 94.75 336 PHE A N 1
ATOM 2639 C CA . PHE A 1 336 ? 10.989 3.397 -24.559 1.00 94.75 336 PHE A CA 1
ATOM 2640 C C . PHE A 1 336 ? 11.976 2.254 -24.780 1.00 94.75 336 PHE A C 1
ATOM 2642 O O . PHE A 1 336 ? 11.564 1.100 -24.899 1.00 94.75 336 PHE A O 1
ATOM 2649 N N . ILE A 1 337 ? 13.271 2.566 -24.815 1.00 95.69 337 ILE A N 1
ATOM 2650 C CA . ILE A 1 337 ? 14.357 1.579 -24.967 1.00 95.69 337 ILE A CA 1
ATOM 2651 C C . ILE A 1 337 ? 15.178 1.404 -23.690 1.00 95.69 337 ILE A C 1
ATOM 2653 O O . ILE A 1 337 ? 16.114 0.603 -23.650 1.00 95.69 337 ILE A O 1
ATOM 2657 N N . GLY A 1 338 ? 14.849 2.152 -22.641 1.00 96.19 338 GLY A N 1
ATOM 2658 C CA . GLY A 1 338 ? 15.508 2.017 -21.359 1.00 96.19 338 GLY A CA 1
ATOM 2659 C C . GLY A 1 338 ? 15.299 3.199 -20.428 1.00 96.19 338 GLY A C 1
ATOM 2660 O O . GLY A 1 338 ? 14.574 4.147 -20.723 1.00 96.19 338 GLY A O 1
ATOM 2661 N N . ALA A 1 339 ? 15.993 3.145 -19.298 1.00 97.50 339 ALA A N 1
ATOM 2662 C CA . ALA A 1 339 ? 15.972 4.171 -18.276 1.00 97.50 339 ALA A CA 1
ATOM 2663 C C . ALA A 1 339 ? 17.401 4.657 -17.980 1.00 97.50 339 ALA A C 1
ATOM 2665 O O . ALA A 1 339 ? 18.288 3.888 -17.598 1.00 97.50 339 ALA A O 1
ATOM 2666 N N . THR A 1 340 ? 17.630 5.958 -18.134 1.00 97.88 340 THR A N 1
ATOM 2667 C CA . THR A 1 340 ? 18.911 6.613 -17.860 1.00 97.88 340 THR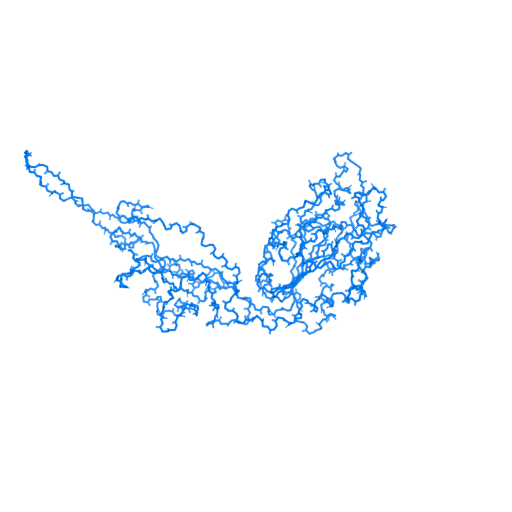 A CA 1
ATOM 2668 C C . THR A 1 340 ? 18.942 7.082 -16.409 1.00 97.88 340 THR A C 1
ATOM 2670 O O . THR A 1 340 ? 18.109 7.889 -16.009 1.00 97.88 340 THR A O 1
ATOM 2673 N N . SER A 1 341 ? 19.884 6.579 -15.611 1.00 97.50 341 SER A N 1
ATOM 2674 C CA . SER A 1 341 ? 20.041 6.979 -14.209 1.00 97.50 341 SER A CA 1
ATOM 2675 C C . SER A 1 341 ? 20.553 8.413 -14.065 1.00 97.50 341 SER A C 1
ATOM 2677 O O . SER A 1 341 ? 21.502 8.801 -14.749 1.00 97.50 341 SER A O 1
ATOM 2679 N N . GLU A 1 342 ? 19.976 9.168 -13.127 1.00 95.88 342 GLU A N 1
ATOM 2680 C CA . GLU A 1 342 ? 20.485 10.484 -12.702 1.00 95.88 342 GLU A CA 1
ATOM 2681 C C . GLU A 1 342 ? 21.763 10.364 -11.863 1.00 95.88 342 GLU A C 1
ATOM 2683 O O . GLU A 1 342 ? 22.558 11.301 -11.779 1.00 95.88 342 GLU A O 1
ATOM 2688 N N . ASN A 1 343 ? 21.978 9.202 -11.242 1.00 93.75 343 ASN A N 1
ATOM 2689 C CA . ASN A 1 343 ? 23.177 8.908 -10.476 1.00 93.75 343 ASN A CA 1
ATOM 2690 C C . ASN A 1 343 ? 23.731 7.519 -10.844 1.00 93.75 343 ASN A C 1
ATOM 2692 O O . ASN A 1 343 ? 23.524 6.559 -10.095 1.00 93.75 343 ASN A O 1
ATOM 2696 N N . PRO A 1 344 ? 24.474 7.404 -11.965 1.00 92.00 344 PRO A N 1
ATOM 2697 C CA . PRO A 1 344 ? 25.034 6.140 -12.452 1.00 92.00 344 PRO A CA 1
ATOM 2698 C C . PRO A 1 344 ? 25.953 5.411 -11.465 1.00 92.00 344 PRO A C 1
ATOM 2700 O O . PRO A 1 344 ? 26.200 4.219 -11.619 1.00 92.00 344 PRO A O 1
ATOM 2703 N N . SER A 1 345 ? 26.477 6.127 -10.462 1.00 88.19 345 SER A N 1
ATOM 2704 C CA . SER A 1 345 ? 27.325 5.551 -9.413 1.00 88.19 345 SER A CA 1
ATOM 2705 C C . SER A 1 345 ? 26.538 4.779 -8.352 1.00 88.19 345 SER A C 1
ATOM 2707 O O . SER A 1 345 ? 27.097 3.891 -7.716 1.00 88.19 345 SER A O 1
ATOM 2709 N N . LEU A 1 346 ? 25.254 5.112 -8.173 1.00 85.94 346 LEU A N 1
ATOM 2710 C CA . LEU A 1 346 ? 24.333 4.400 -7.286 1.00 85.94 346 LEU A CA 1
ATOM 2711 C C . LEU A 1 346 ? 23.460 3.414 -8.061 1.00 85.94 346 LEU A C 1
ATOM 2713 O O . LEU A 1 346 ? 23.251 2.292 -7.614 1.00 85.94 346 LEU A O 1
ATOM 2717 N N . TRP A 1 347 ? 22.965 3.828 -9.227 1.00 90.38 347 TRP A N 1
ATOM 2718 C CA . TRP A 1 347 ? 22.028 3.048 -10.027 1.00 90.38 347 TRP A CA 1
ATOM 2719 C C . TRP A 1 347 ? 22.536 2.995 -11.465 1.00 90.38 347 TRP A C 1
ATOM 2721 O O . TRP A 1 347 ? 22.625 4.056 -12.080 1.00 90.38 347 TRP A O 1
ATOM 2731 N N . PRO A 1 348 ? 22.877 1.831 -12.040 1.00 95.50 348 PRO A N 1
ATOM 2732 C CA . PRO A 1 348 ? 23.287 1.756 -13.438 1.00 95.50 348 PRO A CA 1
ATOM 2733 C C . PRO A 1 348 ? 22.172 2.217 -14.382 1.00 95.50 348 PRO A C 1
ATOM 2735 O O . PRO A 1 348 ? 20.988 2.171 -14.043 1.00 95.50 348 PRO A O 1
ATOM 2738 N N . HIS A 1 349 ? 22.553 2.625 -15.595 1.00 97.12 349 HIS A N 1
ATOM 2739 C CA . HIS A 1 349 ? 21.604 2.749 -16.701 1.00 97.12 349 HIS A CA 1
ATOM 2740 C C . HIS A 1 349 ? 20.974 1.386 -16.996 1.00 97.12 349 HIS A C 1
ATOM 2742 O O . HIS A 1 349 ? 21.646 0.358 -16.923 1.00 97.12 349 HIS A O 1
ATOM 2748 N N . LEU A 1 350 ? 19.694 1.393 -17.349 1.00 97.06 350 LEU A N 1
ATOM 2749 C CA . LEU A 1 350 ? 18.906 0.190 -17.572 1.00 97.06 350 LEU A CA 1
ATOM 2750 C C . LEU A 1 350 ? 18.459 0.147 -19.037 1.00 97.06 350 LEU A C 1
ATOM 2752 O O . LEU A 1 350 ? 17.421 0.717 -19.366 1.00 97.06 350 LEU A O 1
ATOM 2756 N N . PRO A 1 351 ? 19.230 -0.467 -19.947 1.00 96.06 351 PRO A N 1
ATOM 2757 C CA . PRO A 1 351 ? 18.771 -0.727 -21.304 1.00 96.06 351 PRO A CA 1
ATOM 2758 C C . PRO A 1 351 ? 17.777 -1.893 -21.318 1.00 96.06 351 PRO A C 1
ATOM 2760 O O . PRO A 1 351 ? 17.929 -2.860 -20.565 1.00 96.06 351 PRO A O 1
ATOM 2763 N N . ILE A 1 352 ? 16.774 -1.821 -22.192 1.00 94.75 352 ILE A N 1
ATOM 2764 C CA . ILE A 1 352 ? 15.919 -2.974 -22.479 1.00 94.75 352 ILE A CA 1
ATOM 2765 C C . ILE A 1 352 ? 16.768 -4.093 -23.082 1.00 94.75 352 ILE A C 1
ATOM 2767 O O . ILE A 1 352 ? 17.511 -3.886 -24.042 1.00 94.75 352 ILE A O 1
ATOM 2771 N N . ASP A 1 353 ? 16.593 -5.296 -22.547 1.00 94.62 353 ASP A N 1
ATOM 2772 C CA . ASP A 1 353 ? 17.024 -6.531 -23.180 1.00 94.62 353 ASP A CA 1
ATOM 2773 C C . ASP A 1 353 ? 15.875 -7.021 -24.071 1.00 94.62 353 ASP A C 1
ATOM 2775 O O . ASP A 1 353 ? 14.827 -7.479 -23.606 1.00 94.62 353 ASP A O 1
ATOM 2779 N N . THR A 1 354 ? 16.064 -6.900 -25.384 1.00 92.56 354 THR A N 1
ATOM 2780 C CA . THR A 1 354 ? 15.043 -7.250 -26.376 1.00 92.56 354 THR A CA 1
ATOM 2781 C C . THR A 1 354 ? 14.703 -8.737 -26.368 1.00 92.56 354 THR A C 1
ATOM 2783 O O . THR A 1 354 ? 13.560 -9.103 -26.656 1.00 92.56 354 THR A O 1
ATOM 2786 N N . ALA A 1 355 ? 15.651 -9.600 -25.994 1.00 92.50 355 ALA A N 1
ATOM 2787 C CA . ALA A 1 355 ? 15.408 -11.027 -25.859 1.00 92.50 355 ALA A CA 1
ATOM 2788 C C . ALA A 1 355 ? 14.525 -11.306 -24.637 1.00 92.50 355 ALA A C 1
ATOM 2790 O O . ALA A 1 355 ? 13.556 -12.058 -24.754 1.00 92.50 355 ALA A O 1
ATOM 2791 N N . ASN A 1 356 ? 14.793 -10.657 -23.499 1.00 93.50 356 ASN A N 1
ATOM 2792 C CA . ASN A 1 356 ? 13.942 -10.757 -22.309 1.00 93.50 356 ASN A CA 1
ATOM 2793 C C . ASN A 1 356 ? 12.538 -10.212 -22.568 1.00 93.50 356 ASN A C 1
ATOM 2795 O O . ASN A 1 356 ? 11.552 -10.874 -22.238 1.00 93.50 356 ASN A O 1
ATOM 2799 N N . LEU A 1 357 ? 12.442 -9.042 -23.199 1.00 91.69 357 LEU A N 1
ATOM 2800 C CA . LEU A 1 357 ? 11.174 -8.426 -23.568 1.00 91.69 357 LEU A CA 1
ATOM 2801 C C . LEU A 1 357 ? 10.341 -9.353 -24.472 1.00 91.69 357 LEU A C 1
ATOM 2803 O O . LEU A 1 357 ? 9.164 -9.592 -24.205 1.00 91.69 357 LEU A O 1
ATOM 2807 N N . HIS A 1 358 ? 10.946 -9.960 -25.492 1.00 90.69 358 HIS A N 1
ATOM 2808 C CA . HIS A 1 358 ? 10.243 -10.914 -26.349 1.00 90.69 358 HIS A CA 1
ATOM 2809 C C . HIS A 1 358 ? 9.864 -12.213 -25.613 1.00 90.69 358 HIS A C 1
ATOM 2811 O O . HIS A 1 358 ? 8.753 -12.715 -25.781 1.00 90.69 358 HIS A O 1
ATOM 2817 N N . ALA A 1 359 ? 10.760 -12.760 -24.787 1.00 90.94 359 ALA A N 1
ATOM 2818 C CA . ALA A 1 359 ? 10.567 -14.060 -24.146 1.00 90.94 359 ALA A CA 1
ATOM 2819 C C . ALA A 1 359 ? 9.570 -14.032 -22.974 1.00 90.94 359 ALA A C 1
ATOM 2821 O O . ALA A 1 359 ? 8.810 -14.985 -22.784 1.00 90.94 359 ALA A O 1
ATOM 2822 N N . ARG A 1 360 ? 9.578 -12.961 -22.172 1.00 92.25 360 ARG A N 1
ATOM 2823 C CA . ARG A 1 360 ? 8.839 -12.886 -20.897 1.00 92.25 360 ARG A CA 1
ATOM 2824 C C . ARG A 1 360 ? 7.441 -12.303 -21.046 1.00 92.25 360 ARG A C 1
ATOM 2826 O O . ARG A 1 360 ? 6.594 -12.554 -20.191 1.00 92.25 360 ARG A O 1
ATOM 2833 N N . TYR A 1 361 ? 7.185 -11.555 -22.116 1.00 91.25 361 TYR A N 1
ATOM 2834 C CA . TYR A 1 361 ? 5.904 -10.896 -22.344 1.00 91.25 361 TYR A CA 1
ATOM 2835 C C . TYR A 1 361 ? 4.990 -11.735 -23.239 1.00 91.25 361 TYR A C 1
ATOM 2837 O O . TYR A 1 361 ? 5.424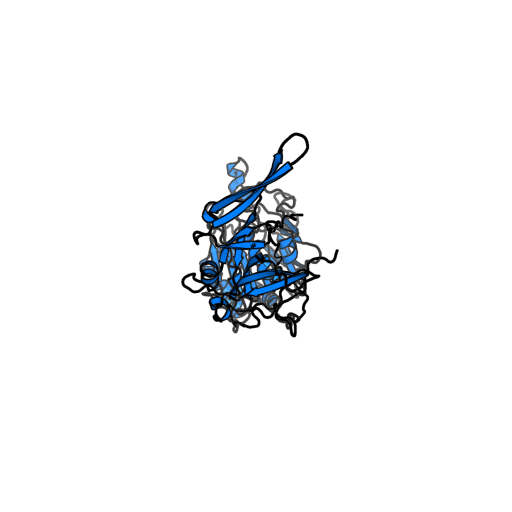 -12.449 -24.147 1.00 91.25 361 TYR A O 1
ATOM 2845 N N . ALA A 1 362 ? 3.694 -11.664 -22.959 1.00 88.31 362 ALA A N 1
ATOM 2846 C CA . ALA A 1 362 ? 2.646 -12.164 -23.828 1.00 88.31 362 ALA A CA 1
ATOM 2847 C C . ALA A 1 362 ? 2.270 -11.058 -24.817 1.00 88.31 362 ALA A C 1
ATOM 2849 O O . ALA A 1 362 ? 1.635 -10.078 -24.435 1.00 88.31 362 ALA A O 1
ATOM 2850 N N . TRP A 1 363 ? 2.681 -11.217 -26.074 1.00 85.19 363 TRP A N 1
ATOM 2851 C CA . TRP A 1 363 ? 2.377 -10.276 -27.149 1.00 85.19 363 TRP A CA 1
ATOM 2852 C C . TRP A 1 363 ? 1.045 -10.620 -27.803 1.00 85.19 363 TRP A C 1
ATOM 2854 O O . TRP A 1 363 ? 0.831 -11.765 -28.207 1.00 85.19 363 TRP A O 1
ATOM 2864 N N . ASP A 1 364 ? 0.158 -9.636 -27.908 1.00 79.56 364 ASP A N 1
ATOM 2865 C CA . ASP A 1 364 ? -1.134 -9.817 -28.559 1.00 79.56 364 ASP A CA 1
ATOM 2866 C C . ASP A 1 364 ? -0.983 -9.949 -30.085 1.00 79.56 364 ASP A C 1
ATOM 2868 O O . ASP A 1 364 ? -0.149 -9.295 -30.714 1.00 79.56 364 ASP A O 1
ATOM 2872 N N . PHE A 1 365 ? -1.828 -10.778 -30.705 1.00 67.50 365 PHE A N 1
ATOM 2873 C CA . PHE A 1 365 ? -1.849 -10.978 -32.154 1.00 67.50 365 PHE A CA 1
ATOM 2874 C C . PHE A 1 365 ? -2.197 -9.702 -32.913 1.00 67.50 365 PHE A C 1
ATOM 2876 O O . PHE A 1 365 ? -1.726 -9.523 -34.038 1.00 67.50 365 PHE A O 1
ATOM 2883 N N . SER A 1 366 ? -3.022 -8.826 -32.330 1.00 71.69 366 SER A N 1
ATOM 2884 C CA . SER A 1 366 ? -3.364 -7.564 -32.983 1.00 71.69 366 SER A CA 1
ATOM 2885 C C . SER A 1 366 ? -2.212 -6.554 -32.929 1.00 71.69 366 SER A C 1
ATOM 2887 O O . SER A 1 366 ? -2.089 -5.722 -33.831 1.00 71.69 366 SER A O 1
ATOM 2889 N N . HIS A 1 367 ? -1.285 -6.706 -31.972 1.00 78.69 367 HIS A N 1
ATOM 2890 C CA . HIS A 1 367 ? -0.133 -5.822 -31.766 1.00 78.69 367 HIS A CA 1
ATOM 2891 C C . HIS A 1 367 ? 1.144 -6.618 -31.474 1.00 78.69 367 HIS A C 1
ATOM 2893 O O . HIS A 1 367 ? 1.679 -6.551 -30.363 1.00 78.69 367 HIS A O 1
ATOM 2899 N N . PRO A 1 368 ? 1.670 -7.340 -32.481 1.00 82.31 368 PRO A N 1
ATOM 2900 C CA . PRO A 1 368 ? 2.767 -8.271 -32.279 1.00 82.31 368 PRO A CA 1
ATOM 2901 C C . PRO A 1 368 ? 4.063 -7.554 -31.900 1.00 82.31 368 PRO A C 1
ATOM 2903 O O . PRO A 1 368 ? 4.258 -6.360 -32.178 1.00 82.31 368 PRO A O 1
ATOM 2906 N N . TRP A 1 369 ? 4.970 -8.333 -31.312 1.00 85.88 369 TRP A N 1
ATOM 2907 C CA . TRP A 1 369 ? 6.369 -7.962 -31.156 1.00 85.88 369 TRP A CA 1
ATOM 2908 C C . TRP A 1 369 ? 6.989 -7.617 -32.513 1.00 85.88 369 TRP A C 1
ATOM 2910 O O . TRP A 1 369 ? 6.811 -8.341 -33.495 1.00 85.88 369 TRP A O 1
ATOM 2920 N N . ILE A 1 370 ? 7.747 -6.521 -32.554 1.00 84.69 370 ILE A N 1
ATOM 2921 C CA . ILE A 1 370 ? 8.514 -6.115 -33.729 1.00 84.69 370 ILE A CA 1
ATOM 2922 C C . ILE A 1 370 ? 9.955 -5.902 -33.278 1.00 84.69 370 ILE A C 1
ATOM 2924 O O . ILE A 1 370 ? 10.273 -4.907 -32.630 1.00 84.69 370 ILE A O 1
ATOM 2928 N N . ASP A 1 371 ? 10.829 -6.830 -33.663 1.00 82.50 371 ASP A N 1
ATOM 2929 C CA . ASP A 1 371 ? 12.245 -6.828 -33.276 1.00 82.50 371 ASP A CA 1
ATOM 2930 C C . ASP A 1 371 ? 12.961 -5.534 -33.691 1.00 82.50 371 ASP A C 1
ATOM 2932 O O . ASP A 1 371 ? 13.745 -4.960 -32.944 1.00 82.50 371 ASP A O 1
ATOM 2936 N N . THR A 1 372 ? 12.598 -4.979 -34.851 1.00 81.69 372 THR A N 1
ATOM 2937 C CA . THR A 1 372 ? 13.144 -3.700 -35.317 1.00 81.69 372 THR A CA 1
ATOM 2938 C C . THR A 1 372 ? 12.632 -2.494 -34.538 1.00 81.69 372 THR A C 1
ATOM 2940 O O . THR A 1 372 ? 13.097 -1.396 -34.828 1.00 81.69 372 THR A O 1
ATOM 2943 N N . ILE A 1 373 ? 11.653 -2.633 -33.636 1.00 80.00 373 ILE A N 1
ATOM 2944 C CA . ILE A 1 373 ? 11.173 -1.560 -32.751 1.00 80.00 373 ILE A CA 1
ATOM 29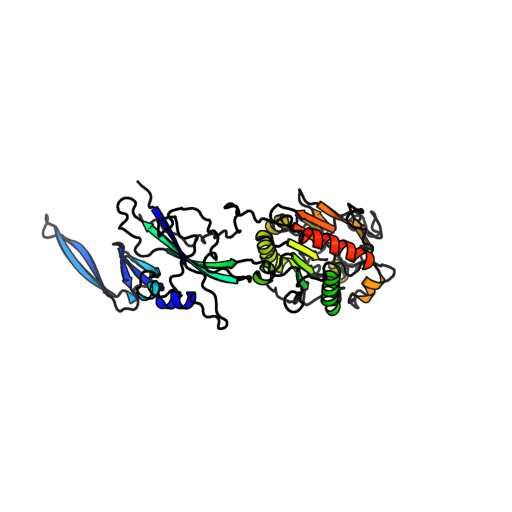45 C C . ILE A 1 373 ? 11.861 -1.625 -31.393 1.00 80.00 373 ILE A C 1
ATOM 2947 O O . ILE A 1 373 ? 12.339 -0.589 -30.935 1.00 80.00 373 ILE A O 1
ATOM 2951 N N . ALA A 1 374 ? 11.996 -2.829 -30.830 1.00 79.44 374 ALA A N 1
ATOM 2952 C CA . ALA A 1 374 ? 12.772 -3.086 -29.616 1.00 79.44 374 ALA A CA 1
ATOM 2953 C C . ALA A 1 374 ? 12.396 -2.200 -28.405 1.00 79.44 374 ALA A C 1
ATOM 2955 O O . ALA A 1 374 ? 13.225 -1.984 -27.524 1.00 79.44 374 ALA A O 1
ATOM 2956 N N . ALA A 1 375 ? 11.159 -1.692 -28.359 1.00 89.06 375 ALA A N 1
ATOM 2957 C CA . ALA A 1 375 ? 10.681 -0.772 -27.331 1.00 89.06 375 ALA A CA 1
ATOM 2958 C C . ALA A 1 375 ? 9.521 -1.375 -26.528 1.00 89.06 375 ALA A C 1
ATOM 2960 O O . ALA A 1 375 ? 8.691 -2.113 -27.068 1.00 89.06 375 ALA A O 1
ATOM 2961 N N . LEU A 1 376 ? 9.474 -1.063 -25.232 1.00 89.88 376 LEU A N 1
ATOM 2962 C CA . LEU A 1 376 ? 8.397 -1.493 -24.338 1.00 89.88 376 LEU A CA 1
ATOM 2963 C C . LEU A 1 376 ? 7.129 -0.666 -24.622 1.00 89.88 376 LEU A C 1
ATOM 2965 O O . LEU A 1 376 ? 7.215 0.563 -24.645 1.00 89.88 376 LEU A O 1
ATOM 2969 N N . PRO A 1 377 ? 5.959 -1.298 -24.830 1.00 84.69 377 PRO A N 1
ATOM 2970 C CA . PRO A 1 377 ? 4.715 -0.570 -25.031 1.00 84.69 377 PRO A CA 1
ATOM 2971 C C . PRO A 1 377 ? 4.211 0.046 -23.724 1.00 84.69 377 PRO A C 1
ATOM 2973 O O . PRO A 1 377 ? 4.343 -0.568 -22.663 1.00 84.69 377 PRO A O 1
ATOM 2976 N N . GLU A 1 378 ? 3.586 1.219 -23.849 1.00 81.25 378 GLU A N 1
ATOM 2977 C CA . GLU A 1 378 ? 3.002 2.028 -22.769 1.00 81.25 378 GLU A CA 1
ATOM 2978 C C . GLU A 1 378 ? 3.963 2.257 -21.591 1.00 81.25 378 GLU A C 1
ATOM 2980 O O . GLU A 1 378 ? 3.984 1.506 -20.616 1.00 81.25 378 GLU A O 1
ATOM 2985 N N . VAL A 1 379 ? 4.771 3.312 -21.687 1.00 87.75 379 VAL A N 1
ATOM 2986 C CA . VAL A 1 379 ? 5.559 3.828 -20.564 1.00 87.75 379 VAL A CA 1
ATOM 2987 C C . VAL A 1 379 ? 5.267 5.314 -20.449 1.00 87.75 379 VAL A C 1
ATOM 2989 O O . VAL A 1 379 ? 5.703 6.107 -21.283 1.00 87.75 379 VAL A O 1
ATOM 2992 N N . ASP A 1 380 ? 4.506 5.686 -19.425 1.00 85.88 380 ASP A N 1
ATOM 2993 C CA . ASP A 1 380 ? 4.219 7.093 -19.156 1.00 85.88 380 ASP A CA 1
ATOM 2994 C C . ASP A 1 380 ? 5.416 7.775 -18.481 1.00 85.88 380 ASP A C 1
ATOM 2996 O O . ASP A 1 380 ? 6.419 7.148 -18.124 1.00 85.88 380 ASP A O 1
ATOM 3000 N N . TYR A 1 381 ? 5.300 9.081 -18.248 1.00 89.44 381 TYR A N 1
ATOM 3001 C CA . TYR A 1 381 ? 6.286 9.814 -17.462 1.00 89.44 381 TYR A CA 1
ATOM 3002 C C . TYR A 1 381 ? 5.660 10.601 -16.314 1.00 89.44 381 TYR A C 1
ATOM 3004 O O . TYR A 1 381 ? 4.470 10.912 -16.283 1.00 89.44 381 TYR A O 1
ATOM 3012 N N . LEU A 1 382 ? 6.503 10.928 -15.343 1.00 91.19 382 LEU A N 1
ATOM 3013 C CA . LEU A 1 382 ? 6.140 11.546 -14.080 1.00 91.19 382 LEU A CA 1
ATOM 3014 C C . LEU A 1 382 ? 6.353 13.055 -14.118 1.00 91.19 382 LEU A C 1
ATOM 3016 O O . LEU A 1 382 ? 7.374 13.551 -14.603 1.00 91.19 382 LEU A O 1
ATOM 3020 N N . ILE A 1 383 ? 5.436 13.774 -13.480 1.00 91.56 383 ILE A N 1
ATOM 3021 C CA . ILE A 1 383 ? 5.677 15.120 -12.971 1.00 91.56 383 ILE A CA 1
ATOM 3022 C C . ILE A 1 383 ? 5.991 14.985 -11.474 1.00 91.56 383 ILE A C 1
ATOM 3024 O O . ILE A 1 383 ? 5.072 14.748 -10.681 1.00 91.56 383 ILE A O 1
ATOM 3028 N N . PRO A 1 384 ? 7.270 15.084 -11.064 1.00 92.69 384 PRO A N 1
ATOM 3029 C CA . PRO A 1 384 ? 7.653 14.925 -9.666 1.00 92.69 384 PRO A CA 1
ATOM 3030 C C . PRO A 1 384 ? 7.148 16.095 -8.816 1.00 92.69 384 PRO A C 1
ATOM 3032 O O . PRO A 1 384 ? 7.147 17.249 -9.250 1.00 92.69 384 PRO A O 1
ATOM 3035 N N . ALA A 1 385 ? 6.760 15.798 -7.579 1.00 91.12 385 ALA A N 1
ATOM 3036 C CA . ALA A 1 385 ? 6.452 16.801 -6.571 1.00 91.12 385 ALA A CA 1
ATOM 3037 C C . ALA A 1 385 ? 7.733 17.460 -6.037 1.00 91.12 385 ALA A C 1
ATOM 3039 O O . ALA A 1 385 ? 8.833 16.904 -6.125 1.00 91.12 385 ALA A O 1
ATOM 3040 N N . ALA A 1 386 ? 7.589 18.628 -5.408 1.00 83.12 386 ALA A N 1
ATOM 3041 C CA . ALA A 1 386 ? 8.689 19.253 -4.678 1.00 83.12 386 ALA A CA 1
ATOM 3042 C C . ALA A 1 386 ? 9.262 18.287 -3.617 1.00 83.12 386 ALA A C 1
ATOM 3044 O O . ALA A 1 386 ? 8.506 17.577 -2.957 1.00 83.12 386 ALA A O 1
ATOM 3045 N N . ASN A 1 387 ? 10.589 18.290 -3.440 1.00 81.12 387 ASN A N 1
ATOM 3046 C CA . ASN A 1 387 ? 11.342 17.412 -2.523 1.00 81.12 387 ASN A CA 1
ATOM 3047 C C . ASN A 1 387 ? 11.373 15.918 -2.897 1.00 81.12 387 ASN A C 1
ATOM 3049 O O . ASN A 1 387 ? 11.652 15.075 -2.047 1.00 81.12 387 ASN A O 1
ATOM 3053 N N . THR A 1 388 ? 11.128 15.598 -4.166 1.00 93.31 388 THR A N 1
ATOM 3054 C CA . THR A 1 388 ? 11.248 14.238 -4.702 1.00 93.31 388 THR A CA 1
ATOM 3055 C C . THR A 1 388 ? 12.564 14.082 -5.463 1.00 93.31 388 THR A C 1
ATOM 3057 O O . THR A 1 388 ? 12.929 14.958 -6.248 1.00 93.31 388 THR A O 1
ATOM 3060 N N . GLU A 1 389 ? 13.271 12.969 -5.265 1.00 95.12 389 GLU A N 1
ATOM 3061 C CA . GLU A 1 389 ? 14.468 12.649 -6.047 1.00 95.12 389 GLU A CA 1
ATOM 3062 C C . GLU A 1 389 ? 14.077 11.872 -7.304 1.00 95.12 389 GLU A C 1
ATOM 3064 O O . GLU A 1 389 ? 13.452 10.815 -7.216 1.00 95.12 389 GLU A O 1
ATOM 3069 N N . VAL A 1 390 ? 14.470 12.376 -8.476 1.00 97.38 390 VAL A N 1
ATOM 3070 C CA . VAL A 1 390 ? 14.369 11.626 -9.734 1.00 97.38 390 VAL A CA 1
ATOM 3071 C C . VAL A 1 390 ? 15.506 10.610 -9.783 1.00 97.38 390 VAL A C 1
ATOM 3073 O O . VAL A 1 390 ? 16.671 10.982 -9.702 1.00 97.38 390 VAL A O 1
ATOM 3076 N N . MET A 1 391 ? 15.162 9.330 -9.920 1.00 97.38 391 MET A N 1
ATOM 3077 C CA . MET A 1 391 ? 16.131 8.236 -10.032 1.00 97.38 391 MET A CA 1
ATOM 3078 C C . MET A 1 391 ? 16.496 7.966 -11.490 1.00 97.38 391 MET A C 1
ATOM 3080 O O . MET A 1 391 ? 17.671 7.827 -11.822 1.00 97.38 391 MET A O 1
ATOM 3084 N N . TYR A 1 392 ? 15.481 7.906 -12.355 1.00 98.44 392 TYR A N 1
ATOM 3085 C CA . TYR A 1 392 ? 15.646 7.576 -13.764 1.00 98.44 392 TYR A CA 1
ATOM 3086 C C . TYR A 1 392 ? 14.850 8.501 -14.675 1.00 98.44 392 TYR A C 1
ATOM 3088 O O . TYR A 1 392 ? 13.735 8.930 -14.356 1.00 98.44 392 TYR A O 1
ATOM 3096 N N . ARG A 1 393 ? 15.422 8.728 -15.855 1.00 98.06 393 ARG A N 1
ATOM 3097 C CA . ARG A 1 393 ? 14.817 9.417 -16.988 1.00 98.06 393 ARG A CA 1
ATOM 3098 C C . ARG A 1 393 ? 14.586 8.468 -18.155 1.00 98.06 393 ARG A C 1
ATOM 3100 O O . ARG A 1 393 ? 15.329 7.511 -18.346 1.00 98.06 393 ARG A O 1
ATOM 3107 N N . TYR A 1 394 ? 13.553 8.754 -18.925 1.00 97.38 394 TYR A N 1
ATOM 3108 C CA . TYR A 1 394 ? 13.156 8.021 -20.114 1.00 97.38 394 TYR A CA 1
ATOM 3109 C C . TYR A 1 394 ? 14.272 8.064 -21.162 1.00 97.38 394 TYR A C 1
ATOM 3111 O O . TYR A 1 394 ? 14.714 9.158 -21.524 1.00 97.38 394 TYR A O 1
ATOM 3119 N N . ALA A 1 395 ? 14.706 6.901 -21.651 1.00 96.88 395 ALA A N 1
ATOM 3120 C CA . ALA A 1 395 ? 15.575 6.795 -22.817 1.00 96.88 395 ALA A CA 1
ATOM 3121 C C . ALA A 1 395 ? 14.728 6.422 -24.040 1.00 96.88 395 ALA A C 1
ATOM 3123 O O . ALA A 1 395 ? 14.175 5.321 -24.126 1.00 96.88 395 ALA A O 1
ATOM 3124 N N . SER A 1 396 ? 14.617 7.364 -24.971 1.00 95.19 396 SER A N 1
ATOM 3125 C CA . SER A 1 396 ? 13.873 7.232 -26.216 1.00 95.19 396 SER A CA 1
ATOM 3126 C C . SER A 1 396 ? 14.771 6.716 -27.326 1.00 95.19 396 SER A C 1
ATOM 3128 O O . SER A 1 396 ? 15.895 7.179 -27.535 1.00 95.19 396 SER A O 1
ATOM 3130 N N . ARG A 1 397 ? 14.221 5.817 -28.139 1.00 93.44 397 ARG A N 1
ATOM 3131 C CA . ARG A 1 397 ? 14.843 5.384 -29.388 1.00 93.44 397 ARG A CA 1
ATOM 3132 C C . ARG A 1 397 ? 15.136 6.541 -30.344 1.00 93.44 397 ARG A C 1
ATOM 3134 O O . ARG A 1 397 ? 16.115 6.494 -31.089 1.00 93.44 397 ARG A O 1
ATOM 3141 N N . TYR A 1 398 ? 14.260 7.541 -30.363 1.00 92.75 398 TYR A N 1
ATOM 3142 C CA . TYR A 1 398 ? 14.316 8.671 -31.289 1.00 92.75 398 TYR A CA 1
ATOM 3143 C C . TYR A 1 398 ? 14.921 9.927 -30.641 1.00 92.75 398 TYR A C 1
ATOM 3145 O O . TYR A 1 398 ? 14.992 10.983 -31.273 1.00 92.75 398 TYR A O 1
ATOM 3153 N N . GLY A 1 399 ? 15.386 9.820 -29.392 1.00 92.62 399 GLY A N 1
ATOM 3154 C CA . GLY A 1 399 ? 15.901 10.943 -28.620 1.00 92.62 399 GLY A CA 1
ATOM 3155 C C . GLY A 1 399 ? 14.859 12.054 -28.479 1.00 92.62 399 GLY A C 1
ATOM 3156 O O . GLY A 1 399 ? 13.670 11.812 -28.291 1.00 92.62 399 GLY A O 1
ATOM 3157 N N . THR A 1 400 ? 15.290 13.308 -28.595 1.00 92.56 400 THR A N 1
ATOM 3158 C CA . THR A 1 400 ? 14.418 14.476 -28.385 1.00 92.56 400 THR A CA 1
ATOM 3159 C C . THR A 1 400 ? 13.428 14.737 -29.526 1.00 92.56 400 THR A C 1
ATOM 3161 O O . THR A 1 400 ? 12.648 15.687 -29.455 1.00 92.56 400 THR A O 1
ATOM 3164 N N . SER A 1 401 ? 13.450 13.951 -30.605 1.00 91.75 401 SER A N 1
ATOM 3165 C CA . SER A 1 401 ? 12.645 14.188 -31.809 1.00 91.75 401 SER A CA 1
ATOM 3166 C C . SER A 1 401 ? 12.007 12.900 -32.318 1.00 91.75 401 SER A C 1
ATOM 3168 O O . SER A 1 401 ? 12.548 12.222 -33.191 1.00 91.75 401 SER A O 1
ATOM 3170 N N . HIS A 1 402 ? 10.820 12.586 -31.801 1.00 91.88 402 HIS A N 1
ATOM 3171 C CA . HIS A 1 402 ? 10.026 11.461 -32.276 1.00 91.88 402 HIS A CA 1
ATOM 3172 C C . HIS A 1 402 ? 9.522 11.702 -33.710 1.00 91.88 402 HIS A C 1
ATOM 3174 O O . HIS A 1 402 ? 9.067 12.793 -34.059 1.00 91.88 402 HIS A O 1
ATOM 3180 N N . PHE A 1 403 ? 9.546 10.669 -34.559 1.00 89.50 403 PHE A N 1
ATOM 3181 C CA . PHE A 1 403 ? 9.178 10.786 -35.982 1.00 89.50 403 PHE A CA 1
ATOM 3182 C C . PHE A 1 403 ? 7.702 11.162 -36.223 1.00 89.50 403 PHE A C 1
ATOM 3184 O O . PHE A 1 403 ? 7.342 11.595 -37.315 1.00 89.50 403 PHE A O 1
ATOM 3191 N N . LEU A 1 404 ? 6.852 10.996 -35.206 1.00 88.31 404 LEU A N 1
ATOM 3192 C CA . LEU A 1 404 ? 5.435 11.386 -35.219 1.00 88.31 404 LEU A CA 1
ATOM 3193 C C . LEU A 1 404 ? 5.182 12.831 -34.740 1.00 88.31 404 LEU A C 1
ATOM 3195 O O . LEU A 1 404 ? 4.039 13.283 -34.801 1.00 88.31 404 LEU A O 1
ATOM 3199 N N . GLY A 1 405 ? 6.212 13.550 -34.278 1.00 88.88 405 GLY A N 1
ATOM 3200 C CA . GLY A 1 405 ? 6.119 14.930 -33.784 1.00 88.88 405 GLY A CA 1
ATOM 3201 C C . GLY A 1 405 ? 6.551 15.102 -32.323 1.00 88.88 405 GLY A C 1
ATOM 3202 O O . GLY A 1 405 ? 6.690 14.129 -31.586 1.00 88.88 405 GLY A O 1
ATOM 3203 N N . GLU A 1 406 ? 6.743 16.359 -31.911 1.00 85.69 406 GLU A N 1
ATOM 3204 C CA . GLU A 1 406 ? 7.259 16.755 -30.587 1.00 85.69 406 GLU A CA 1
ATOM 3205 C C . GLU A 1 406 ? 6.389 16.267 -29.421 1.00 85.69 406 GLU A C 1
ATOM 3207 O O . GLU A 1 406 ? 6.913 15.924 -28.366 1.00 85.69 406 GLU A O 1
ATOM 3212 N N . GLN A 1 407 ? 5.073 16.154 -29.617 1.00 83.12 407 GLN A N 1
ATOM 3213 C CA . GLN A 1 407 ? 4.159 15.654 -28.587 1.00 83.12 407 GLN A CA 1
ATOM 3214 C C . GLN A 1 407 ? 4.412 14.186 -28.190 1.00 83.12 407 GLN A C 1
ATOM 3216 O O . GLN A 1 407 ? 3.938 13.754 -27.147 1.00 83.12 407 GLN A O 1
ATOM 3221 N N . TYR A 1 408 ? 5.174 13.434 -28.992 1.00 85.94 408 TYR A N 1
ATOM 3222 C CA . TYR A 1 408 ? 5.587 12.055 -28.704 1.00 85.94 408 TYR A CA 1
ATOM 3223 C C . TYR A 1 408 ? 7.060 11.953 -28.266 1.00 85.94 408 TYR A C 1
ATOM 3225 O O . TYR A 1 408 ? 7.606 10.858 -28.189 1.00 85.94 408 TYR A O 1
ATOM 3233 N N . SER A 1 409 ? 7.744 13.079 -28.030 1.00 89.69 409 SER A N 1
ATOM 3234 C CA . SER A 1 409 ? 9.146 13.090 -27.600 1.00 89.69 409 SER A CA 1
ATOM 3235 C C . SER A 1 409 ? 9.254 13.011 -26.074 1.00 89.69 409 SER A C 1
ATOM 3237 O O . SER A 1 409 ? 9.086 14.014 -25.374 1.00 89.69 409 SER A O 1
ATOM 3239 N N . PHE A 1 410 ? 9.594 11.830 -25.553 1.00 91.62 410 PHE A N 1
ATOM 3240 C CA . PHE A 1 410 ? 9.676 11.584 -24.106 1.00 91.62 410 PHE A CA 1
ATOM 3241 C C . PHE A 1 410 ? 11.102 11.543 -23.538 1.00 91.62 410 PHE A C 1
ATOM 3243 O O . PHE A 1 410 ? 11.261 11.425 -22.326 1.00 91.62 410 PHE A O 1
ATOM 3250 N N . GLU A 1 411 ? 12.143 11.685 -24.364 1.00 96.06 411 GLU A N 1
ATOM 3251 C CA . GLU A 1 411 ? 13.547 11.682 -23.920 1.00 96.06 411 GLU A CA 1
ATOM 3252 C C . GLU A 1 411 ? 13.793 12.599 -22.711 1.00 96.06 411 GLU A C 1
ATOM 3254 O O . GLU A 1 411 ? 13.409 13.773 -22.692 1.00 96.06 411 GLU A O 1
ATOM 3259 N N . GLY A 1 412 ? 14.454 12.064 -21.684 1.00 96.44 412 GLY A N 1
ATOM 3260 C CA . GLY A 1 412 ? 14.830 12.824 -20.493 1.00 96.44 412 GLY A CA 1
ATOM 3261 C C . GLY A 1 412 ? 13.685 13.093 -19.504 1.00 96.44 412 GLY A C 1
ATOM 3262 O O . GLY A 1 412 ? 13.919 13.688 -18.441 1.00 96.44 412 GLY A O 1
ATOM 3263 N N . LYS A 1 413 ? 12.447 12.669 -19.795 1.00 95.56 413 LYS A N 1
ATOM 3264 C CA . LYS A 1 413 ? 11.325 12.821 -18.857 1.00 95.56 413 LYS A CA 1
ATOM 3265 C C . LYS A 1 413 ? 11.489 11.876 -17.656 1.00 95.56 413 LYS A C 1
ATOM 3267 O O . LYS A 1 413 ? 11.952 10.754 -17.840 1.00 95.56 413 LYS A O 1
ATOM 3272 N N . PRO A 1 414 ? 11.156 12.289 -16.420 1.00 96.56 414 PRO A N 1
ATOM 3273 C CA . PRO A 1 414 ? 11.275 11.418 -15.250 1.00 96.56 414 PRO A CA 1
ATOM 3274 C C . PRO A 1 414 ? 10.378 10.181 -15.360 1.00 96.56 414 PRO A C 1
ATOM 3276 O O . PRO A 1 414 ? 9.197 10.305 -15.655 1.00 96.56 414 PRO A O 1
ATOM 3279 N N . VAL A 1 415 ? 10.920 9.001 -15.075 1.00 96.12 415 VAL A N 1
ATOM 3280 C CA . VAL A 1 415 ? 10.182 7.719 -15.096 1.00 96.12 415 VAL A CA 1
ATOM 3281 C C . VAL A 1 415 ? 10.349 6.924 -13.808 1.00 96.12 415 VAL A C 1
ATOM 3283 O O . VAL A 1 415 ? 9.651 5.942 -13.596 1.00 96.12 415 VAL A O 1
ATOM 3286 N N . ALA A 1 416 ? 11.248 7.346 -12.925 1.00 97.50 416 ALA A N 1
ATOM 3287 C CA . ALA A 1 416 ? 11.375 6.779 -11.595 1.00 97.50 416 ALA A CA 1
ATOM 3288 C C . ALA A 1 416 ? 11.725 7.864 -10.591 1.00 97.50 416 ALA A C 1
ATOM 3290 O O . ALA A 1 416 ? 12.575 8.719 -10.860 1.00 97.50 416 ALA A O 1
ATOM 3291 N N . VAL A 1 417 ? 11.106 7.790 -9.422 1.00 97.19 417 VAL A N 1
ATOM 3292 C CA . VAL A 1 417 ? 11.341 8.703 -8.313 1.00 97.19 417 VAL A CA 1
ATOM 3293 C C . VAL A 1 417 ? 11.413 7.963 -6.987 1.00 97.19 417 VAL A C 1
ATOM 3295 O O . VAL A 1 417 ? 10.892 6.854 -6.856 1.00 97.19 417 VAL A O 1
ATOM 3298 N N . ARG A 1 418 ? 12.017 8.603 -5.986 1.00 95.75 418 ARG A N 1
ATOM 3299 C CA . ARG A 1 418 ? 11.951 8.159 -4.594 1.00 95.75 418 ARG A CA 1
ATOM 3300 C C . ARG A 1 418 ? 11.708 9.308 -3.627 1.00 95.75 418 ARG A C 1
ATOM 3302 O O . ARG A 1 418 ? 12.093 10.451 -3.883 1.00 95.75 418 ARG A O 1
ATOM 3309 N N . VAL A 1 419 ? 11.102 8.970 -2.494 1.00 94.06 419 VAL A N 1
ATOM 3310 C CA . VAL A 1 419 ? 10.819 9.881 -1.384 1.00 94.06 419 VAL A CA 1
ATOM 3311 C C . VAL A 1 419 ? 11.318 9.267 -0.087 1.00 94.06 419 VAL A C 1
ATOM 3313 O O . VAL A 1 419 ? 11.126 8.082 0.175 1.00 94.06 419 VAL A O 1
ATOM 3316 N N . GLN A 1 420 ? 11.932 10.098 0.751 1.00 91.69 420 GLN A N 1
ATOM 3317 C CA . GLN A 1 420 ? 12.333 9.727 2.099 1.00 91.69 420 GLN A CA 1
ATOM 3318 C C . GLN A 1 420 ? 11.808 10.741 3.099 1.00 91.69 420 GLN A C 1
ATOM 3320 O O . GLN A 1 420 ? 12.010 11.947 2.960 1.00 91.69 420 GLN A O 1
ATOM 3325 N N . THR A 1 421 ? 11.197 10.223 4.154 1.00 86.25 421 THR A N 1
ATOM 3326 C CA . THR A 1 421 ? 10.817 10.975 5.343 1.00 86.25 421 THR A CA 1
ATOM 3327 C C . THR A 1 421 ? 11.428 10.307 6.580 1.00 86.25 421 THR A C 1
ATOM 3329 O O . THR A 1 421 ? 12.013 9.225 6.478 1.00 86.25 421 THR A O 1
ATOM 3332 N N . PRO A 1 422 ? 11.314 10.915 7.773 1.00 82.44 422 PRO A N 1
ATOM 3333 C CA . PRO A 1 422 ? 11.675 10.238 9.018 1.00 82.44 422 PRO A CA 1
ATOM 3334 C C . PRO A 1 422 ? 10.816 9.003 9.335 1.00 82.44 422 PRO A C 1
ATOM 3336 O O . PRO A 1 422 ? 11.190 8.230 10.211 1.00 82.44 422 PRO A O 1
ATOM 3339 N N . VAL A 1 423 ? 9.663 8.846 8.674 1.00 80.12 423 VAL A N 1
ATOM 3340 C CA . VAL A 1 423 ? 8.674 7.799 8.976 1.00 80.12 423 VAL A CA 1
ATOM 3341 C C . VAL A 1 423 ? 8.723 6.666 7.955 1.00 80.12 423 VAL A C 1
ATOM 3343 O O . VAL A 1 423 ? 8.587 5.509 8.331 1.00 80.12 423 VAL A O 1
ATOM 3346 N N . PHE A 1 424 ? 8.927 6.991 6.680 1.00 89.88 424 PHE A N 1
ATOM 3347 C CA . PHE A 1 424 ? 8.862 6.025 5.588 1.00 89.88 424 PHE A CA 1
ATOM 3348 C C . PHE A 1 424 ? 9.806 6.385 4.438 1.00 89.88 424 PHE A C 1
ATOM 3350 O O . PHE A 1 424 ? 10.247 7.530 4.277 1.00 89.88 424 PHE A O 1
ATOM 3357 N N . ARG A 1 425 ? 10.054 5.391 3.592 1.00 94.38 425 ARG A N 1
ATOM 3358 C CA . ARG A 1 425 ? 10.759 5.471 2.317 1.00 94.38 425 ARG A CA 1
ATOM 3359 C C . ARG A 1 425 ? 9.892 4.838 1.237 1.00 94.38 425 ARG A C 1
ATOM 3361 O O . ARG A 1 425 ? 9.343 3.753 1.429 1.00 94.38 425 ARG A O 1
ATOM 3368 N N . THR A 1 426 ? 9.781 5.505 0.096 1.00 96.50 426 THR A N 1
ATOM 3369 C CA . THR A 1 426 ? 9.040 4.980 -1.051 1.00 96.50 426 THR A CA 1
ATOM 3370 C C . THR A 1 426 ? 9.791 5.176 -2.357 1.00 96.50 426 THR A C 1
ATOM 3372 O O . THR A 1 426 ? 10.583 6.107 -2.517 1.00 96.50 426 THR A O 1
ATOM 3375 N N . VAL A 1 427 ? 9.518 4.283 -3.301 1.00 96.81 427 VAL A N 1
ATOM 3376 C CA . VAL A 1 427 ? 9.991 4.334 -4.682 1.00 96.81 427 VAL A CA 1
ATOM 3377 C C . VAL A 1 427 ? 8.790 4.178 -5.607 1.00 96.81 427 VAL A C 1
ATOM 3379 O O . VAL A 1 427 ? 7.928 3.335 -5.359 1.00 96.81 427 VAL A O 1
ATOM 3382 N N . PHE A 1 428 ? 8.730 4.973 -6.673 1.00 95.56 428 PHE A N 1
ATOM 3383 C CA . PHE A 1 428 ? 7.696 4.873 -7.698 1.00 95.56 428 PHE A CA 1
ATOM 3384 C C . PHE A 1 428 ? 8.322 4.868 -9.093 1.00 95.56 428 PHE A C 1
ATOM 3386 O O . PHE A 1 428 ? 9.018 5.815 -9.461 1.00 95.56 428 PHE A O 1
ATOM 3393 N N . TRP A 1 429 ? 8.080 3.813 -9.866 1.00 96.12 429 TRP A N 1
ATOM 3394 C CA . TRP A 1 429 ? 8.587 3.618 -11.224 1.00 96.12 429 TRP A CA 1
ATOM 3395 C C . TRP A 1 429 ? 7.432 3.484 -12.223 1.00 96.12 429 TRP A C 1
ATOM 3397 O O . TRP A 1 429 ? 6.453 2.784 -11.970 1.00 96.12 429 TRP A O 1
ATOM 3407 N N . MET A 1 430 ? 7.594 4.097 -13.394 1.00 92.62 430 MET A N 1
ATOM 3408 C CA . MET A 1 430 ? 6.691 4.002 -14.549 1.00 92.62 430 MET A CA 1
ATOM 3409 C C . MET A 1 430 ? 6.927 2.753 -15.410 1.00 92.62 430 MET A C 1
ATOM 3411 O O . MET A 1 430 ? 6.401 2.615 -16.509 1.00 92.62 430 MET A O 1
ATOM 3415 N N . PHE A 1 431 ? 7.768 1.841 -14.936 1.00 93.38 431 PHE A N 1
ATOM 3416 C CA . PHE A 1 431 ? 8.138 0.622 -15.632 1.00 93.38 431 PHE A CA 1
ATOM 3417 C C . PHE A 1 431 ? 8.385 -0.496 -14.624 1.00 93.38 431 PHE A C 1
ATOM 3419 O O . PHE A 1 431 ? 8.560 -0.260 -13.426 1.00 93.38 431 PHE A O 1
ATOM 3426 N N . THR A 1 432 ? 8.408 -1.724 -15.127 1.00 93.81 432 THR A N 1
ATOM 3427 C CA . THR A 1 432 ? 8.683 -2.938 -14.358 1.00 93.81 432 THR A CA 1
ATOM 3428 C C . THR A 1 432 ? 10.047 -3.507 -14.755 1.00 93.81 432 THR A C 1
ATOM 3430 O O . THR A 1 432 ? 10.524 -3.256 -15.863 1.00 93.81 432 THR A O 1
ATOM 3433 N N . PRO A 1 433 ? 10.714 -4.282 -13.886 1.00 94.94 433 PRO A N 1
ATOM 3434 C CA . PRO A 1 433 ? 12.095 -4.697 -14.121 1.00 94.94 433 PRO A CA 1
ATOM 3435 C C . PRO A 1 433 ? 12.248 -5.770 -15.216 1.00 94.94 433 PRO A C 1
ATOM 3437 O O . PRO A 1 433 ? 13.357 -6.091 -15.631 1.00 94.94 433 PRO A O 1
ATOM 3440 N N . TYR A 1 434 ? 11.144 -6.328 -15.713 1.00 94.81 434 TYR A N 1
ATOM 3441 C CA . TYR A 1 434 ? 11.140 -7.585 -16.462 1.00 94.81 434 TYR A CA 1
ATOM 3442 C C . TYR A 1 434 ? 11.754 -7.525 -17.856 1.00 94.81 434 TYR A C 1
ATOM 3444 O O . TYR A 1 434 ? 12.216 -8.552 -18.352 1.00 94.81 434 TYR A O 1
ATOM 3452 N N . ALA A 1 435 ? 11.718 -6.353 -18.489 1.00 93.50 435 ALA A N 1
ATOM 3453 C CA . ALA A 1 435 ? 12.211 -6.148 -19.849 1.00 93.50 435 ALA A CA 1
ATOM 3454 C C . ALA A 1 435 ? 13.703 -5.784 -19.905 1.00 93.50 435 ALA A C 1
ATOM 3456 O O . ALA A 1 435 ? 14.247 -5.637 -20.993 1.00 93.50 435 ALA A O 1
ATOM 3457 N N . PHE A 1 436 ? 14.362 -5.601 -18.762 1.00 95.62 436 PHE A N 1
ATOM 3458 C CA . PHE A 1 436 ? 15.753 -5.158 -18.698 1.00 95.62 436 PHE A CA 1
ATOM 3459 C C . PHE A 1 436 ? 16.729 -6.337 -18.606 1.00 95.62 436 PHE A C 1
ATOM 3461 O O . PHE A 1 436 ? 16.334 -7.488 -18.411 1.00 95.62 436 PHE A O 1
ATOM 3468 N N . ASP A 1 437 ? 18.018 -6.034 -18.748 1.00 94.56 437 ASP A N 1
ATOM 3469 C CA . ASP A 1 437 ? 19.107 -6.971 -18.469 1.00 94.56 437 ASP A CA 1
ATOM 3470 C C . ASP A 1 437 ? 19.149 -7.305 -16.966 1.00 94.56 437 ASP A C 1
ATOM 3472 O O . ASP A 1 437 ? 19.340 -6.422 -16.122 1.00 94.56 437 ASP A O 1
ATOM 3476 N N . ASP A 1 438 ? 18.995 -8.586 -16.622 1.00 94.25 438 ASP A N 1
ATOM 3477 C CA . ASP A 1 438 ? 18.985 -9.050 -15.230 1.00 94.25 438 ASP A CA 1
ATOM 3478 C C . ASP A 1 438 ? 20.302 -8.746 -14.495 1.00 94.25 438 ASP A C 1
ATOM 3480 O O . ASP A 1 438 ? 20.289 -8.486 -13.291 1.00 94.25 438 ASP A O 1
ATOM 3484 N N . SER A 1 439 ? 21.437 -8.742 -15.205 1.00 95.00 439 SER A N 1
ATOM 3485 C CA . SER A 1 439 ? 22.753 -8.461 -14.620 1.00 95.00 439 SER A CA 1
ATOM 3486 C C . SER A 1 439 ? 22.906 -7.002 -14.184 1.00 95.00 439 SER A C 1
ATOM 3488 O O . SER A 1 439 ? 23.650 -6.715 -13.245 1.00 95.00 439 SER A O 1
ATOM 3490 N N . LEU A 1 440 ? 22.163 -6.091 -14.820 1.00 95.75 440 LEU A N 1
ATOM 3491 C CA . LEU A 1 440 ? 22.086 -4.677 -14.449 1.00 95.75 440 LEU A CA 1
ATOM 3492 C C . LEU A 1 440 ? 20.945 -4.410 -13.466 1.00 95.75 440 LEU A C 1
ATOM 3494 O O . LEU A 1 440 ? 21.075 -3.555 -12.589 1.00 95.75 440 LEU A O 1
ATOM 3498 N N . MET A 1 441 ? 19.848 -5.159 -13.578 1.00 96.00 441 MET A N 1
ATOM 3499 C CA . MET A 1 441 ? 18.669 -4.982 -12.739 1.00 96.00 441 MET A CA 1
ATOM 3500 C C . MET A 1 441 ? 18.855 -5.526 -11.319 1.00 96.00 441 MET A C 1
ATOM 3502 O O . MET A 1 441 ? 18.445 -4.871 -10.364 1.00 96.00 441 MET A O 1
ATOM 3506 N N . GLN A 1 442 ? 19.502 -6.682 -11.137 1.00 96.50 442 GLN A N 1
ATOM 3507 C CA . GLN A 1 442 ? 19.700 -7.257 -9.801 1.00 96.50 442 GLN A CA 1
ATOM 3508 C C . GLN A 1 442 ? 20.475 -6.316 -8.850 1.00 96.50 442 GLN A C 1
ATOM 3510 O O . GLN A 1 442 ? 20.023 -6.141 -7.718 1.00 96.50 442 GLN A O 1
ATOM 3515 N N . PRO A 1 443 ? 21.576 -5.645 -9.255 1.00 95.56 443 PRO A N 1
ATOM 3516 C CA . PRO A 1 443 ? 22.220 -4.620 -8.426 1.00 95.56 443 PRO A CA 1
ATOM 3517 C C . PRO A 1 443 ? 21.296 -3.463 -8.024 1.00 95.56 443 PRO A C 1
ATOM 3519 O O . PRO A 1 443 ? 21.400 -2.959 -6.902 1.00 95.56 443 PRO A O 1
ATOM 3522 N N . VAL A 1 444 ? 20.386 -3.048 -8.914 1.00 96.50 444 VAL A N 1
ATOM 3523 C CA . VAL A 1 444 ? 19.391 -2.008 -8.610 1.00 96.50 444 VAL A CA 1
ATOM 3524 C C . VAL A 1 444 ? 18.383 -2.518 -7.593 1.00 96.50 444 VAL A C 1
ATOM 3526 O O . VAL A 1 444 ? 18.146 -1.831 -6.605 1.00 96.50 444 VAL A O 1
ATOM 3529 N N . ILE A 1 445 ? 17.841 -3.725 -7.787 1.00 97.12 445 ILE A N 1
ATOM 3530 C CA . ILE A 1 445 ? 16.937 -4.366 -6.823 1.00 97.12 445 ILE A CA 1
ATOM 3531 C C . ILE A 1 445 ? 17.604 -4.432 -5.452 1.00 97.12 445 ILE A C 1
ATOM 3533 O O . ILE A 1 445 ? 17.015 -3.969 -4.481 1.00 97.12 445 ILE A O 1
ATOM 3537 N N . ASN A 1 446 ? 18.846 -4.916 -5.377 1.00 95.94 446 ASN A N 1
ATOM 3538 C CA . ASN A 1 446 ? 19.579 -4.999 -4.117 1.00 95.94 446 ASN A CA 1
ATOM 3539 C C . ASN A 1 446 ? 19.699 -3.626 -3.454 1.00 95.94 446 ASN A C 1
ATOM 3541 O O . ASN A 1 446 ? 19.367 -3.477 -2.288 1.00 95.94 446 ASN A O 1
ATOM 3545 N N . SER A 1 447 ? 20.101 -2.610 -4.215 1.00 94.62 447 SER A N 1
ATOM 3546 C CA . SER A 1 447 ? 20.334 -1.268 -3.677 1.00 94.62 447 SER A CA 1
ATOM 3547 C C . SER A 1 447 ? 19.032 -0.570 -3.255 1.00 94.62 447 SER A C 1
ATOM 3549 O O . SER A 1 447 ? 19.012 0.163 -2.265 1.00 94.62 447 SER A O 1
ATOM 3551 N N . VAL A 1 448 ? 17.927 -0.791 -3.979 1.00 95.94 448 VAL A N 1
ATOM 3552 C CA . VAL A 1 448 ? 16.605 -0.254 -3.621 1.00 95.94 448 VAL A CA 1
ATOM 3553 C C . VAL A 1 448 ? 16.063 -0.968 -2.389 1.00 95.94 448 VAL A C 1
ATOM 3555 O O . VAL A 1 448 ? 15.593 -0.298 -1.473 1.00 95.94 448 VAL A O 1
ATOM 3558 N N . LEU A 1 449 ? 16.144 -2.299 -2.335 1.00 96.00 449 LEU A N 1
ATOM 3559 C CA . LEU A 1 449 ? 15.670 -3.073 -1.190 1.00 96.00 449 LEU A CA 1
ATOM 3560 C C . LEU A 1 449 ? 16.525 -2.837 0.050 1.00 96.00 449 LEU A C 1
ATOM 3562 O O . LEU A 1 449 ? 15.953 -2.667 1.119 1.00 96.00 449 LEU A O 1
ATOM 3566 N N . ASP A 1 450 ? 17.846 -2.714 -0.078 1.00 94.38 450 ASP A N 1
ATOM 3567 C CA . ASP A 1 450 ? 18.714 -2.270 1.014 1.00 94.38 450 ASP A CA 1
ATOM 3568 C C . ASP A 1 450 ? 18.263 -0.903 1.514 1.00 94.38 450 ASP A C 1
ATOM 3570 O O . ASP A 1 450 ? 18.031 -0.730 2.702 1.00 94.38 450 ASP A O 1
ATOM 3574 N N . TRP A 1 451 ? 18.038 0.064 0.624 1.00 93.81 451 TRP A N 1
ATOM 3575 C CA . TRP A 1 451 ? 17.585 1.390 1.032 1.00 93.81 451 TRP A CA 1
ATOM 3576 C C . TRP A 1 451 ? 16.183 1.392 1.663 1.00 93.81 451 TRP A C 1
ATOM 3578 O O . TRP A 1 451 ? 15.948 2.138 2.612 1.00 93.81 451 TRP A O 1
ATOM 3588 N N . LEU A 1 452 ? 15.247 0.570 1.188 1.00 94.88 452 LEU A N 1
ATOM 3589 C CA . LEU A 1 452 ? 13.908 0.448 1.777 1.00 94.88 452 LEU A CA 1
ATOM 3590 C C . LEU A 1 452 ? 13.920 -0.347 3.087 1.00 94.88 452 LEU A C 1
ATOM 3592 O O . LEU A 1 452 ? 13.102 -0.084 3.960 1.00 94.88 452 LEU A O 1
ATOM 3596 N N . HIS A 1 453 ? 14.820 -1.311 3.242 1.00 91.88 453 HIS A N 1
ATOM 3597 C CA . HIS A 1 453 ? 14.889 -2.174 4.417 1.00 91.88 453 HIS A CA 1
ATOM 3598 C C . HIS A 1 453 ? 15.817 -1.616 5.511 1.00 91.88 453 HIS A C 1
ATOM 3600 O O . HIS A 1 453 ? 15.653 -1.965 6.681 1.00 91.88 453 HIS A O 1
ATOM 3606 N N . ASP A 1 454 ? 16.799 -0.780 5.157 1.00 82.00 454 ASP A N 1
ATOM 3607 C CA . ASP A 1 454 ? 17.861 -0.347 6.063 1.00 82.00 454 ASP A CA 1
ATOM 3608 C C . ASP A 1 454 ? 17.298 0.321 7.321 1.00 82.00 454 ASP A C 1
ATOM 3610 O O . ASP A 1 454 ? 16.605 1.343 7.288 1.00 82.00 454 ASP A O 1
ATOM 3614 N N . SER A 1 455 ? 17.649 -0.285 8.453 1.00 50.53 455 SER A N 1
ATOM 3615 C CA . SER A 1 455 ? 17.112 -0.051 9.786 1.00 50.53 455 SER A CA 1
ATOM 3616 C C . SER A 1 455 ? 17.638 1.227 10.435 1.00 50.53 455 SER A C 1
ATOM 3618 O O . SER A 1 455 ? 17.721 1.308 11.654 1.00 50.53 455 SER A O 1
ATOM 3620 N N . THR A 1 456 ? 17.977 2.264 9.670 1.00 45.09 456 THR A N 1
ATOM 3621 C CA . THR A 1 456 ? 18.281 3.588 10.240 1.00 45.09 456 THR A CA 1
ATOM 3622 C C . THR A 1 456 ? 17.040 4.303 10.802 1.00 45.09 456 THR A C 1
ATOM 3624 O O . THR A 1 456 ? 17.157 5.382 11.376 1.00 45.09 456 THR A O 1
ATOM 3627 N N . SER A 1 457 ? 15.870 3.656 10.765 1.00 42.53 457 SER A N 1
ATOM 3628 C CA . SER A 1 457 ? 14.734 3.900 11.664 1.00 42.53 457 SER A CA 1
ATOM 3629 C C . SER A 1 457 ? 14.696 2.927 12.861 1.00 42.53 457 SER A C 1
ATOM 3631 O O . SER A 1 457 ? 13.623 2.625 13.382 1.00 42.53 457 SER A O 1
ATOM 3633 N N . SER A 1 458 ? 15.857 2.469 13.367 1.00 34.66 458 SER A N 1
ATOM 3634 C CA . SER A 1 458 ? 16.040 1.781 14.665 1.00 34.66 458 SER A CA 1
ATOM 3635 C C . SER A 1 458 ? 15.817 2.722 15.853 1.00 34.66 458 SER A C 1
ATOM 3637 O O . SER A 1 458 ? 16.642 2.902 16.741 1.00 34.66 458 SER A O 1
ATOM 3639 N N . SER A 1 459 ? 14.687 3.385 15.799 1.00 33.19 459 SER A N 1
ATOM 3640 C CA . SER A 1 459 ? 13.779 3.723 16.860 1.00 33.19 459 SER A CA 1
ATOM 3641 C C . SER A 1 459 ? 12.652 4.342 16.048 1.00 33.19 459 SER A C 1
ATOM 3643 O O . SER A 1 459 ? 12.814 5.459 15.559 1.00 33.19 459 SER A O 1
ATOM 3645 N N . LEU A 1 460 ? 11.500 3.676 15.922 1.00 37.62 460 LEU A N 1
ATOM 3646 C CA . LEU A 1 460 ? 10.292 4.457 16.158 1.00 37.62 460 LEU A CA 1
ATOM 3647 C C . LEU A 1 460 ? 10.613 5.123 17.490 1.00 37.62 460 LEU A C 1
ATOM 3649 O O . LEU A 1 460 ? 10.813 4.389 18.468 1.00 37.62 460 LEU A O 1
ATOM 3653 N N . PRO A 1 461 ? 10.868 6.442 17.539 1.00 29.52 461 PRO A N 1
ATOM 3654 C CA . PRO A 1 461 ? 11.073 7.040 18.831 1.00 29.52 461 PRO A CA 1
ATOM 3655 C C . PRO A 1 461 ? 9.843 6.611 19.627 1.00 29.52 461 PRO A C 1
ATOM 3657 O O . PRO A 1 461 ? 8.723 6.640 19.107 1.00 29.52 461 PRO A O 1
ATOM 3660 N N . SER A 1 462 ? 10.043 6.150 20.859 1.00 36.12 462 SER A N 1
ATOM 3661 C CA . SER A 1 462 ? 8.986 6.122 21.863 1.00 36.12 462 SER A CA 1
ATOM 3662 C C . SER A 1 462 ? 8.590 7.581 22.123 1.00 36.12 462 SER A C 1
ATOM 3664 O O . SER A 1 462 ? 8.840 8.140 23.186 1.00 36.12 462 SER A O 1
ATOM 3666 N N . ASN A 1 463 ? 8.116 8.250 21.076 1.00 30.14 463 ASN A N 1
ATOM 3667 C CA . ASN A 1 463 ? 7.767 9.637 21.026 1.00 30.14 463 ASN A CA 1
ATOM 3668 C C . ASN A 1 463 ? 6.260 9.634 21.189 1.00 30.14 463 ASN A C 1
ATOM 3670 O O . ASN A 1 463 ? 5.557 9.069 20.346 1.00 30.14 463 ASN A O 1
ATOM 3674 N N . PRO A 1 464 ? 5.751 10.285 22.231 1.00 33.94 464 PRO A N 1
ATOM 3675 C CA . PRO A 1 464 ? 4.325 10.450 22.466 1.00 33.94 464 PRO A CA 1
ATOM 3676 C C . PRO A 1 464 ? 3.697 11.443 21.462 1.00 33.94 464 PRO A C 1
ATOM 3678 O O . PRO A 1 464 ? 2.872 12.259 21.847 1.00 33.94 464 PRO A O 1
ATOM 3681 N N . GLY A 1 465 ? 4.142 11.461 20.196 1.00 28.56 465 GLY A N 1
ATOM 3682 C CA . GLY A 1 465 ? 3.986 12.612 19.297 1.00 28.56 465 GLY A CA 1
ATOM 3683 C C . GLY A 1 465 ? 3.633 12.334 17.833 1.00 28.56 465 GLY A C 1
ATOM 3684 O O . GLY A 1 465 ? 3.367 13.293 17.113 1.00 28.56 465 GLY A O 1
ATOM 3685 N N . TYR A 1 466 ? 3.577 11.083 17.372 1.00 37.41 466 TYR A N 1
ATOM 3686 C CA . TYR A 1 466 ? 2.987 10.753 16.066 1.00 37.41 466 TYR A CA 1
ATOM 3687 C C . TYR A 1 466 ? 1.985 9.620 16.280 1.00 37.41 466 TYR A C 1
ATOM 3689 O O . TYR A 1 466 ? 2.355 8.495 16.588 1.00 37.41 466 TYR A O 1
ATOM 3697 N N . LYS A 1 467 ? 0.693 9.949 16.381 1.00 38.03 467 LYS A N 1
ATOM 3698 C CA . LYS A 1 467 ? -0.198 10.158 15.228 1.00 38.03 467 LYS A CA 1
ATOM 3699 C C . LYS A 1 467 ? -0.082 9.003 14.238 1.00 38.03 467 LYS A C 1
ATOM 3701 O O . LYS A 1 467 ? 0.268 9.202 13.080 1.00 38.03 467 LYS A O 1
ATOM 3706 N N . ALA A 1 468 ? -0.484 7.815 14.693 1.00 30.58 468 ALA A N 1
ATOM 3707 C CA . ALA A 1 468 ? -1.334 7.009 13.834 1.00 30.58 468 ALA A CA 1
ATOM 3708 C C . ALA A 1 468 ? -2.365 7.965 13.222 1.00 30.58 468 ALA A C 1
ATOM 3710 O O . ALA A 1 468 ? -2.996 8.744 13.947 1.00 30.58 468 ALA A O 1
ATOM 3711 N N . LEU A 1 469 ? -2.529 7.926 11.907 1.00 31.48 469 LEU A N 1
ATOM 3712 C CA . LEU A 1 469 ? -3.658 8.536 11.213 1.00 31.48 469 LEU A CA 1
ATOM 3713 C C . LEU A 1 469 ? -4.967 7.806 11.580 1.00 31.48 469 LEU A C 1
ATOM 3715 O O . LEU A 1 469 ? -5.852 7.650 10.762 1.00 31.48 469 LEU A O 1
ATOM 3719 N N . ASN A 1 470 ? -5.149 7.458 12.855 1.00 35.16 470 ASN A N 1
ATOM 3720 C CA . ASN A 1 470 ? -6.444 7.283 13.479 1.00 35.16 470 ASN A CA 1
ATOM 3721 C C . ASN A 1 470 ? -7.009 8.684 13.704 1.00 35.16 470 ASN A C 1
ATOM 3723 O O . ASN A 1 470 ? -7.234 9.118 14.836 1.00 35.16 470 ASN A O 1
ATOM 3727 N N . ARG A 1 471 ? -7.223 9.430 12.614 1.00 28.84 471 ARG A N 1
ATOM 3728 C CA . ARG A 1 471 ? -8.249 10.455 12.649 1.00 28.84 471 ARG A CA 1
ATOM 3729 C C . ARG A 1 471 ? -9.547 9.667 12.741 1.00 28.84 471 ARG A C 1
ATOM 3731 O O . ARG A 1 471 ? -10.167 9.350 11.737 1.00 28.84 471 ARG A O 1
ATOM 3738 N N . VAL A 1 472 ? -9.925 9.322 13.969 1.00 32.25 472 VAL A N 1
ATOM 3739 C CA . VAL A 1 472 ? -11.328 9.139 14.294 1.00 32.25 472 VAL A CA 1
ATOM 3740 C C . VAL A 1 472 ? -11.905 10.537 14.107 1.00 32.25 472 VAL A C 1
ATOM 3742 O O . VAL A 1 472 ? -11.932 11.350 15.029 1.00 32.25 472 VAL A O 1
ATOM 3745 N N . GLU A 1 473 ? -12.268 10.880 12.868 1.00 24.94 473 GLU A N 1
ATOM 3746 C CA . GLU A 1 473 ? -13.433 11.730 12.716 1.00 24.94 473 GLU A CA 1
ATOM 3747 C C . GLU A 1 473 ? -14.519 10.910 13.398 1.00 24.94 473 GLU A C 1
ATOM 3749 O O . GLU A 1 473 ? -14.966 9.888 12.882 1.00 24.94 473 GLU A O 1
ATOM 3754 N N . ALA A 1 474 ? -14.836 11.282 14.642 1.00 26.06 474 ALA A N 1
ATOM 3755 C CA . ALA A 1 474 ? -16.167 11.030 15.135 1.00 26.06 474 ALA A CA 1
ATOM 3756 C C . ALA A 1 474 ? -17.049 11.562 14.014 1.00 26.06 474 ALA A C 1
ATOM 3758 O O . ALA A 1 474 ? -17.018 12.764 13.735 1.00 26.06 474 ALA A O 1
ATOM 3759 N N . ASP A 1 475 ? -17.682 10.647 13.283 1.00 24.95 475 ASP A N 1
ATOM 3760 C CA . ASP A 1 475 ? -18.673 11.012 12.298 1.00 24.95 475 ASP A CA 1
ATOM 3761 C C . ASP A 1 475 ? -19.559 12.049 12.994 1.00 24.95 475 ASP A C 1
ATOM 3763 O O . ASP A 1 475 ? -19.961 11.862 14.152 1.00 24.95 475 ASP A O 1
ATOM 3767 N N . ASN A 1 476 ? -19.787 13.190 12.347 1.00 27.06 476 ASN A N 1
ATOM 3768 C CA . ASN A 1 476 ? -20.590 14.275 12.917 1.00 27.06 476 ASN A CA 1
ATOM 3769 C C . ASN A 1 476 ? -22.047 13.824 13.187 1.00 27.06 476 ASN A C 1
ATOM 3771 O O . ASN A 1 476 ? -22.881 14.636 13.577 1.00 27.06 476 ASN A O 1
ATOM 3775 N N . SER A 1 477 ? -22.357 12.533 13.024 1.00 27.12 477 SER A N 1
ATOM 3776 C CA . SER A 1 477 ? -23.503 11.842 13.603 1.00 27.12 477 SER A CA 1
ATOM 3777 C C . SER A 1 477 ? -23.470 11.734 15.133 1.00 27.12 477 SER A C 1
ATOM 3779 O O . SER A 1 477 ? -24.509 11.443 15.720 1.00 27.12 477 SER A O 1
ATOM 3781 N N . LEU A 1 478 ? -22.354 12.027 15.817 1.00 30.66 478 LEU A N 1
ATOM 3782 C CA . LEU A 1 478 ? -22.405 12.472 17.218 1.00 30.66 478 LEU A CA 1
ATOM 3783 C C . LEU A 1 478 ? -22.879 13.934 17.269 1.00 30.66 478 LEU A C 1
ATOM 3785 O O . LEU A 1 478 ? -22.225 14.814 17.829 1.00 30.66 478 LEU A O 1
ATOM 3789 N N . SER A 1 479 ? -24.054 14.200 16.693 1.00 25.95 479 SER A N 1
ATOM 3790 C CA . SER A 1 479 ? -24.823 15.384 17.036 1.00 25.95 479 SER A CA 1
ATOM 3791 C C . SER A 1 479 ? -25.323 15.182 18.465 1.00 25.95 479 SER A C 1
ATOM 3793 O O . SER A 1 479 ? -26.406 14.646 18.701 1.00 25.95 479 SER A O 1
ATOM 3795 N N . MET A 1 480 ? -24.520 15.582 19.449 1.00 32.19 480 MET A N 1
ATOM 3796 C CA . MET A 1 480 ? -25.100 15.977 20.724 1.00 32.19 480 MET A CA 1
ATOM 3797 C C . MET A 1 480 ? -25.848 17.276 20.459 1.00 32.19 480 MET A C 1
ATOM 3799 O O . MET A 1 480 ? -25.265 18.361 20.481 1.00 32.19 480 MET A O 1
ATOM 3803 N N . ASP A 1 481 ? -27.137 17.135 20.148 1.00 29.36 481 ASP A N 1
ATOM 3804 C CA . ASP A 1 481 ? -28.084 18.233 20.236 1.00 29.36 481 ASP A CA 1
ATOM 3805 C C . ASP A 1 481 ? -27.925 18.836 21.630 1.00 29.36 481 ASP A C 1
ATOM 3807 O O . ASP A 1 481 ? -28.126 18.166 22.650 1.00 29.36 481 ASP A O 1
ATOM 3811 N N . ARG A 1 482 ? -27.489 20.096 21.664 1.00 27.44 482 ARG A N 1
ATOM 3812 C CA . ARG A 1 482 ? -27.517 20.914 22.871 1.00 27.44 482 ARG A CA 1
ATOM 3813 C C . ARG A 1 482 ? -28.987 21.190 23.172 1.00 27.44 482 ARG A C 1
ATOM 3815 O O . ARG A 1 482 ? -29.517 22.210 22.749 1.00 27.44 482 ARG A O 1
ATOM 3822 N N . GLY A 1 483 ? -29.640 20.241 23.837 1.00 26.69 483 GLY A N 1
ATOM 3823 C CA . GLY A 1 483 ? -30.868 20.515 24.569 1.00 26.69 483 GLY A CA 1
ATOM 3824 C C . GLY A 1 483 ? -30.527 21.483 25.696 1.00 26.69 483 GLY A C 1
ATOM 3825 O O . GLY A 1 483 ? -29.593 21.213 26.454 1.00 26.69 483 GLY A O 1
ATOM 3826 N N . GLU A 1 484 ? -31.214 22.624 25.694 1.00 29.08 484 GLU A N 1
ATOM 3827 C CA . GLU A 1 484 ? -31.137 23.699 26.692 1.00 29.08 484 GLU A CA 1
ATOM 3828 C C . GLU A 1 484 ? -31.314 23.217 28.136 1.00 29.08 484 GLU A C 1
ATOM 3830 O O . GLU A 1 484 ? -32.094 22.260 28.360 1.00 29.08 484 GLU A O 1
#

Radius of gyration: 31.1 Å; chains: 1; bounding box: 93×54×80 Å

Sequence (484 aa):
DVPFTFEWRVYGPYYVDAQGGSAWDSIRTKFVKEVFRRNNGEIIPLGEGRFYTVCDTMPVPVGTDSVTLIVTCDTVWVDTIQYSTDEGRRDTLLDVNAPAFLANPAYNKIALSSTETGKTWVSDSSSIFYNLFAHDPSDTTAIANFIIWVRARDPVDSTIVDPTPAFAPITVIEPKFERDMGVVQAASVFCLNCVRTEFIKDYWRTAIQNWRPESNYVDSCDFLDVRTPWGYILPLTFLLSHKVVIVQSDNAATGALNLIAGNLAEAVGSGVNAWVMSRAPFIGGEVTEPNFDPAPYISPVFQSFFGVSSVVFSGWDWWVRMAPLVGGTSRRIEDFIGATSENPSLWPHLPIDTANLHARYAWDFSHPWIDTIAALPEVDYLIPAANTEVMYRYASRYGTSHFLGEQYSFEGKPVAVRVQTPVFRTVFWMFTPYAFDDSLMQPVINSVLDWLHDSTSSSLPSNPGYKALNRVEADNSLSMDRGE

Secondary structure (DSSP, 8-state):
-PPPEEEEEEEEEEPBPTTS-BHHHHHHHHHEEEEEEETTS-EEETTS--EEEEEEEEEEE-SSS-EEEEEEEEEEEGGG--S-BTTEEEEEEE-TTSHHHHT-TTT--B-GGG-BTTBSSB----S----TTTTS--SS-EEEEEEEEEEEE-SS-TT-B-SS-EEEEEEEEE----EEEEEEEEEESS-SSEE-HHHHHHHHHHHHHHH-TT----HHHHEEEEEESS-----HHHHHTEEEEEEEE--SS--GGGGTHHHHHHHHHTT-EEEEEESS-S--TTS-----S--S---HHHHHHH-EEEEE---HHIIIIIHHHTT--------EEEEEES-TTTS--EEB-HHHHHHHEE--TTS---TTT--BS---EEEEPTTPEEEEEEEETTTT--TT-GGG--TT-EEEEEEE-SS-EEEEESS-GGGB-HHHHHHHHHHHHHHHH--TT------TT---S------TT-------

Foldseek 3Di:
DDDWFKWKFKADFWAQDPVRDILVVVQCVPFKFKWWQFPVRDTHTAPPQDKDKDWDWDWDDDPDPDTDTDIDIDIDGPNPDDAADPGTGIDIARRCVPPVNVVDCSRRGTFPQQDDVPDNIDRDPDPDGPDRCVVPDDLAKGKGKMKMWMWIADPVDRVDIRSGTDMDIDIDIDFNQQFAEAEEAQEELDAAFFFDPVVPLVVVVVLVCLLPVPGPDDCVLRYHYNYDNPADEDDLSSLSNHQEYEYEYGGQFAQRQVRHLVSVLLSQLQQRAYEYEYLRNHHGLPPDDFDQPFDDQDPPSSCVRAQFRGKHWLSQCCLQPVQVVVVHHRDRLFFQQWWPFPCCVLANTWGFDLVLSQPRTDHDPSGGDDSVRNGRRRQIATDGHPQKAQGIATDGNVACARPVGNSSRRGRGGFKIWHDDLRYIYIYGSHDNRRTDPVRVSSVSSSVSCVRSPVPVVDPPPDPDDDSVPPPPVPCVPPPPPDD